Protein AF-A0A357KYK2-F1 (afdb_monomer_lite)

pLDDT: mean 72.65, std 26.74, range [23.81, 98.81]

Sequence (577 aa):
MRIVHEQGPLREFRTGVLVPTMGALHEGHAALIRLAGSIARAEPDRPPVVVTVFVNPTQFNDPRDFTTYPRTLEADCALAERAGADCVFAPSVEEVYPPPHAPGGAPERPIDLPAAATHPGLEDAHRPGHFAGVCRVCSRLFDLTDPRAAVFGEKDWQQLQVVRAMVRAQGRTLRIVPHETVREPDGLAMSSRNVRLSPEARTRALSLWAAIRAAQGETSPGAAEAAGVRSLRGAGIVPEYFVVREAESLDAPRAGRACRTLVAAAVGGVRLIDNAPWPGPPPGTPPGTPPGAPHEGPGGGGGASPAAFGPGSDGALVRSVLAYQGTPTNSSQIEPPIELEDSRPRSPTGPIVTPQMGESNTPQSRWVFLNGEWVQTFPTAPGAQPGPGASGLPDGADPTGGGTDAPPAALVTQRVIEVPVAPLLQGVAQYNIVIRPGDVISVPSPPQGVIYVSGPGIQRPGTYNLPFSGKLTLQRLVASAGGLSAVAIPERVDLVRMIGENRQATIRVDYKAISAGTQPDILLKPDDLLNFGTNFWATPAAVIRNGFRMSYGFGFLLDRNFGNDVFGPPPDDNNFN

Radius of gyration: 36.11 Å; chains: 1; bounding box: 151×86×94 Å

Structure (mmCIF, N/CA/C/O backbone):
data_AF-A0A357KYK2-F1
#
_entry.id   AF-A0A357KYK2-F1
#
loop_
_atom_site.group_PDB
_atom_site.id
_atom_site.type_symbol
_atom_site.label_atom_id
_atom_site.label_alt_id
_atom_site.label_comp_id
_atom_site.label_asym_id
_atom_site.label_entity_id
_atom_site.label_seq_id
_atom_site.pdbx_PDB_ins_code
_atom_site.Cartn_x
_atom_site.Cartn_y
_atom_site.Cartn_z
_atom_site.occupancy
_atom_site.B_iso_or_equiv
_atom_site.auth_seq_id
_atom_site.auth_comp_id
_atom_site.auth_asym_id
_atom_site.auth_atom_id
_atom_site.pdbx_PDB_model_num
ATOM 1 N N . MET A 1 1 ? -6.856 -9.731 24.774 1.00 96.31 1 MET A N 1
ATOM 2 C CA . MET A 1 1 ? -7.355 -8.984 23.596 1.00 96.31 1 MET A CA 1
ATOM 3 C C . MET A 1 1 ? -8.863 -9.216 23.432 1.00 96.31 1 MET A C 1
ATOM 5 O O . MET A 1 1 ? -9.317 -10.302 23.771 1.00 96.31 1 MET A O 1
ATOM 9 N N . ARG A 1 2 ? -9.654 -8.248 22.940 1.00 97.62 2 ARG A N 1
ATOM 10 C CA . ARG A 1 2 ? -11.088 -8.425 22.600 1.00 97.62 2 ARG A CA 1
ATOM 11 C C . ARG A 1 2 ? -11.283 -8.473 21.081 1.00 97.62 2 ARG A C 1
ATOM 13 O O . ARG A 1 2 ? -10.661 -7.704 20.360 1.00 97.62 2 ARG A O 1
ATOM 20 N N . ILE A 1 3 ? -12.159 -9.352 20.596 1.00 98.00 3 ILE A N 1
ATOM 21 C CA . ILE A 1 3 ? -12.566 -9.392 19.183 1.00 98.00 3 ILE A CA 1
ATOM 22 C C . ILE A 1 3 ? -13.920 -8.694 19.066 1.00 98.00 3 ILE A C 1
ATOM 24 O O . ILE A 1 3 ? -14.833 -8.969 19.847 1.00 98.00 3 ILE A O 1
ATOM 28 N N . VAL A 1 4 ? -14.034 -7.761 18.127 1.00 97.50 4 VAL A N 1
ATOM 29 C CA . VAL A 1 4 ? -15.223 -6.934 17.922 1.00 97.50 4 VAL A CA 1
ATOM 30 C C . VAL A 1 4 ? -15.624 -6.966 16.453 1.00 97.50 4 VAL A C 1
ATOM 32 O O . VAL A 1 4 ? -14.778 -6.813 15.576 1.00 97.50 4 VAL A O 1
ATOM 35 N N . HIS A 1 5 ? -16.919 -7.118 16.187 1.00 96.81 5 HIS A N 1
ATOM 36 C CA . HIS A 1 5 ? -17.468 -7.152 14.827 1.00 96.81 5 HIS A CA 1
ATOM 37 C C . HIS A 1 5 ? -18.323 -5.929 14.485 1.00 96.81 5 HIS A C 1
ATOM 39 O O . HIS A 1 5 ? -18.485 -5.618 13.314 1.00 96.81 5 HIS A O 1
ATOM 45 N N . GLU A 1 6 ? -18.825 -5.215 15.493 1.00 95.00 6 GLU A N 1
ATOM 46 C CA . GLU A 1 6 ? -19.790 -4.123 15.340 1.00 95.00 6 GLU A CA 1
ATOM 47 C C . GLU A 1 6 ? -19.236 -2.799 15.884 1.00 95.00 6 GLU A C 1
ATOM 49 O O . GLU A 1 6 ? -18.405 -2.769 16.797 1.00 95.00 6 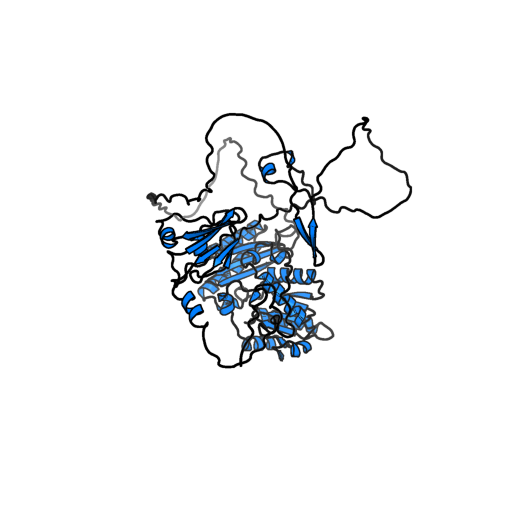GLU A O 1
ATOM 54 N N . GLN A 1 7 ? -19.743 -1.679 15.372 1.00 90.38 7 GLN A N 1
ATOM 55 C CA . GLN A 1 7 ? -19.351 -0.332 15.785 1.00 90.38 7 GLN A CA 1
ATOM 56 C C . GLN A 1 7 ? -19.642 -0.033 17.258 1.00 90.38 7 GLN A C 1
ATOM 58 O O . GLN A 1 7 ? -18.924 0.761 17.862 1.00 90.38 7 GLN A O 1
ATOM 63 N N . GLY A 1 8 ? -20.687 -0.627 17.844 1.00 92.38 8 GLY A N 1
ATOM 64 C CA . GLY A 1 8 ? -21.080 -0.378 19.234 1.00 92.38 8 GLY A CA 1
ATOM 65 C C . GLY A 1 8 ? -19.953 -0.707 20.219 1.00 92.38 8 GLY A C 1
ATOM 66 O O . GLY A 1 8 ? -19.425 0.212 20.849 1.00 92.38 8 GLY A O 1
ATOM 67 N N . PRO A 1 9 ? -19.524 -1.979 20.310 1.00 95.38 9 PRO A N 1
ATOM 68 C CA . PRO A 1 9 ? -18.418 -2.370 21.181 1.00 95.38 9 PRO A CA 1
ATOM 69 C C . PRO A 1 9 ? -17.059 -1.771 20.788 1.00 95.38 9 PRO A C 1
ATOM 71 O O . PRO A 1 9 ? -16.183 -1.638 21.638 1.00 95.38 9 PRO A O 1
ATOM 74 N N . LEU A 1 10 ? -16.869 -1.368 19.523 1.00 96.25 10 LEU A N 1
ATOM 75 C CA . LEU A 1 10 ? -15.631 -0.718 19.072 1.00 96.25 10 LEU A CA 1
ATOM 76 C C . LEU A 1 10 ? -15.397 0.631 19.771 1.00 96.25 10 LEU A C 1
ATOM 78 O O . LEU A 1 10 ? -14.251 1.058 19.912 1.00 96.25 10 LEU A O 1
ATOM 82 N N . ARG A 1 11 ? -16.463 1.296 20.243 1.00 94.12 11 ARG A N 1
ATOM 83 C CA . ARG A 1 11 ? -16.385 2.611 20.903 1.00 94.12 11 ARG A CA 1
ATOM 84 C C . ARG A 1 11 ? -15.476 2.626 22.128 1.00 94.12 11 ARG A C 1
ATOM 86 O O . ARG A 1 11 ? -14.860 3.654 22.385 1.00 94.12 11 ARG A O 1
ATOM 93 N N . GLU A 1 12 ? -15.364 1.502 22.835 1.00 95.31 12 GLU A N 1
ATOM 94 C CA . GLU A 1 12 ? -14.477 1.339 23.996 1.00 95.31 12 GLU A CA 1
ATOM 95 C C . GLU A 1 12 ? -12.988 1.466 23.631 1.00 95.31 12 GLU A C 1
ATOM 97 O O . GLU A 1 12 ? -12.167 1.768 24.491 1.00 95.31 12 GLU A O 1
ATOM 102 N N . PHE A 1 13 ? -12.643 1.267 22.355 1.00 96.50 13 PHE A N 1
ATOM 103 C CA . PHE A 1 13 ? -11.268 1.265 21.857 1.00 96.50 13 PHE A CA 1
ATOM 104 C C . PHE A 1 13 ? -10.938 2.471 20.965 1.00 96.50 13 PHE A C 1
ATOM 106 O O . PHE A 1 13 ? -9.891 2.493 20.311 1.00 96.50 13 PHE A O 1
ATOM 113 N N . ARG A 1 14 ? -11.823 3.476 20.900 1.00 94.06 14 ARG A N 1
ATOM 114 C CA . ARG A 1 14 ? -11.555 4.703 20.133 1.00 94.06 14 ARG A CA 1
ATOM 115 C C . ARG A 1 14 ? -10.389 5.484 20.725 1.00 94.06 14 ARG A C 1
ATOM 117 O O . ARG A 1 14 ? -10.028 5.299 21.885 1.00 94.06 14 ARG A O 1
ATOM 124 N N . THR A 1 15 ? -9.798 6.378 19.934 1.00 93.75 15 THR A N 1
ATOM 125 C CA . THR A 1 15 ? -8.604 7.158 20.325 1.00 93.75 15 THR A CA 1
ATOM 126 C C . THR A 1 15 ? -7.349 6.312 20.568 1.00 93.75 15 THR A C 1
ATOM 128 O O . THR A 1 15 ? -6.371 6.781 21.147 1.00 93.75 15 THR A O 1
ATOM 131 N N . GLY A 1 16 ? -7.362 5.076 20.059 1.00 95.81 16 GLY A N 1
ATOM 132 C CA . GLY A 1 16 ? -6.254 4.129 20.077 1.00 95.81 16 GLY A CA 1
ATOM 133 C C . GLY A 1 16 ? -5.127 4.424 19.080 1.00 95.81 16 GLY A C 1
ATOM 134 O O . GLY A 1 16 ? -5.126 5.430 18.359 1.00 95.81 16 GLY A O 1
ATOM 135 N N . VAL A 1 17 ? -4.184 3.484 19.001 1.00 98.62 17 VAL A N 1
ATOM 136 C CA . VAL A 1 17 ? -3.222 3.367 17.899 1.00 98.62 17 VAL A CA 1
ATOM 137 C C . VAL A 1 17 ? -3.717 2.291 16.935 1.00 98.62 17 VAL A C 1
ATOM 139 O O . VAL A 1 17 ? -3.834 1.122 17.300 1.00 98.62 17 VAL A O 1
ATOM 142 N N . LEU A 1 18 ? -4.026 2.692 15.705 1.00 98.81 18 LEU A N 1
ATOM 143 C CA . LEU A 1 18 ? -4.631 1.833 14.692 1.00 98.81 18 LEU A CA 1
ATOM 144 C C . LEU A 1 18 ? -3.572 1.113 13.848 1.00 98.81 18 LEU A C 1
ATOM 146 O O . LEU A 1 18 ? -2.633 1.732 13.350 1.00 98.81 18 LEU A O 1
ATOM 150 N N . VAL A 1 19 ? -3.780 -0.174 13.591 1.00 98.81 19 VAL A N 1
ATOM 151 C CA . VAL A 1 19 ? -3.061 -0.955 12.577 1.00 98.81 19 VAL A CA 1
ATOM 152 C C . VAL A 1 19 ? -4.088 -1.502 11.582 1.00 98.81 19 VAL A C 1
ATOM 154 O O . VAL A 1 19 ? -4.703 -2.542 11.836 1.00 98.81 19 VAL A O 1
ATOM 157 N N . PRO A 1 20 ? -4.342 -0.799 10.465 1.00 98.25 20 PRO A N 1
ATOM 158 C CA . PRO A 1 20 ? -5.323 -1.248 9.492 1.00 98.25 20 PRO A CA 1
ATOM 159 C C . PRO A 1 20 ? -4.756 -2.382 8.629 1.00 98.25 20 PRO A C 1
ATOM 161 O O . PRO A 1 20 ? -3.710 -2.226 7.997 1.00 98.25 20 PRO A O 1
ATOM 164 N N . THR A 1 21 ? -5.448 -3.522 8.575 1.00 97.69 21 THR A N 1
ATOM 165 C CA . THR A 1 21 ? -5.050 -4.680 7.756 1.00 97.69 21 THR A CA 1
ATOM 166 C C . THR A 1 21 ? -6.240 -5.313 7.028 1.00 97.69 21 THR A C 1
ATOM 168 O O . THR A 1 21 ? -7.404 -5.087 7.374 1.00 97.69 21 THR A O 1
ATOM 171 N N . MET A 1 22 ? -5.935 -6.151 6.033 1.00 95.62 22 MET A N 1
ATOM 172 C CA . MET A 1 22 ? -6.915 -7.009 5.357 1.00 95.62 22 MET A CA 1
ATOM 173 C C . MET A 1 22 ? -6.996 -8.434 5.935 1.00 95.62 22 MET A C 1
ATOM 175 O O . MET A 1 22 ? -7.720 -9.255 5.383 1.00 95.62 22 MET A O 1
ATOM 179 N N . GLY A 1 23 ? -6.272 -8.748 7.013 1.00 94.31 23 GLY A N 1
ATOM 180 C CA . GLY A 1 23 ? -6.115 -10.125 7.501 1.00 94.31 23 GLY A CA 1
ATOM 181 C C . GLY A 1 23 ? -5.008 -10.908 6.796 1.00 94.31 23 GLY A C 1
ATOM 182 O O . GLY A 1 23 ? -4.170 -10.324 6.103 1.00 94.31 23 GLY A O 1
ATOM 183 N N . ALA A 1 24 ? -4.995 -12.226 7.009 1.00 94.12 24 ALA A N 1
ATOM 184 C CA . ALA A 1 24 ? -3.894 -13.118 6.638 1.00 94.12 24 ALA A CA 1
ATOM 185 C C . ALA A 1 24 ? -2.553 -12.594 7.168 1.00 94.12 24 ALA A C 1
ATOM 187 O O . ALA A 1 24 ? -1.604 -12.312 6.422 1.00 94.12 24 ALA A O 1
ATOM 188 N N . LEU A 1 25 ? -2.524 -12.390 8.486 1.00 96.38 25 LEU A N 1
ATOM 189 C CA . LEU A 1 25 ? -1.429 -11.740 9.178 1.00 96.38 25 LEU A CA 1
ATOM 190 C C . LEU A 1 25 ? -0.155 -12.587 9.118 1.00 96.38 25 LEU A C 1
ATOM 192 O O . LEU A 1 25 ? -0.166 -13.813 9.070 1.00 96.38 25 LEU A O 1
ATOM 196 N N . HIS A 1 26 ? 0.974 -11.893 9.142 1.00 95.19 26 HIS A N 1
ATOM 197 C CA . HIS A 1 26 ? 2.314 -12.469 9.093 1.00 95.19 26 HIS A CA 1
ATOM 198 C C . HIS A 1 26 ? 3.248 -11.611 9.949 1.00 95.19 26 HIS A C 1
ATOM 200 O O . HIS A 1 26 ? 2.825 -10.583 10.480 1.00 95.19 26 HIS A O 1
ATOM 206 N N . GLU A 1 27 ? 4.522 -11.981 10.066 1.00 96.44 27 GLU A N 1
ATOM 207 C CA . GLU A 1 27 ? 5.456 -11.289 10.967 1.00 96.44 27 GLU A CA 1
ATOM 208 C C . GLU A 1 27 ? 5.632 -9.798 10.623 1.00 96.44 27 GLU A C 1
ATOM 210 O O . GLU A 1 27 ? 5.754 -8.963 11.514 1.00 96.44 27 GLU A O 1
ATOM 215 N N . GLY A 1 28 ? 5.511 -9.428 9.341 1.00 96.94 28 GLY A N 1
ATOM 216 C CA . GLY A 1 28 ? 5.401 -8.020 8.943 1.00 96.94 28 GLY A CA 1
ATOM 217 C C . GLY A 1 28 ? 4.261 -7.261 9.637 1.00 96.94 28 GLY A C 1
ATOM 218 O O . GLY A 1 28 ? 4.481 -6.158 10.123 1.00 96.94 28 GLY A O 1
ATOM 219 N N . HIS A 1 29 ? 3.074 -7.863 9.760 1.00 98.25 29 HIS A N 1
ATOM 220 C CA . HIS A 1 29 ? 1.954 -7.277 10.500 1.00 98.25 29 HIS A CA 1
ATOM 221 C C . HIS A 1 29 ? 2.200 -7.295 12.014 1.00 98.25 29 HIS A C 1
ATOM 223 O O . HIS A 1 29 ? 1.912 -6.305 12.683 1.00 98.25 29 HIS A O 1
ATOM 229 N N . ALA A 1 30 ? 2.788 -8.371 12.553 1.00 98.44 30 ALA A N 1
ATOM 230 C CA . ALA A 1 30 ? 3.165 -8.440 13.966 1.00 98.44 30 ALA A CA 1
ATOM 231 C C . ALA A 1 30 ? 4.113 -7.292 14.355 1.00 98.44 30 ALA A C 1
ATOM 233 O O . ALA A 1 30 ? 3.963 -6.702 15.422 1.00 98.44 30 ALA A O 1
ATOM 234 N N . ALA A 1 31 ? 5.054 -6.928 13.479 1.00 98.56 31 ALA A N 1
ATOM 235 C CA . ALA A 1 31 ? 5.947 -5.794 13.692 1.00 98.56 31 ALA A CA 1
ATOM 236 C C . ALA A 1 31 ? 5.196 -4.450 13.752 1.00 98.56 31 ALA A C 1
ATOM 238 O O . ALA A 1 31 ? 5.475 -3.643 14.641 1.00 98.56 31 ALA A O 1
ATOM 239 N N . LEU A 1 32 ? 4.184 -4.239 12.895 1.00 98.81 32 LEU A N 1
ATOM 240 C CA . LEU A 1 32 ? 3.324 -3.046 12.965 1.00 98.81 32 LEU A CA 1
ATOM 241 C C . LEU A 1 32 ? 2.590 -2.960 14.310 1.00 98.81 32 LEU A C 1
ATOM 243 O O . LEU A 1 32 ? 2.554 -1.895 14.922 1.00 98.81 32 LEU A O 1
ATOM 247 N N . ILE A 1 33 ? 2.045 -4.083 14.788 1.00 98.81 33 ILE A N 1
ATOM 248 C CA . ILE A 1 33 ? 1.326 -4.171 16.069 1.00 98.81 33 ILE A CA 1
ATOM 249 C C . ILE A 1 33 ? 2.277 -3.907 17.240 1.00 98.81 33 ILE A C 1
ATOM 251 O O . ILE A 1 33 ? 1.957 -3.127 18.135 1.00 98.81 33 ILE A O 1
ATOM 255 N N . ARG A 1 34 ? 3.489 -4.473 17.209 1.00 98.81 34 ARG A N 1
ATOM 256 C CA . ARG A 1 34 ? 4.515 -4.220 18.231 1.00 98.81 34 ARG A CA 1
ATOM 257 C C . ARG A 1 34 ? 4.937 -2.750 18.266 1.00 98.81 34 ARG A C 1
ATOM 259 O O . ARG A 1 34 ? 5.083 -2.196 19.358 1.00 98.81 34 ARG A O 1
ATOM 266 N N . LEU A 1 35 ? 5.091 -2.103 17.106 1.00 98.75 35 LEU A N 1
ATOM 267 C CA . LEU A 1 35 ? 5.356 -0.663 17.029 1.00 98.75 35 LEU A CA 1
ATOM 268 C C . LEU A 1 35 ? 4.177 0.152 17.570 1.00 98.75 35 LEU A C 1
ATOM 270 O O . LEU A 1 35 ? 4.398 1.064 18.364 1.00 98.75 35 LEU A O 1
ATOM 274 N N . ALA A 1 36 ? 2.942 -0.203 17.209 1.00 98.69 36 ALA A N 1
ATOM 275 C CA . ALA A 1 36 ? 1.743 0.429 17.752 1.00 98.69 36 ALA A CA 1
ATOM 276 C C . ALA A 1 36 ? 1.697 0.333 19.285 1.00 98.69 36 ALA A C 1
ATOM 278 O O . ALA A 1 36 ? 1.473 1.339 19.952 1.00 98.69 36 ALA A O 1
ATOM 279 N N . GLY A 1 37 ? 2.023 -0.834 19.848 1.00 98.44 37 GLY A N 1
ATOM 280 C CA . GLY A 1 37 ? 2.139 -1.026 21.293 1.00 98.44 37 GLY A CA 1
ATOM 281 C C . GLY A 1 37 ? 3.244 -0.184 21.933 1.00 98.44 37 GLY A C 1
ATOM 282 O O . GLY A 1 37 ? 3.069 0.321 23.038 1.00 98.44 37 GLY A O 1
ATOM 283 N N . SER A 1 38 ? 4.380 0.009 21.259 1.00 98.44 38 SER A N 1
ATOM 284 C CA . SER A 1 38 ? 5.441 0.901 21.751 1.00 98.44 38 SER A CA 1
ATOM 285 C C . SER A 1 38 ? 5.015 2.368 21.741 1.00 98.44 38 SER A C 1
ATOM 287 O O . SER A 1 38 ? 5.319 3.080 22.694 1.00 98.44 38 SER A O 1
ATOM 289 N N . ILE A 1 39 ? 4.277 2.802 20.715 1.00 98.12 39 ILE A N 1
ATOM 290 C CA . ILE A 1 39 ? 3.683 4.145 20.658 1.00 98.12 39 ILE A CA 1
ATOM 291 C C . ILE A 1 39 ? 2.678 4.310 21.798 1.00 98.12 39 ILE A C 1
ATOM 293 O O . ILE A 1 39 ? 2.800 5.248 22.574 1.00 98.12 39 ILE A O 1
ATOM 297 N N . ALA A 1 40 ? 1.745 3.368 21.950 1.00 97.81 40 ALA A N 1
ATOM 298 C CA . ALA A 1 40 ? 0.742 3.383 23.010 1.00 97.81 40 ALA A CA 1
ATOM 299 C C . ALA A 1 40 ? 1.372 3.460 24.409 1.00 97.81 40 ALA A C 1
ATOM 301 O O . ALA A 1 40 ? 0.971 4.281 25.225 1.00 97.81 40 ALA A O 1
ATOM 302 N N . ARG A 1 41 ? 2.406 2.656 24.688 1.00 97.62 41 ARG A N 1
ATOM 303 C CA . ARG A 1 41 ? 3.107 2.671 25.985 1.00 97.62 41 ARG A CA 1
ATOM 304 C C . ARG A 1 41 ? 3.844 3.978 26.284 1.00 97.62 41 ARG A C 1
ATOM 306 O O . ARG A 1 41 ? 4.102 4.243 27.456 1.00 97.62 41 ARG A O 1
ATOM 313 N N . ALA A 1 42 ? 4.224 4.737 25.258 1.00 97.25 42 ALA A N 1
ATOM 314 C CA . ALA A 1 42 ? 4.891 6.023 25.422 1.00 97.25 42 ALA A CA 1
ATOM 315 C C . ALA A 1 42 ? 3.911 7.160 25.764 1.00 97.25 42 ALA A C 1
ATOM 317 O O . ALA A 1 42 ? 4.341 8.187 26.286 1.00 97.25 42 ALA A O 1
ATOM 318 N N . GLU A 1 43 ? 2.613 6.982 25.500 1.00 95.62 43 GLU A N 1
ATOM 319 C CA . GLU A 1 43 ? 1.581 7.960 25.845 1.00 95.62 43 GLU A CA 1
ATOM 320 C C . GLU A 1 43 ? 1.149 7.810 27.323 1.00 95.62 43 GLU A C 1
ATOM 322 O O . GLU A 1 43 ? 1.024 6.682 27.818 1.00 95.62 43 GLU A O 1
ATOM 327 N N . PRO A 1 44 ? 0.879 8.914 28.052 1.00 93.62 44 PRO A N 1
ATOM 328 C CA . PRO A 1 44 ? 0.570 8.870 29.487 1.00 93.62 44 PRO A CA 1
ATOM 329 C C . PRO A 1 44 ? -0.656 8.029 29.857 1.00 93.62 44 PRO A C 1
ATOM 331 O O . PRO A 1 44 ? -0.671 7.368 30.894 1.00 93.62 44 PRO A O 1
ATOM 334 N N . ASP A 1 45 ? -1.683 8.054 29.012 1.00 94.12 45 ASP A N 1
ATOM 335 C CA . ASP A 1 45 ? -2.960 7.373 29.217 1.00 94.12 45 ASP A CA 1
ATOM 336 C C . ASP A 1 45 ? -3.022 5.981 28.575 1.00 94.12 45 ASP A C 1
ATOM 338 O O . ASP A 1 45 ? -4.041 5.307 28.696 1.00 94.12 45 ASP A O 1
ATOM 342 N N . ARG A 1 46 ? -1.925 5.533 27.945 1.00 94.94 46 ARG A N 1
ATOM 343 C CA . ARG A 1 46 ? -1.761 4.191 27.362 1.00 94.94 46 ARG A CA 1
ATOM 344 C C . ARG A 1 46 ? -2.955 3.773 26.486 1.00 94.94 46 ARG A C 1
ATOM 346 O O . ARG A 1 46 ? -3.642 2.805 26.816 1.00 94.94 46 ARG A O 1
ATOM 353 N N . PRO A 1 47 ? -3.214 4.492 25.379 1.00 97.12 47 PRO A N 1
ATOM 354 C CA . PRO A 1 47 ? -4.361 4.231 24.523 1.00 97.12 47 PRO A CA 1
ATOM 355 C C . PRO A 1 47 ? -4.286 2.817 23.921 1.00 97.12 47 PRO A C 1
ATOM 357 O O . PRO A 1 47 ? -3.187 2.309 23.691 1.00 97.12 47 PRO A O 1
ATOM 360 N N . PRO A 1 48 ? -5.427 2.176 23.628 1.00 98.06 48 PRO A N 1
ATOM 361 C CA . PRO A 1 48 ? -5.444 0.792 23.167 1.00 98.06 48 PRO A CA 1
ATOM 362 C C . PRO A 1 48 ? -4.843 0.636 21.766 1.00 98.06 48 PRO A C 1
ATOM 364 O O . PRO A 1 48 ? -4.955 1.521 20.914 1.00 98.06 48 PRO A O 1
ATOM 367 N N . VAL A 1 49 ? -4.262 -0.528 21.490 1.00 98.75 49 VAL A N 1
ATOM 368 C CA . VAL A 1 49 ? -3.843 -0.949 20.150 1.00 98.75 49 VAL A CA 1
ATOM 369 C C . VAL A 1 49 ? -5.004 -1.655 19.455 1.00 98.75 49 VAL A C 1
ATOM 371 O O . VAL A 1 49 ? -5.454 -2.718 19.890 1.00 98.75 49 VAL A O 1
ATOM 374 N N . VAL A 1 50 ? -5.466 -1.078 18.346 1.00 98.69 50 VAL A N 1
ATOM 375 C CA . VAL A 1 50 ? -6.593 -1.592 17.558 1.00 98.69 50 VAL A CA 1
ATOM 376 C C . VAL A 1 50 ? -6.089 -2.101 16.219 1.00 98.69 50 VAL A C 1
ATOM 378 O O . VAL A 1 50 ? -5.518 -1.346 15.435 1.00 98.69 50 VAL A O 1
ATOM 381 N N . VAL A 1 51 ? -6.330 -3.373 15.924 1.00 98.81 51 VAL A N 1
ATOM 382 C CA . VAL A 1 51 ? -6.003 -3.994 14.636 1.00 98.81 51 VAL A CA 1
ATOM 383 C C . VAL A 1 51 ? -7.290 -4.210 13.861 1.00 98.81 51 VAL A C 1
ATOM 385 O O . VAL A 1 51 ? -8.230 -4.788 14.398 1.00 98.81 51 VAL A O 1
ATOM 388 N N . THR A 1 52 ? -7.357 -3.783 12.601 1.00 98.44 52 THR A N 1
ATOM 389 C CA . THR A 1 52 ? -8.509 -4.131 11.751 1.00 98.44 52 THR A CA 1
ATOM 390 C C . THR A 1 52 ? -8.185 -5.352 10.915 1.00 98.44 52 THR A C 1
ATOM 392 O O . THR A 1 52 ? -7.097 -5.427 10.349 1.00 98.44 52 THR A O 1
ATOM 395 N N . VAL A 1 53 ? -9.133 -6.273 10.785 1.00 97.75 53 VAL A N 1
ATOM 396 C CA . VAL A 1 53 ? -9.079 -7.403 9.851 1.00 97.75 53 VAL A CA 1
ATOM 397 C C . VAL A 1 53 ? -10.277 -7.270 8.919 1.00 97.75 53 VAL A C 1
ATOM 399 O O . VAL A 1 53 ? -11.376 -7.717 9.232 1.00 97.75 53 VAL A O 1
ATOM 402 N N . PHE A 1 54 ? -10.081 -6.575 7.797 1.00 96.81 54 PHE A N 1
ATOM 403 C CA . PHE A 1 54 ? -11.164 -6.264 6.865 1.00 96.81 54 PHE A CA 1
ATOM 404 C C . PHE A 1 54 ? -10.697 -6.325 5.407 1.00 96.81 54 PHE A C 1
ATOM 406 O O . PHE A 1 54 ? -9.960 -5.460 4.930 1.00 96.81 54 PHE A O 1
ATOM 413 N N . VAL A 1 55 ? -11.155 -7.342 4.672 1.00 93.94 55 VAL A N 1
ATOM 414 C CA . VAL A 1 55 ? -10.901 -7.466 3.229 1.00 93.94 55 VAL A CA 1
ATOM 415 C C . VAL A 1 55 ? -11.824 -6.503 2.482 1.00 93.94 55 VAL A C 1
ATOM 417 O O . VAL A 1 55 ? -12.954 -6.844 2.140 1.00 93.94 55 VAL A O 1
ATOM 420 N N . ASN A 1 56 ? -11.340 -5.289 2.231 1.00 93.50 56 ASN A N 1
ATOM 421 C CA . ASN A 1 56 ? -12.111 -4.243 1.566 1.00 93.50 56 ASN A CA 1
ATOM 422 C C . ASN A 1 56 ? -12.384 -4.581 0.085 1.00 93.50 56 ASN A C 1
ATOM 424 O O . ASN A 1 56 ? -11.433 -4.570 -0.691 1.00 93.50 56 ASN A O 1
ATOM 428 N N . PRO A 1 57 ? -13.637 -4.788 -0.364 1.00 88.25 57 PRO A N 1
ATOM 429 C CA . PRO A 1 57 ? -13.933 -5.086 -1.769 1.00 88.25 57 PRO A CA 1
ATOM 430 C C . PRO A 1 57 ? -13.605 -3.925 -2.720 1.00 88.25 57 PRO A C 1
ATOM 432 O O . PRO A 1 57 ? -13.214 -4.158 -3.860 1.00 88.25 57 PRO A O 1
ATOM 435 N N . THR A 1 58 ? -13.705 -2.675 -2.258 1.00 87.06 58 THR A N 1
ATOM 436 C CA . THR A 1 58 ? -13.612 -1.480 -3.122 1.00 87.06 58 THR A CA 1
ATOM 437 C C . THR A 1 58 ? -12.210 -1.211 -3.672 1.00 87.06 58 THR A C 1
ATOM 439 O O . THR A 1 58 ? -12.055 -0.419 -4.595 1.00 87.06 58 THR A O 1
ATOM 442 N N . GLN A 1 59 ? -11.178 -1.866 -3.129 1.00 84.56 59 GLN A N 1
ATOM 443 C CA . GLN A 1 59 ? -9.786 -1.697 -3.561 1.00 84.56 59 GLN A CA 1
ATOM 444 C C . GLN A 1 59 ? -9.265 -2.846 -4.440 1.00 84.56 59 GLN A C 1
ATOM 446 O O . GLN A 1 59 ? -8.072 -2.865 -4.766 1.00 84.56 59 GLN A O 1
ATOM 451 N N . PHE A 1 60 ? -10.120 -3.807 -4.809 1.00 84.06 60 PHE A N 1
ATOM 452 C CA . PHE A 1 60 ? -9.781 -4.890 -5.733 1.00 84.06 60 PHE A CA 1
ATOM 453 C C . PHE A 1 60 ? -10.275 -4.567 -7.143 1.00 84.06 60 PHE A C 1
ATOM 455 O O . PHE A 1 60 ? -11.458 -4.339 -7.366 1.00 84.06 60 PHE A O 1
ATOM 462 N N . ASN A 1 61 ? -9.354 -4.593 -8.101 1.00 77.12 61 ASN A N 1
ATOM 463 C CA . ASN A 1 61 ? -9.636 -4.450 -9.529 1.00 77.12 61 ASN A CA 1
ATOM 464 C C . ASN A 1 61 ? -9.891 -5.803 -10.220 1.00 77.12 61 ASN A C 1
ATOM 466 O O . ASN A 1 61 ? -10.615 -5.851 -11.209 1.00 77.12 61 ASN A O 1
ATOM 470 N N . ASP A 1 62 ? -9.320 -6.900 -9.705 1.00 77.44 62 ASP A N 1
ATOM 471 C CA . ASP A 1 62 ? -9.609 -8.268 -10.157 1.00 77.44 62 ASP A CA 1
ATOM 472 C C . ASP A 1 62 ? -10.552 -8.970 -9.157 1.00 77.44 62 ASP A C 1
ATOM 474 O O . ASP A 1 62 ? -10.139 -9.263 -8.027 1.00 77.44 62 ASP A O 1
ATOM 478 N N . PRO A 1 63 ? -11.797 -9.306 -9.551 1.00 77.62 63 PRO A N 1
ATOM 479 C CA . PRO A 1 63 ? -12.721 -10.079 -8.718 1.00 77.62 63 PRO A CA 1
ATOM 480 C C . PRO A 1 63 ? -12.153 -11.430 -8.255 1.00 77.62 63 PRO A C 1
ATOM 482 O O . PRO A 1 63 ? -12.513 -11.929 -7.185 1.00 77.62 63 PRO A O 1
ATOM 485 N N . ARG A 1 64 ? -11.235 -12.031 -9.026 1.00 78.44 64 ARG A N 1
ATOM 486 C CA . ARG A 1 64 ? -10.546 -13.268 -8.634 1.00 78.44 64 ARG A CA 1
ATOM 487 C C . ARG A 1 64 ? -9.575 -13.027 -7.485 1.00 78.44 64 ARG A C 1
ATOM 489 O O . ARG A 1 64 ? -9.483 -13.875 -6.604 1.00 78.44 64 ARG A O 1
ATOM 496 N N . ASP A 1 65 ? -8.887 -11.883 -7.440 1.00 78.75 65 ASP A N 1
ATOM 497 C CA . ASP A 1 65 ? -7.991 -11.556 -6.319 1.00 78.75 65 ASP A CA 1
ATOM 498 C C . ASP A 1 65 ? -8.789 -11.357 -5.020 1.00 78.75 65 ASP A C 1
ATOM 500 O O . ASP A 1 65 ? -8.375 -11.848 -3.972 1.00 78.75 65 ASP A O 1
ATOM 504 N N . PHE A 1 66 ? -9.973 -10.734 -5.098 1.00 84.31 66 PHE A N 1
ATOM 505 C CA . PHE A 1 66 ? -10.877 -10.568 -3.950 1.00 84.31 66 PHE A CA 1
ATOM 506 C C . PHE A 1 66 ? -11.442 -11.901 -3.432 1.00 84.31 66 PHE A C 1
ATOM 508 O O . PHE A 1 66 ? -11.464 -12.164 -2.224 1.00 84.31 66 PHE A O 1
ATOM 515 N N . THR A 1 67 ? -11.914 -12.757 -4.343 1.00 81.19 67 THR A N 1
ATOM 516 C CA . THR A 1 67 ? -12.501 -14.059 -3.984 1.00 81.19 67 THR A CA 1
ATOM 517 C C . THR A 1 67 ? -11.452 -15.012 -3.421 1.00 81.19 67 THR A C 1
ATOM 519 O O . THR A 1 67 ? -11.700 -15.648 -2.400 1.00 81.19 67 THR A O 1
ATOM 522 N N . THR A 1 68 ? -10.253 -15.042 -4.007 1.00 81.50 68 THR A N 1
ATOM 523 C CA . THR A 1 68 ? -9.137 -15.895 -3.560 1.00 81.50 68 THR A CA 1
ATOM 524 C C . THR A 1 68 ? -8.282 -15.273 -2.451 1.00 81.50 68 THR A C 1
ATOM 526 O O . THR A 1 68 ? -7.230 -15.821 -2.101 1.00 81.50 68 THR A O 1
ATOM 529 N N . TYR A 1 69 ? -8.661 -14.113 -1.899 1.00 85.44 69 TYR A N 1
ATOM 530 C CA . TYR A 1 69 ? -7.925 -13.505 -0.789 1.00 85.44 69 TYR A CA 1
ATOM 531 C C . TYR A 1 69 ? -8.012 -14.397 0.461 1.00 85.44 69 TYR A C 1
ATOM 533 O O . TYR A 1 69 ? -9.124 -14.781 0.842 1.00 85.44 69 TYR A O 1
ATOM 541 N N . PRO A 1 70 ? -6.876 -14.753 1.093 1.00 85.50 70 PRO A N 1
ATOM 542 C CA . PRO A 1 70 ? -6.877 -15.607 2.276 1.00 85.50 70 PRO A CA 1
ATOM 543 C C . PRO A 1 70 ? -7.647 -14.943 3.424 1.00 85.50 70 PRO A C 1
ATOM 545 O O . PRO A 1 70 ? -7.443 -13.768 3.722 1.00 85.50 70 PRO A O 1
ATOM 548 N N . ARG A 1 71 ? -8.539 -15.702 4.065 1.00 90.38 71 ARG A N 1
ATOM 549 C CA . ARG A 1 71 ? -9.310 -15.277 5.240 1.00 90.38 71 ARG A CA 1
ATOM 550 C C . ARG A 1 71 ? -9.045 -16.277 6.358 1.00 90.38 71 ARG A C 1
ATOM 552 O O . ARG A 1 71 ? -9.469 -17.424 6.259 1.00 90.38 71 ARG A O 1
ATOM 559 N N . THR A 1 72 ? -8.298 -15.852 7.371 1.00 93.56 72 THR A N 1
ATOM 560 C CA . THR A 1 72 ? -7.771 -16.717 8.439 1.00 93.56 72 THR A CA 1
ATOM 561 C C . THR A 1 72 ? -7.955 -16.057 9.801 1.00 93.56 72 THR A C 1
ATOM 563 O O . THR A 1 72 ? -6.997 -15.918 10.558 1.00 93.56 72 THR A O 1
ATOM 566 N N . LEU A 1 73 ? -9.180 -15.611 10.099 1.00 95.81 73 LEU A N 1
ATOM 567 C CA . LEU A 1 73 ? -9.467 -14.735 11.238 1.00 95.81 73 L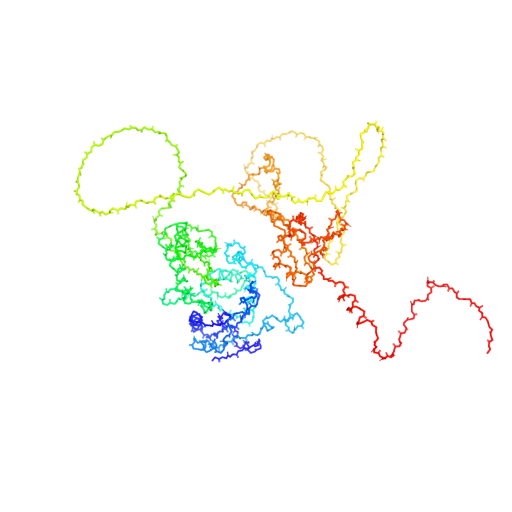EU A CA 1
ATOM 568 C C . LEU A 1 73 ? -8.966 -15.306 12.573 1.00 95.81 73 LEU A C 1
ATOM 570 O O . LEU A 1 73 ? -8.406 -14.569 13.376 1.00 95.81 73 LEU A O 1
ATOM 574 N N . GLU A 1 74 ? -9.102 -16.610 12.807 1.00 97.00 74 GLU A N 1
ATOM 575 C CA . GLU A 1 74 ? -8.633 -17.256 14.035 1.00 97.00 74 GLU A CA 1
ATOM 576 C C . GLU A 1 74 ? -7.106 -17.154 14.182 1.00 97.00 74 GLU A C 1
ATOM 578 O O . GLU A 1 74 ? -6.597 -16.793 15.246 1.00 97.00 74 GLU A O 1
ATOM 583 N N . ALA A 1 75 ? -6.366 -17.427 13.102 1.00 97.19 75 ALA A N 1
ATOM 584 C CA . ALA A 1 75 ? -4.908 -17.314 13.083 1.00 97.19 75 ALA A CA 1
ATOM 585 C C . ALA A 1 75 ? -4.450 -15.851 13.189 1.00 97.19 75 ALA A C 1
ATOM 587 O O . ALA A 1 75 ? -3.471 -15.559 13.884 1.00 97.19 75 ALA A O 1
ATOM 588 N N . ASP A 1 76 ? -5.185 -14.941 12.548 1.00 97.94 76 ASP A N 1
ATOM 589 C CA . ASP A 1 76 ? -4.954 -13.499 12.586 1.00 97.94 76 ASP A CA 1
ATOM 590 C C . ASP A 1 76 ? -5.106 -12.972 14.018 1.00 97.94 76 ASP A C 1
ATOM 592 O O . ASP A 1 76 ? -4.193 -12.334 14.541 1.00 97.94 76 ASP A O 1
ATOM 596 N N . CYS A 1 77 ? -6.206 -13.311 14.696 1.00 98.25 77 CYS A N 1
ATOM 597 C CA . CYS A 1 77 ? -6.449 -12.963 16.095 1.00 98.25 77 CYS A CA 1
ATOM 598 C C . CYS A 1 77 ? -5.355 -13.513 17.017 1.00 98.25 77 CYS A C 1
ATOM 600 O O . CYS A 1 77 ? -4.822 -12.776 17.844 1.00 98.25 77 CYS A O 1
ATOM 602 N N . ALA A 1 78 ? -4.961 -14.778 16.848 1.00 98.31 78 ALA A N 1
ATOM 603 C CA . ALA A 1 78 ? -3.908 -15.373 17.666 1.00 98.31 78 ALA A CA 1
ATOM 604 C C . ALA A 1 78 ? -2.556 -14.657 17.486 1.00 98.31 78 ALA A C 1
ATOM 606 O O . ALA A 1 78 ? -1.811 -14.475 18.451 1.00 98.31 78 ALA A O 1
ATOM 607 N N . LEU A 1 79 ? -2.211 -14.254 16.258 1.00 98.50 79 LEU A N 1
ATOM 608 C CA . LEU A 1 79 ? -0.999 -13.478 15.988 1.00 98.50 79 LEU A CA 1
ATOM 609 C C . LEU A 1 79 ? -1.101 -12.062 16.564 1.00 98.50 79 LEU A C 1
ATOM 611 O O . LEU A 1 79 ? -0.150 -11.610 17.202 1.00 98.50 79 LEU A O 1
ATOM 615 N N . ALA A 1 80 ? -2.237 -11.388 16.379 1.00 98.62 80 ALA A N 1
ATOM 616 C CA . ALA A 1 80 ? -2.464 -10.043 16.892 1.00 98.62 80 ALA A CA 1
ATOM 617 C C . ALA A 1 80 ? -2.370 -9.992 18.424 1.00 98.62 80 ALA A C 1
ATOM 619 O O . ALA A 1 80 ? -1.698 -9.113 18.964 1.00 98.62 80 ALA A O 1
ATOM 620 N N . GLU A 1 81 ? -2.948 -10.975 19.118 1.00 98.44 81 GLU A N 1
ATOM 621 C CA . GLU A 1 81 ? -2.864 -11.083 20.575 1.00 98.44 81 GLU A CA 1
ATOM 622 C C . GLU A 1 81 ? -1.418 -11.257 21.044 1.00 98.44 81 GLU A C 1
ATOM 624 O O . GLU A 1 81 ? -0.952 -10.502 21.897 1.00 98.44 81 GLU A O 1
ATOM 629 N N . ARG A 1 82 ? -0.665 -12.186 20.437 1.00 98.44 82 ARG A N 1
ATOM 630 C CA . ARG A 1 82 ? 0.760 -12.387 20.764 1.00 98.44 82 ARG A CA 1
ATOM 631 C C . ARG A 1 82 ? 1.613 -11.150 20.487 1.00 98.44 82 ARG A C 1
ATOM 633 O O . ARG A 1 82 ? 2.592 -10.918 21.189 1.00 98.44 82 ARG A O 1
ATOM 640 N N . ALA A 1 83 ? 1.263 -10.373 19.464 1.00 98.56 83 ALA A N 1
ATOM 641 C CA . ALA A 1 83 ? 1.957 -9.137 19.121 1.00 98.56 83 ALA A CA 1
ATOM 642 C C . ALA A 1 83 ? 1.579 -7.952 20.034 1.00 98.56 83 ALA A C 1
ATOM 644 O O . ALA A 1 83 ? 2.249 -6.918 19.982 1.00 98.56 83 ALA A O 1
ATOM 645 N N . GLY A 1 84 ? 0.563 -8.112 20.892 1.00 98.12 84 GLY A N 1
ATOM 646 C CA . GLY A 1 84 ? 0.156 -7.131 21.897 1.00 98.12 84 GLY A CA 1
ATOM 647 C C . GLY A 1 84 ? -1.012 -6.233 21.486 1.00 98.12 84 GLY A C 1
ATOM 648 O O . GLY A 1 84 ? -1.067 -5.095 21.941 1.00 98.12 84 GLY A O 1
ATOM 649 N N . ALA A 1 85 ? -1.913 -6.699 20.616 1.00 98.69 85 ALA A N 1
ATOM 650 C CA . ALA A 1 85 ? -3.152 -5.984 20.316 1.00 98.69 85 ALA A CA 1
ATOM 651 C C . ALA A 1 85 ? -4.140 -6.043 21.494 1.00 98.69 85 ALA A C 1
ATOM 653 O O . ALA A 1 85 ? -4.343 -7.098 22.101 1.00 98.69 85 ALA A O 1
ATOM 654 N N . ASP A 1 86 ? -4.821 -4.931 21.769 1.00 98.50 86 ASP A N 1
ATOM 655 C CA . ASP A 1 86 ? -5.897 -4.874 22.762 1.00 98.50 86 ASP A CA 1
ATOM 656 C C . ASP A 1 86 ? -7.240 -5.257 22.138 1.00 98.50 86 ASP A C 1
ATOM 658 O O . ASP A 1 86 ? -8.049 -5.943 22.769 1.00 98.50 86 ASP A O 1
ATOM 662 N N . CYS A 1 87 ? -7.449 -4.872 20.875 1.00 98.44 87 CYS A N 1
ATOM 663 C CA . CYS A 1 87 ? -8.665 -5.137 20.119 1.00 98.44 87 CYS A CA 1
ATOM 664 C C . CYS A 1 87 ? -8.369 -5.565 18.677 1.00 98.44 87 CYS A C 1
ATOM 666 O O . CYS A 1 87 ? -7.554 -4.945 17.991 1.00 98.44 87 CYS A O 1
ATOM 668 N N . VAL A 1 88 ? -9.087 -6.586 18.203 1.00 98.69 88 VAL A N 1
ATOM 669 C CA . VAL A 1 88 ? -9.224 -6.894 16.776 1.00 98.69 88 VAL A CA 1
ATOM 670 C C . VAL A 1 88 ? -10.632 -6.518 16.336 1.00 98.69 88 VAL A C 1
ATOM 672 O O . VAL A 1 88 ? -11.609 -7.126 16.769 1.00 98.69 88 VAL A O 1
ATOM 675 N N . PHE A 1 89 ? -10.728 -5.531 15.450 1.00 98.50 89 PHE A N 1
ATOM 676 C CA . PHE A 1 89 ? -11.967 -5.162 14.782 1.00 98.50 89 PHE A CA 1
ATOM 677 C C . PHE A 1 89 ? -12.082 -5.916 13.452 1.00 98.50 89 PHE A C 1
ATOM 679 O O . PHE A 1 89 ? -11.354 -5.624 12.501 1.00 98.50 89 PHE A O 1
ATOM 686 N N . ALA A 1 90 ? -12.992 -6.887 13.386 1.00 98.00 90 ALA A N 1
ATOM 687 C CA . ALA A 1 90 ? -13.221 -7.757 12.233 1.00 98.00 90 ALA A CA 1
ATOM 688 C C . ALA A 1 90 ? -14.662 -7.606 11.696 1.00 98.00 90 ALA A C 1
ATOM 690 O O . ALA A 1 90 ? -15.479 -8.518 11.860 1.00 98.00 90 ALA A O 1
ATOM 691 N N . PRO A 1 91 ? -15.009 -6.444 11.114 1.00 96.50 91 PRO A N 1
ATOM 692 C CA . PRO A 1 91 ? -16.370 -6.144 10.676 1.00 96.50 91 PRO A CA 1
ATOM 693 C C . PRO A 1 91 ? -16.774 -6.870 9.389 1.00 96.50 91 PRO A C 1
ATOM 695 O O . PRO A 1 91 ? -15.927 -7.269 8.584 1.00 96.50 91 PRO A O 1
ATOM 698 N N . SER A 1 92 ? -18.087 -6.960 9.153 1.00 94.06 92 SER A N 1
ATOM 699 C CA . SER A 1 92 ? -18.627 -7.281 7.828 1.00 94.06 92 SER A CA 1
ATOM 700 C C . SER A 1 92 ? -18.508 -6.088 6.867 1.00 94.06 92 SER A C 1
ATOM 702 O O . SER A 1 92 ? -18.188 -4.964 7.262 1.00 94.06 92 SER A O 1
ATOM 704 N N . VAL A 1 93 ? -18.778 -6.322 5.580 1.00 91.88 93 VAL A N 1
ATOM 705 C CA . VAL A 1 93 ? -18.805 -5.251 4.570 1.00 91.88 93 VAL A CA 1
ATOM 706 C C . VAL A 1 93 ? -19.920 -4.257 4.875 1.00 91.88 93 VAL A C 1
ATOM 708 O O . VAL A 1 93 ? -19.690 -3.058 4.780 1.00 91.88 93 VAL A O 1
ATOM 711 N N . GLU A 1 94 ? -21.085 -4.741 5.293 1.00 90.75 94 GLU A N 1
ATOM 712 C CA . GLU A 1 94 ? -22.259 -3.938 5.642 1.00 90.75 94 GLU A CA 1
ATOM 713 C C . GLU A 1 94 ? -22.010 -3.074 6.880 1.00 90.75 94 GLU A C 1
ATOM 715 O O . GLU A 1 94 ? -22.520 -1.962 6.967 1.00 90.75 94 GLU A O 1
ATOM 720 N N . GLU A 1 95 ? -21.188 -3.544 7.819 1.00 90.62 95 GLU A N 1
ATOM 721 C CA . GLU A 1 95 ? -20.835 -2.765 9.004 1.00 90.62 95 GLU A CA 1
ATOM 722 C C . GLU A 1 95 ? -19.906 -1.589 8.657 1.00 90.62 95 GLU A C 1
ATOM 724 O O . GLU A 1 95 ? -20.039 -0.485 9.194 1.00 90.62 95 GLU A O 1
ATOM 729 N N . VAL A 1 96 ? -18.967 -1.795 7.726 1.00 91.56 96 VAL A N 1
ATOM 730 C CA . VAL A 1 96 ? -18.078 -0.725 7.242 1.00 91.56 96 VAL A CA 1
ATOM 731 C C . VAL A 1 96 ? -18.818 0.207 6.279 1.00 91.56 96 VAL A C 1
ATOM 733 O O . VAL A 1 96 ? -18.674 1.430 6.379 1.00 91.56 96 VAL A O 1
ATOM 736 N N . TYR A 1 97 ? -19.628 -0.359 5.384 1.00 89.88 97 TYR A N 1
ATOM 737 C CA . TYR A 1 97 ? -20.378 0.309 4.322 1.00 89.88 97 TYR A CA 1
ATOM 738 C C . TYR A 1 97 ? -21.880 0.010 4.452 1.00 89.88 97 TYR A C 1
ATOM 740 O O . TYR A 1 97 ? -22.424 -0.783 3.676 1.00 89.88 97 TYR A O 1
ATOM 748 N N . PRO A 1 98 ? -22.573 0.637 5.419 1.00 86.12 98 PRO A N 1
ATOM 749 C CA . PRO A 1 98 ? -24.004 0.433 5.581 1.00 86.12 98 PRO A CA 1
ATOM 750 C C . PRO A 1 98 ? -24.743 0.901 4.320 1.00 86.12 98 PRO A C 1
ATOM 752 O O . PRO A 1 98 ? -24.465 2.000 3.825 1.00 86.12 98 PRO A O 1
ATOM 755 N N . PRO A 1 99 ? -25.682 0.099 3.782 1.00 82.12 99 PRO A N 1
ATOM 756 C CA . PRO A 1 99 ? -26.444 0.500 2.609 1.00 82.12 99 PRO A CA 1
ATOM 757 C C . PRO A 1 99 ? -27.247 1.773 2.919 1.00 82.12 99 PRO A C 1
ATOM 759 O O . PRO A 1 99 ? -27.634 1.969 4.071 1.00 82.12 99 PRO A O 1
ATOM 762 N N . PRO A 1 100 ? -27.565 2.625 1.925 1.00 78.88 100 PRO A N 1
ATOM 763 C CA . PRO A 1 100 ? -28.180 3.939 2.159 1.00 78.88 100 PRO A CA 1
ATOM 764 C C . PRO A 1 100 ? -29.477 3.922 2.980 1.00 78.88 100 PRO A C 1
ATOM 766 O O . PRO A 1 100 ? -29.830 4.921 3.595 1.00 78.88 100 PRO A O 1
ATOM 769 N N . HIS A 1 101 ? -30.194 2.797 2.980 1.00 78.31 101 HIS A N 1
ATOM 770 C CA . HIS A 1 101 ? -31.448 2.615 3.713 1.00 78.31 101 HIS A CA 1
ATOM 771 C C . HIS A 1 101 ? -31.268 2.033 5.125 1.00 78.31 101 HIS A C 1
ATOM 773 O O . HIS A 1 101 ? -32.233 1.979 5.884 1.00 78.31 101 HIS A O 1
ATOM 779 N N . ALA A 1 102 ? -30.067 1.572 5.486 1.00 76.56 102 ALA A N 1
ATOM 780 C CA . ALA A 1 102 ? -29.776 1.075 6.826 1.00 76.56 102 ALA A CA 1
ATOM 781 C C . ALA A 1 102 ? -29.512 2.232 7.809 1.00 76.56 102 ALA A C 1
ATOM 783 O O . ALA A 1 102 ? -29.097 3.317 7.394 1.00 76.56 102 ALA A O 1
ATOM 784 N N . PRO A 1 103 ? -29.699 2.020 9.125 1.00 66.31 103 PRO A N 1
ATOM 785 C CA . PRO A 1 103 ? -29.294 2.985 10.143 1.00 66.31 103 PRO A CA 1
ATOM 786 C C . PRO A 1 103 ? -27.809 3.356 10.004 1.00 66.31 103 PRO A C 1
ATOM 788 O O . PRO A 1 103 ? -26.939 2.492 10.044 1.00 66.31 103 PRO A O 1
ATOM 791 N N . GLY A 1 104 ? -27.514 4.646 9.819 1.00 65.69 104 GLY A N 1
ATOM 792 C CA . GLY A 1 104 ? -26.149 5.130 9.562 1.00 65.69 104 GLY A CA 1
ATOM 793 C C . GLY A 1 104 ? -25.678 5.003 8.106 1.00 65.69 104 GLY A C 1
ATOM 794 O O . GLY A 1 104 ? -24.557 5.409 7.800 1.00 65.69 104 GLY A O 1
ATOM 795 N N . GLY A 1 105 ? -26.526 4.488 7.211 1.00 67.31 105 GLY A N 1
ATOM 796 C CA . GLY A 1 105 ? -26.344 4.526 5.767 1.00 67.31 105 GLY A CA 1
ATOM 797 C C . GLY A 1 105 ? -26.380 5.959 5.250 1.00 67.31 105 GLY A C 1
ATOM 798 O O . GLY A 1 105 ? -27.308 6.716 5.531 1.00 67.31 105 GLY A O 1
ATOM 799 N N . ALA A 1 106 ? -25.359 6.344 4.495 1.00 60.47 106 ALA A N 1
ATOM 800 C CA . ALA A 1 106 ? -25.297 7.626 3.810 1.00 60.47 106 ALA A CA 1
ATOM 801 C C . ALA A 1 106 ? -25.004 7.381 2.326 1.00 60.47 106 ALA A C 1
ATOM 803 O O . ALA A 1 106 ? -24.324 6.402 2.002 1.00 60.47 106 ALA A O 1
ATOM 804 N N . PRO A 1 107 ? -25.491 8.247 1.417 1.00 63.34 107 PRO A N 1
ATOM 805 C CA . PRO A 1 107 ? -25.091 8.181 0.021 1.00 63.34 107 PRO A CA 1
ATOM 806 C C . PRO A 1 107 ? -23.570 8.260 -0.083 1.00 63.34 107 PRO A C 1
ATOM 808 O O . PRO A 1 107 ? -22.907 8.987 0.667 1.00 63.34 107 PRO A O 1
ATOM 811 N N . GLU A 1 108 ? -23.028 7.472 -1.005 1.00 67.25 108 GLU A N 1
ATOM 812 C CA . GLU A 1 108 ? -21.593 7.367 -1.197 1.00 67.25 108 GLU A CA 1
ATOM 813 C C . GLU A 1 108 ? -21.017 8.743 -1.548 1.00 67.25 108 GLU A C 1
ATOM 815 O O . GLU A 1 108 ? -21.407 9.366 -2.536 1.00 67.25 108 GLU A O 1
ATOM 820 N N . ARG A 1 109 ? -20.115 9.248 -0.700 1.00 69.81 109 ARG A N 1
ATOM 821 C CA . ARG A 1 109 ? -19.478 10.542 -0.940 1.00 69.81 109 ARG A CA 1
ATOM 822 C C . ARG A 1 109 ? -18.341 10.373 -1.947 1.00 69.81 109 ARG A C 1
ATOM 824 O O . ARG A 1 109 ? -17.541 9.442 -1.791 1.00 69.81 109 ARG A O 1
ATOM 831 N N . PRO A 1 110 ? -18.227 11.276 -2.935 1.00 73.88 110 PRO A N 1
ATOM 832 C CA . PRO A 1 110 ? -17.018 11.390 -3.733 1.00 73.88 110 PRO A CA 1
ATOM 833 C C . PRO A 1 110 ? -15.807 11.566 -2.816 1.00 73.88 110 PRO A C 1
ATOM 835 O O . PRO A 1 110 ? -15.886 12.250 -1.793 1.00 73.88 110 PRO A O 1
ATOM 838 N N . ILE A 1 111 ? -14.701 10.917 -3.167 1.00 80.75 111 ILE A N 1
ATOM 839 C CA . ILE A 1 111 ? -13.434 11.068 -2.459 1.00 80.75 111 ILE A CA 1
ATOM 840 C C . ILE A 1 111 ? -12.491 11.803 -3.386 1.00 80.75 111 ILE A C 1
ATOM 842 O O . ILE A 1 111 ? -12.131 11.277 -4.440 1.00 80.75 111 ILE A O 1
ATOM 846 N N . ASP A 1 112 ? -12.070 12.986 -2.959 1.00 86.75 112 ASP A N 1
ATOM 847 C CA . ASP A 1 112 ? -11.024 13.728 -3.642 1.00 86.75 112 ASP A CA 1
ATOM 848 C C . ASP A 1 112 ? -9.704 12.978 -3.477 1.00 86.75 112 ASP A C 1
ATOM 850 O O . ASP A 1 112 ? -9.186 12.795 -2.369 1.00 86.75 112 ASP A O 1
ATOM 854 N N . LEU A 1 113 ? -9.184 12.475 -4.594 1.00 93.56 113 LEU A N 1
ATOM 855 C CA . LEU A 1 113 ? -7.950 11.710 -4.596 1.00 93.56 113 LEU A CA 1
ATOM 856 C C . LEU A 1 113 ? -6.752 12.664 -4.601 1.00 93.56 113 LEU A C 1
ATOM 858 O O . LEU A 1 113 ? -6.695 13.571 -5.433 1.00 93.56 113 LEU A O 1
ATOM 862 N N . PRO A 1 114 ? -5.769 12.469 -3.706 1.00 94.19 114 PRO A N 1
ATOM 863 C CA . PRO A 1 114 ? -4.551 13.261 -3.737 1.00 94.19 114 PRO A CA 1
ATOM 864 C C . PRO A 1 114 ? -3.732 12.933 -4.988 1.00 94.19 114 PRO A C 1
ATOM 866 O O . PRO A 1 114 ? -3.805 11.823 -5.509 1.00 94.19 114 PRO A O 1
ATOM 869 N N . ALA A 1 115 ? -2.856 13.851 -5.404 1.00 93.12 115 ALA A N 1
ATOM 870 C CA . ALA A 1 115 ? -2.025 13.670 -6.596 1.00 93.12 115 ALA A CA 1
ATOM 871 C C . ALA A 1 115 ? -1.214 12.358 -6.599 1.00 93.12 115 ALA A C 1
ATOM 873 O O . ALA A 1 115 ? -1.090 11.706 -7.633 1.00 93.12 115 ALA A O 1
ATOM 874 N N . ALA A 1 116 ? -0.737 11.918 -5.428 1.00 94.44 116 ALA A N 1
ATOM 875 C CA . ALA A 1 116 ? -0.026 10.648 -5.249 1.00 94.44 116 ALA A CA 1
ATOM 876 C C . ALA A 1 116 ? -0.855 9.398 -5.630 1.00 94.44 116 ALA A C 1
ATOM 878 O O . ALA A 1 116 ? -0.289 8.318 -5.798 1.00 94.44 116 ALA A O 1
ATOM 879 N N . ALA A 1 117 ? -2.180 9.525 -5.751 1.00 94.06 117 ALA A N 1
ATOM 880 C CA . ALA A 1 117 ? -3.100 8.454 -6.124 1.00 94.06 117 ALA A CA 1
ATOM 881 C C . ALA A 1 117 ? -3.456 8.434 -7.623 1.00 94.06 117 ALA A C 1
ATOM 883 O O . ALA A 1 117 ? -4.111 7.484 -8.048 1.00 94.06 117 ALA A O 1
ATOM 884 N N . THR A 1 118 ? -3.085 9.459 -8.402 1.00 92.12 118 THR A N 1
ATOM 885 C CA . THR A 1 118 ? -3.589 9.654 -9.780 1.00 92.12 118 THR A CA 1
ATOM 886 C C . THR A 1 118 ? -2.529 10.001 -10.825 1.00 92.12 118 THR A C 1
ATOM 888 O O . THR A 1 118 ? -2.799 9.855 -12.014 1.00 92.12 118 THR A O 1
ATOM 891 N N . HIS A 1 119 ? -1.366 10.510 -10.416 1.00 90.06 119 HIS A N 1
ATOM 892 C CA . HIS A 1 119 ? -0.338 11.025 -11.329 1.00 90.06 119 HIS A CA 1
ATOM 893 C C . HIS A 1 119 ? 0.987 10.245 -11.400 1.00 90.06 119 HIS A C 1
ATOM 895 O O . HIS A 1 119 ? 1.635 10.355 -12.443 1.00 90.06 119 HIS A O 1
ATOM 901 N N . PRO A 1 120 ? 1.445 9.489 -10.375 1.00 91.12 120 PRO A N 1
ATOM 902 C CA . PRO A 1 120 ? 2.777 8.879 -10.409 1.00 91.12 120 PRO A CA 1
ATOM 903 C C . PRO A 1 120 ? 3.010 7.873 -11.541 1.00 91.12 120 PRO A C 1
ATOM 905 O O . PRO A 1 120 ? 4.168 7.619 -11.884 1.00 91.12 120 PRO A O 1
ATOM 908 N N . GLY A 1 121 ? 1.951 7.285 -12.108 1.00 92.69 121 GLY A N 1
ATOM 909 C CA . GLY A 1 121 ? 2.078 6.274 -13.155 1.00 92.69 121 GLY A CA 1
ATOM 910 C C . GLY A 1 121 ? 2.635 4.947 -12.631 1.00 92.69 121 GLY A C 1
ATOM 911 O O . GLY A 1 121 ? 3.353 4.254 -13.346 1.00 92.69 121 GLY A O 1
ATOM 912 N N . LEU A 1 122 ? 2.350 4.627 -11.367 1.00 95.38 122 LEU A N 1
ATOM 913 C CA . LEU A 1 122 ? 2.809 3.437 -10.653 1.00 95.38 122 LEU A CA 1
ATOM 914 C C . LEU A 1 122 ? 1.609 2.511 -10.397 1.00 95.38 122 LEU A C 1
ATOM 916 O O . LEU A 1 122 ? 0.938 2.088 -11.338 1.00 95.38 122 LEU A O 1
ATOM 920 N N . GLU A 1 123 ? 1.280 2.202 -9.139 1.00 94.56 123 GLU A N 1
ATOM 921 C CA . GLU A 1 123 ? 0.111 1.377 -8.812 1.00 94.56 123 GLU A CA 1
ATOM 922 C C . GLU A 1 123 ? -1.194 2.001 -9.325 1.00 94.56 123 GLU A C 1
ATOM 924 O O . GLU A 1 123 ? -2.118 1.273 -9.668 1.00 94.56 123 GLU A O 1
ATOM 929 N N . ASP A 1 124 ? -1.268 3.330 -9.420 1.00 93.44 124 ASP A N 1
ATOM 930 C CA . ASP A 1 124 ? -2.414 4.075 -9.947 1.00 93.44 124 ASP A CA 1
ATOM 931 C C . ASP A 1 124 ? -2.706 3.745 -11.418 1.00 93.44 124 ASP A C 1
ATOM 933 O O . ASP A 1 124 ? -3.862 3.510 -11.777 1.00 93.44 124 ASP A O 1
ATOM 937 N N . ALA A 1 125 ? -1.668 3.640 -12.252 1.00 91.50 125 ALA A N 1
ATOM 938 C CA . ALA A 1 125 ? -1.811 3.292 -13.665 1.00 91.50 125 ALA A CA 1
ATOM 939 C C . ALA A 1 125 ? -2.106 1.800 -13.871 1.00 91.50 125 ALA A C 1
ATOM 941 O O . ALA A 1 125 ? -2.895 1.429 -14.740 1.00 91.50 125 ALA A O 1
ATOM 942 N N . HIS A 1 126 ? -1.494 0.934 -13.059 1.00 90.50 126 HIS A N 1
ATOM 943 C CA . HIS A 1 126 ? -1.632 -0.519 -13.195 1.00 90.50 126 HIS A CA 1
ATOM 944 C C . HIS A 1 126 ? -2.863 -1.086 -12.475 1.00 90.50 126 HIS A C 1
ATOM 946 O O . HIS A 1 126 ? -3.291 -2.209 -12.756 1.00 90.50 126 HIS A O 1
ATOM 952 N N . ARG A 1 127 ? -3.459 -0.327 -11.547 1.00 90.12 127 ARG A N 1
ATOM 953 C CA . ARG A 1 127 ? -4.642 -0.731 -10.778 1.00 90.12 127 ARG A CA 1
ATOM 954 C C . ARG A 1 127 ? -5.658 0.419 -10.690 1.00 90.12 127 ARG A C 1
ATOM 956 O O . ARG A 1 127 ? -5.882 0.955 -9.601 1.00 90.12 127 ARG A O 1
ATOM 963 N N . PRO A 1 128 ? -6.320 0.778 -11.809 1.00 87.31 128 PRO A N 1
ATOM 964 C CA . PRO A 1 128 ? -7.312 1.850 -11.827 1.00 87.31 128 PRO A CA 1
ATOM 965 C C . PRO A 1 128 ? -8.391 1.653 -10.756 1.00 87.31 128 PRO A C 1
ATOM 967 O O . PRO A 1 128 ? -8.906 0.550 -10.574 1.00 87.31 128 PRO A O 1
ATOM 970 N N . GLY A 1 129 ? -8.706 2.717 -10.016 1.00 86.44 129 GLY A N 1
ATOM 971 C CA . GLY A 1 129 ? -9.681 2.693 -8.919 1.00 86.44 129 GLY A CA 1
ATOM 972 C C . GLY A 1 129 ? -9.166 2.123 -7.589 1.00 86.44 129 GLY A C 1
ATOM 973 O O . GLY A 1 129 ? -9.803 2.346 -6.561 1.00 86.44 129 GLY A O 1
ATOM 974 N N . HIS A 1 130 ? -7.994 1.474 -7.552 1.00 91.44 130 HIS A N 1
ATOM 975 C CA . HIS A 1 130 ? -7.445 0.885 -6.324 1.00 91.44 130 HIS A CA 1
ATOM 976 C C . HIS A 1 130 ? -7.316 1.907 -5.188 1.00 91.44 130 HIS A C 1
ATOM 978 O O . HIS A 1 130 ? -7.819 1.671 -4.087 1.00 91.44 130 HIS A O 1
ATOM 984 N N . PHE A 1 131 ? -6.692 3.060 -5.452 1.00 95.25 131 PHE A N 1
ATOM 985 C CA . PHE A 1 131 ? -6.492 4.079 -4.422 1.00 95.25 131 PHE A CA 1
ATOM 986 C C . PHE A 1 131 ? -7.771 4.811 -4.020 1.00 95.25 131 PHE A C 1
ATOM 988 O O . PHE A 1 131 ? -7.846 5.287 -2.892 1.00 95.25 131 PHE A O 1
ATOM 995 N N . ALA A 1 132 ? -8.803 4.832 -4.868 1.00 92.38 132 ALA A N 1
ATOM 996 C CA . ALA A 1 132 ? -10.119 5.302 -4.445 1.00 92.38 132 ALA A CA 1
ATOM 997 C C . ALA A 1 132 ? -10.696 4.393 -3.353 1.00 92.38 132 ALA A C 1
ATOM 999 O O . ALA A 1 132 ? -11.145 4.883 -2.317 1.00 92.38 132 ALA A O 1
ATOM 1000 N N . GLY A 1 133 ? -10.586 3.074 -3.537 1.00 93.06 133 GLY A N 1
ATOM 1001 C CA . GLY A 1 133 ? -10.949 2.091 -2.519 1.00 93.06 133 GLY A CA 1
ATOM 1002 C C . GLY A 1 133 ? -10.113 2.204 -1.241 1.00 93.06 133 GLY A C 1
ATOM 1003 O O . GLY A 1 133 ? -10.672 2.158 -0.146 1.00 93.06 133 GLY A O 1
ATOM 1004 N N . VAL A 1 134 ? -8.794 2.412 -1.363 1.00 96.12 134 VAL A N 1
ATOM 1005 C CA . VAL A 1 134 ? -7.895 2.635 -0.211 1.00 96.12 134 VAL A CA 1
ATOM 1006 C C . VAL A 1 134 ? -8.300 3.888 0.567 1.00 96.12 134 VAL A C 1
ATOM 1008 O O . VAL A 1 134 ? -8.509 3.814 1.776 1.00 96.12 134 VAL A O 1
ATOM 1011 N N . CYS A 1 135 ? -8.442 5.037 -0.100 1.00 95.62 135 CYS A N 1
ATOM 1012 C CA . CYS A 1 135 ? -8.844 6.278 0.562 1.00 95.62 135 CYS A CA 1
ATOM 1013 C C . CYS A 1 135 ? -10.211 6.122 1.244 1.00 95.62 135 CYS A C 1
ATOM 1015 O O . CYS A 1 135 ? -10.396 6.573 2.375 1.00 95.62 135 CYS A O 1
ATOM 1017 N N . ARG A 1 136 ? -11.148 5.410 0.600 1.00 93.31 136 ARG A N 1
ATOM 1018 C CA . ARG A 1 136 ? -12.476 5.114 1.151 1.00 93.31 136 ARG A CA 1
ATOM 1019 C C . ARG A 1 136 ? -12.402 4.315 2.437 1.00 93.31 136 ARG A C 1
ATOM 1021 O O . ARG A 1 136 ? -12.963 4.739 3.446 1.00 93.31 136 ARG A O 1
ATOM 1028 N N . VAL A 1 137 ? -11.722 3.170 2.417 1.00 95.31 137 VAL A N 1
ATOM 1029 C CA . VAL A 1 137 ? -11.627 2.324 3.609 1.00 95.31 137 VAL A CA 1
ATOM 1030 C C . VAL A 1 137 ? -10.829 3.003 4.712 1.00 95.31 137 VAL A C 1
ATOM 1032 O O . VAL A 1 137 ? -11.283 3.006 5.849 1.00 95.31 137 VAL A O 1
ATOM 1035 N N . CYS A 1 138 ? -9.698 3.645 4.404 1.00 96.81 138 CYS A N 1
ATOM 1036 C CA . CYS A 1 138 ? -8.901 4.328 5.418 1.00 96.81 138 CYS A CA 1
ATOM 1037 C C . CYS A 1 138 ? -9.684 5.473 6.066 1.00 96.81 138 CYS A C 1
ATOM 1039 O O . CYS A 1 138 ? -9.758 5.514 7.290 1.00 96.81 138 CYS A O 1
ATOM 1041 N N . SER A 1 139 ? -10.334 6.346 5.284 1.00 94.56 139 SER A N 1
ATOM 1042 C CA . SER A 1 139 ? -11.163 7.422 5.847 1.00 94.56 139 SER A CA 1
ATOM 1043 C C . SER A 1 139 ? -12.274 6.857 6.727 1.00 94.56 139 SER A C 1
ATOM 1045 O O . SER A 1 139 ? -12.480 7.341 7.837 1.00 94.56 139 SER A O 1
ATOM 1047 N N . ARG A 1 140 ? -12.944 5.787 6.279 1.00 93.69 140 ARG A N 1
ATOM 1048 C CA . ARG A 1 140 ? -14.012 5.155 7.054 1.00 93.69 140 ARG A CA 1
ATOM 1049 C C . ARG A 1 140 ? -13.491 4.562 8.362 1.00 93.69 140 ARG A C 1
ATOM 1051 O O . ARG A 1 140 ? -14.073 4.816 9.409 1.00 93.69 140 ARG A O 1
ATOM 1058 N N . LEU A 1 141 ? -12.384 3.823 8.332 1.00 96.00 141 LEU A N 1
ATOM 1059 C CA . LEU A 1 141 ? -11.764 3.260 9.533 1.00 96.00 141 LEU A CA 1
ATOM 1060 C C . LEU A 1 141 ? -11.293 4.354 10.498 1.00 96.00 141 LEU A C 1
ATOM 1062 O O . LEU A 1 141 ? -11.431 4.183 11.709 1.00 96.00 141 LEU A O 1
ATOM 1066 N N . PHE A 1 142 ? -10.802 5.488 9.993 1.00 96.69 142 PHE A N 1
ATOM 1067 C CA . PHE A 1 142 ? -10.441 6.633 10.830 1.00 96.69 142 PHE A CA 1
ATOM 1068 C C . PHE A 1 142 ? -11.668 7.261 11.489 1.00 96.69 142 PHE A C 1
ATOM 1070 O O . PHE A 1 142 ? -11.591 7.618 12.655 1.00 96.69 142 PHE A O 1
ATOM 1077 N N . ASP A 1 143 ? -12.812 7.332 10.809 1.00 94.19 143 ASP A N 1
ATOM 1078 C CA . ASP A 1 143 ? -14.053 7.824 11.422 1.00 94.19 143 ASP A CA 1
ATOM 1079 C C . ASP A 1 143 ? -14.572 6.871 12.509 1.00 94.19 143 ASP A C 1
ATOM 1081 O O . ASP A 1 143 ? -14.996 7.309 13.581 1.00 94.19 143 ASP A O 1
ATOM 1085 N N . LEU A 1 144 ? -14.499 5.560 12.254 1.00 94.25 144 LEU A N 1
ATOM 1086 C CA . LEU A 1 144 ? -14.960 4.532 13.189 1.00 94.25 144 LEU A CA 1
ATOM 1087 C C . LEU A 1 144 ? -14.092 4.452 14.450 1.00 94.25 144 LEU A C 1
ATOM 1089 O O . LEU A 1 144 ? -14.613 4.326 15.558 1.00 94.25 144 LEU A O 1
ATOM 1093 N N . THR A 1 145 ? -12.772 4.532 14.289 1.00 95.88 145 THR A N 1
ATOM 1094 C CA . THR A 1 145 ? -11.815 4.316 15.386 1.00 95.88 145 THR A CA 1
ATOM 1095 C C . THR A 1 145 ? -11.298 5.611 16.011 1.00 95.88 145 THR A C 1
ATOM 1097 O O . THR A 1 145 ? -10.837 5.579 17.148 1.00 95.88 145 THR A O 1
ATOM 1100 N N . ASP A 1 146 ? -11.411 6.747 15.317 1.00 96.31 146 ASP A N 1
ATOM 1101 C CA . ASP A 1 146 ? -10.866 8.053 15.720 1.00 96.31 146 ASP A CA 1
ATOM 1102 C C . ASP A 1 146 ? -9.451 7.959 16.316 1.00 96.31 146 ASP A C 1
ATOM 1104 O O . ASP A 1 146 ? -9.241 8.297 17.480 1.00 96.31 146 ASP A O 1
ATOM 1108 N N . PRO A 1 147 ? -8.484 7.378 15.584 1.00 97.62 147 PRO A N 1
ATOM 1109 C CA . PRO A 1 147 ? -7.209 7.003 16.169 1.00 97.62 147 PRO A CA 1
ATOM 1110 C C . PRO A 1 147 ? -6.300 8.220 16.363 1.00 97.62 147 PRO A C 1
ATOM 1112 O O . PRO A 1 147 ? -6.346 9.183 15.600 1.00 97.62 147 PRO A O 1
ATOM 1115 N N . ARG A 1 148 ? -5.393 8.149 17.341 1.00 95.88 148 ARG A N 1
ATOM 1116 C CA . ARG A 1 148 ? -4.339 9.167 17.535 1.00 95.88 148 ARG A CA 1
ATOM 1117 C C . ARG A 1 148 ? -3.184 8.988 16.561 1.00 95.88 148 ARG A C 1
ATOM 1119 O O . ARG A 1 148 ? -2.591 9.949 16.070 1.00 95.88 148 ARG A O 1
ATOM 1126 N N . ALA A 1 149 ? -2.855 7.732 16.293 1.00 98.31 149 ALA A N 1
ATOM 1127 C CA . ALA A 1 149 ? -1.839 7.340 15.338 1.00 98.31 149 ALA A CA 1
ATOM 1128 C C . ALA A 1 149 ? -2.315 6.118 14.553 1.00 98.31 149 ALA A C 1
ATOM 1130 O O . ALA A 1 149 ? -3.042 5.283 15.088 1.00 98.31 149 ALA A O 1
ATOM 1131 N N . ALA A 1 150 ? -1.884 5.999 13.302 1.00 98.75 150 ALA A N 1
ATOM 1132 C CA . ALA A 1 150 ? -2.103 4.810 12.492 1.00 98.75 150 ALA A CA 1
ATOM 1133 C C . ALA A 1 150 ? -0.778 4.340 11.887 1.00 98.75 150 ALA A C 1
ATOM 1135 O O . ALA A 1 150 ? -0.037 5.139 11.307 1.00 98.75 150 ALA A O 1
ATOM 1136 N N . VAL A 1 151 ? -0.475 3.052 12.048 1.00 98.81 151 VAL A N 1
ATOM 1137 C CA . VAL A 1 151 ? 0.793 2.443 11.634 1.00 98.81 151 VAL A CA 1
ATOM 1138 C C . VAL A 1 151 ? 0.616 1.728 10.299 1.00 98.81 151 VAL A C 1
ATOM 1140 O O . VAL A 1 151 ? -0.252 0.869 10.159 1.00 98.81 151 VAL A O 1
ATOM 1143 N N . PHE A 1 152 ? 1.463 2.056 9.327 1.00 98.75 152 PHE A N 1
ATOM 1144 C CA . PHE A 1 152 ? 1.444 1.478 7.984 1.00 98.75 152 PHE A CA 1
ATOM 1145 C C . PHE A 1 152 ? 2.832 0.961 7.598 1.00 98.75 152 PHE A C 1
ATOM 1147 O O . PHE A 1 152 ? 3.848 1.575 7.923 1.00 98.75 152 PHE A O 1
ATOM 1154 N N . GLY A 1 153 ? 2.884 -0.158 6.876 1.00 98.19 153 GLY A N 1
ATOM 1155 C CA . GLY A 1 153 ? 4.138 -0.702 6.358 1.00 98.19 153 GLY A CA 1
ATOM 1156 C C . GLY A 1 153 ? 4.658 0.077 5.147 1.00 98.19 153 GLY A C 1
ATOM 1157 O O . GLY A 1 153 ? 3.893 0.432 4.253 1.00 98.19 153 GLY A O 1
ATOM 1158 N N . GLU A 1 154 ? 5.971 0.287 5.075 1.00 98.38 154 GLU A N 1
ATOM 1159 C CA . GLU A 1 154 ? 6.627 0.961 3.948 1.00 98.38 154 GLU A CA 1
ATOM 1160 C C . GLU A 1 154 ? 6.616 0.143 2.652 1.00 98.38 154 GLU A C 1
ATOM 1162 O O . GLU A 1 154 ? 6.838 0.702 1.579 1.00 98.38 154 GLU A O 1
ATOM 1167 N N . LYS A 1 155 ? 6.340 -1.165 2.720 1.00 97.94 155 LYS A N 1
ATOM 1168 C CA . LYS A 1 155 ? 6.261 -2.053 1.550 1.00 97.94 155 LYS A CA 1
ATOM 1169 C C . LYS A 1 155 ? 5.284 -1.531 0.491 1.00 97.94 155 LYS A C 1
ATOM 1171 O O . LYS A 1 155 ? 5.562 -1.606 -0.704 1.00 97.94 155 LYS A O 1
ATOM 1176 N N . ASP A 1 156 ? 4.167 -0.966 0.924 1.00 97.75 156 ASP A N 1
ATOM 1177 C CA . ASP A 1 156 ? 3.161 -0.354 0.063 1.00 97.75 156 ASP A CA 1
ATOM 1178 C C . ASP A 1 156 ? 3.401 1.171 0.034 1.00 97.75 156 ASP A C 1
ATOM 1180 O O . ASP A 1 156 ? 2.575 1.969 0.471 1.00 97.75 156 ASP A O 1
ATOM 1184 N N . TRP A 1 157 ? 4.583 1.588 -0.443 1.00 98.44 157 TRP A N 1
ATOM 1185 C CA . TRP A 1 157 ? 5.080 2.967 -0.303 1.00 98.44 157 TRP A CA 1
ATOM 1186 C C . TRP A 1 157 ? 4.147 4.020 -0.911 1.00 98.44 157 TRP A C 1
ATOM 1188 O O . TRP A 1 157 ? 3.849 5.025 -0.269 1.00 98.44 157 TRP A O 1
ATOM 1198 N N . GLN A 1 158 ? 3.620 3.784 -2.117 1.00 98.44 158 GLN A N 1
ATOM 1199 C CA . GLN A 1 158 ? 2.656 4.709 -2.718 1.00 98.44 158 GLN A CA 1
ATOM 1200 C C . GLN A 1 158 ? 1.376 4.810 -1.879 1.00 98.44 158 GLN A C 1
ATOM 1202 O O . GLN A 1 158 ? 0.879 5.912 -1.676 1.00 98.44 158 GLN A O 1
ATOM 1207 N N . GLN A 1 159 ? 0.891 3.700 -1.310 1.00 98.25 159 GLN A N 1
ATOM 1208 C CA . GLN A 1 159 ? -0.258 3.710 -0.399 1.00 98.25 159 GLN A CA 1
ATOM 1209 C C . GLN A 1 159 ? 0.012 4.590 0.825 1.00 98.25 159 GLN A C 1
ATOM 1211 O O . GLN A 1 159 ? -0.831 5.404 1.196 1.00 98.25 159 GLN A O 1
ATOM 1216 N N . LEU A 1 160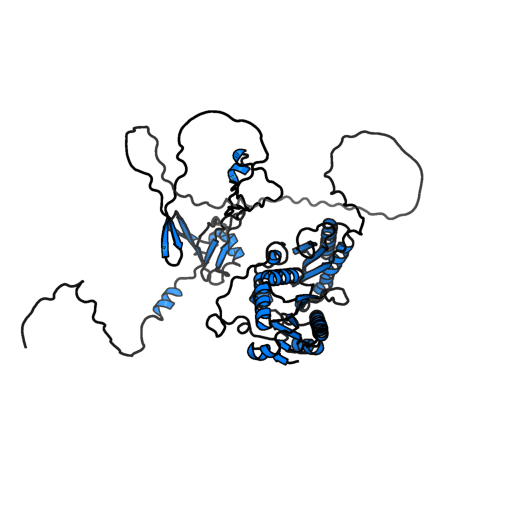 ? 1.196 4.470 1.430 1.00 98.50 160 LEU A N 1
ATOM 1217 C CA . LEU A 1 160 ? 1.605 5.312 2.555 1.00 98.50 160 LEU A CA 1
ATOM 1218 C C . LEU A 1 160 ? 1.588 6.804 2.180 1.00 98.50 160 LEU A C 1
ATOM 1220 O O . LEU A 1 160 ? 1.064 7.621 2.941 1.00 98.50 160 LEU A O 1
ATOM 1224 N N . GLN A 1 161 ? 2.112 7.164 1.005 1.00 98.44 161 GLN A N 1
ATOM 1225 C CA . GLN A 1 161 ? 2.111 8.549 0.525 1.00 98.44 161 GLN A CA 1
ATOM 1226 C C . GLN A 1 161 ? 0.695 9.062 0.220 1.00 98.44 161 GLN A C 1
ATOM 1228 O O . GLN A 1 161 ? 0.357 10.184 0.601 1.00 98.44 161 GLN A O 1
ATOM 1233 N N . VAL A 1 162 ? -0.160 8.224 -0.371 1.00 98.31 162 VAL A N 1
ATOM 1234 C CA . VAL A 1 162 ? -1.583 8.515 -0.599 1.00 98.31 162 VAL A CA 1
ATOM 1235 C C . VAL A 1 162 ? -2.310 8.772 0.720 1.00 98.31 162 VAL A C 1
ATOM 1237 O O . VAL A 1 162 ? -2.971 9.800 0.859 1.00 98.31 162 VAL A O 1
ATOM 1240 N N . VAL A 1 163 ? -2.146 7.902 1.721 1.00 98.06 163 VAL A N 1
ATOM 1241 C CA . VAL A 1 163 ? -2.795 8.055 3.033 1.00 98.06 163 VAL A CA 1
ATOM 1242 C C . VAL A 1 163 ? -2.303 9.314 3.750 1.00 98.06 163 VAL A C 1
ATOM 1244 O O . VAL A 1 163 ? -3.117 10.059 4.290 1.00 98.06 163 VAL A O 1
ATOM 1247 N N . ARG A 1 164 ? -0.997 9.610 3.717 1.00 97.94 164 ARG A N 1
ATOM 1248 C CA . ARG A 1 164 ? -0.442 10.856 4.277 1.00 97.94 164 ARG A CA 1
ATOM 1249 C C . ARG A 1 164 ? -1.043 12.097 3.621 1.00 97.94 164 ARG A C 1
ATOM 1251 O O . ARG A 1 164 ? -1.441 13.027 4.321 1.00 97.94 164 ARG A O 1
ATOM 1258 N N . ALA A 1 165 ? -1.118 12.111 2.291 1.00 96.94 165 ALA A N 1
ATOM 1259 C CA . ALA A 1 165 ? -1.693 13.224 1.547 1.00 96.94 165 ALA A CA 1
ATOM 1260 C C . ALA A 1 165 ? -3.195 13.385 1.830 1.00 96.94 165 ALA A C 1
ATOM 1262 O O . ALA A 1 165 ? -3.645 14.504 2.058 1.00 96.94 165 ALA A O 1
ATOM 1263 N N . MET A 1 166 ? -3.943 12.279 1.903 1.00 96.44 166 MET A N 1
ATOM 1264 C CA . MET A 1 166 ? -5.364 12.271 2.261 1.00 96.44 166 MET A CA 1
ATOM 1265 C C . MET A 1 166 ? -5.597 12.831 3.671 1.00 96.44 166 MET A C 1
ATOM 1267 O O . MET A 1 166 ? -6.428 13.715 3.848 1.00 96.44 166 MET A O 1
ATOM 1271 N N . VAL A 1 167 ? -4.847 12.362 4.672 1.00 96.31 167 VAL A N 1
ATOM 1272 C CA . VAL A 1 167 ? -4.960 12.837 6.064 1.00 96.31 167 VAL A CA 1
ATOM 1273 C C . VAL A 1 167 ? -4.671 14.334 6.168 1.00 96.31 167 VAL A C 1
ATOM 1275 O O . VAL A 1 167 ? -5.410 15.050 6.845 1.00 96.31 167 VAL A O 1
ATOM 1278 N N . ARG A 1 168 ? -3.649 14.818 5.448 1.00 94.94 168 ARG A N 1
ATOM 1279 C CA . ARG A 1 168 ? -3.320 16.246 5.364 1.00 94.94 168 ARG A CA 1
ATOM 1280 C C . ARG A 1 168 ? -4.445 17.052 4.710 1.00 94.94 168 ARG A C 1
ATOM 1282 O O . ARG A 1 168 ? -4.831 18.080 5.252 1.00 94.94 168 ARG A O 1
ATOM 1289 N N . ALA A 1 169 ? -4.979 16.585 3.580 1.00 94.00 169 ALA A N 1
ATOM 1290 C CA . ALA A 1 169 ? -6.067 17.255 2.862 1.00 94.00 169 ALA A CA 1
ATOM 1291 C C . ALA A 1 169 ? -7.362 17.322 3.688 1.00 94.00 169 ALA A C 1
ATOM 1293 O O . ALA A 1 169 ? -8.087 18.308 3.627 1.00 94.00 169 ALA A O 1
ATOM 1294 N N . GLN A 1 170 ? -7.623 16.302 4.508 1.00 92.56 170 GLN A N 1
ATOM 1295 C CA . GLN A 1 170 ? -8.767 16.258 5.420 1.00 92.56 170 GLN A CA 1
ATOM 1296 C C . GLN A 1 170 ? -8.556 17.066 6.714 1.00 92.56 170 GLN A C 1
ATOM 1298 O O . GLN A 1 170 ? -9.460 17.112 7.545 1.00 92.56 170 GLN A O 1
ATOM 1303 N N . GLY A 1 171 ? -7.377 17.667 6.927 1.00 92.62 171 GLY A N 1
ATOM 1304 C CA . GLY A 1 171 ? -7.075 18.450 8.129 1.00 92.62 171 GLY A CA 1
ATOM 1305 C C . GLY A 1 171 ? -7.096 17.642 9.433 1.00 92.62 171 GLY A C 1
ATOM 1306 O O . GLY A 1 171 ? -7.302 18.213 10.502 1.00 92.62 171 GLY A O 1
ATOM 1307 N N . ARG A 1 172 ? -6.917 16.315 9.369 1.00 93.62 172 ARG A N 1
ATOM 1308 C CA . ARG A 1 172 ? -6.948 15.451 10.560 1.00 93.62 172 ARG A CA 1
ATOM 1309 C C . ARG A 1 172 ? -5.662 15.598 11.373 1.00 93.62 172 ARG A C 1
ATOM 1311 O O . ARG A 1 172 ? -4.568 15.655 10.820 1.00 93.62 172 ARG A O 1
ATOM 1318 N N . THR A 1 173 ? -5.787 15.535 12.695 1.00 92.31 173 THR A N 1
ATOM 1319 C CA . THR A 1 173 ? -4.655 15.487 13.642 1.00 92.31 173 THR A CA 1
ATOM 1320 C C . THR A 1 173 ? -4.017 14.095 13.763 1.00 92.31 173 THR A C 1
ATOM 1322 O O . THR A 1 173 ? -3.054 13.913 14.505 1.00 92.31 173 THR A O 1
ATOM 1325 N N . LEU A 1 174 ? -4.532 13.111 13.018 1.00 97.25 174 LEU A N 1
ATOM 1326 C CA . LEU A 1 174 ? -4.048 11.733 12.975 1.00 97.25 174 LEU A CA 1
ATOM 1327 C C . LEU A 1 174 ? -2.582 11.652 12.514 1.00 97.25 174 LEU A C 1
ATOM 1329 O O . LEU A 1 174 ? -2.243 12.022 11.388 1.00 97.25 174 LEU A O 1
ATOM 1333 N N . ARG A 1 175 ? -1.716 11.064 13.346 1.00 97.81 175 ARG A N 1
ATOM 1334 C CA . ARG A 1 175 ? -0.317 10.789 12.990 1.00 97.81 175 ARG A CA 1
ATOM 1335 C C . ARG A 1 175 ? -0.182 9.497 12.175 1.00 97.81 175 ARG A C 1
ATOM 1337 O O . ARG A 1 175 ? -0.452 8.411 12.678 1.00 97.81 175 ARG A O 1
ATOM 1344 N N . ILE A 1 176 ? 0.324 9.593 10.946 1.00 98.50 176 ILE A N 1
ATOM 1345 C CA . ILE A 1 176 ? 0.645 8.422 10.111 1.00 98.50 176 ILE A CA 1
ATOM 1346 C C . ILE A 1 176 ? 2.091 7.983 10.344 1.00 98.50 176 ILE A C 1
ATOM 1348 O O . ILE A 1 176 ? 3.032 8.685 9.960 1.00 98.50 176 ILE A O 1
ATOM 1352 N N . VAL A 1 177 ? 2.266 6.813 10.959 1.00 98.62 177 VAL A N 1
ATOM 1353 C CA . VAL A 1 177 ? 3.573 6.279 11.354 1.00 98.62 177 VAL A CA 1
ATOM 1354 C C . VAL A 1 177 ? 4.000 5.163 10.395 1.00 98.62 177 VAL A C 1
ATOM 1356 O O . VAL A 1 177 ? 3.301 4.155 10.288 1.00 98.62 177 VAL A O 1
ATOM 1359 N N . PRO A 1 178 ? 5.130 5.314 9.685 1.00 98.31 178 PRO A N 1
ATOM 1360 C CA . PRO A 1 178 ? 5.659 4.258 8.837 1.00 98.31 178 PRO A CA 1
ATOM 1361 C C . PRO A 1 178 ? 6.395 3.199 9.667 1.00 98.31 178 PRO A C 1
ATOM 1363 O O . PRO A 1 178 ? 6.990 3.508 10.699 1.00 98.31 178 PRO A O 1
ATOM 1366 N N . HIS A 1 179 ? 6.416 1.967 9.173 1.00 98.38 179 HIS A N 1
ATOM 1367 C CA . HIS A 1 179 ? 7.306 0.913 9.648 1.00 98.38 179 HIS A CA 1
ATOM 1368 C C . HIS A 1 179 ? 8.043 0.296 8.462 1.00 98.38 179 HIS A C 1
ATOM 1370 O O . HIS A 1 179 ? 7.416 -0.054 7.460 1.00 98.38 179 HIS A O 1
ATOM 1376 N N . GLU A 1 180 ? 9.357 0.121 8.588 1.00 97.38 180 GLU A N 1
ATOM 1377 C CA . GLU A 1 180 ? 10.199 -0.486 7.555 1.00 97.38 180 GLU A CA 1
ATOM 1378 C C . GLU A 1 180 ? 9.656 -1.853 7.099 1.00 97.38 180 GLU A C 1
ATOM 1380 O O . GLU A 1 180 ? 9.084 -2.617 7.884 1.00 97.38 180 GLU A O 1
ATOM 1385 N N . THR A 1 181 ? 9.825 -2.163 5.813 1.00 97.50 181 THR A N 1
ATOM 1386 C CA . THR A 1 181 ? 9.433 -3.451 5.235 1.00 97.50 181 THR A CA 1
ATOM 1387 C C . THR A 1 181 ? 10.127 -4.604 5.955 1.00 97.50 181 THR A C 1
ATOM 1389 O O . THR A 1 181 ? 11.342 -4.762 5.866 1.00 97.50 181 THR A O 1
ATOM 1392 N N . VAL A 1 182 ? 9.344 -5.467 6.601 1.00 97.50 182 VAL A N 1
ATOM 1393 C CA . VAL A 1 182 ? 9.858 -6.727 7.147 1.00 97.50 182 VAL A CA 1
ATOM 1394 C C . VAL A 1 182 ? 10.081 -7.716 6.008 1.00 97.50 182 VAL A C 1
ATOM 1396 O O . VAL A 1 182 ? 9.212 -7.925 5.153 1.00 97.50 182 VAL A O 1
ATOM 1399 N N . ARG A 1 183 ? 11.262 -8.328 6.009 1.00 96.31 183 ARG A N 1
ATOM 1400 C CA . ARG A 1 183 ? 11.705 -9.286 5.000 1.00 96.31 183 ARG A CA 1
ATOM 1401 C C . ARG A 1 183 ? 11.899 -10.659 5.626 1.00 96.31 183 ARG A C 1
ATOM 1403 O O . ARG A 1 183 ? 12.216 -10.780 6.808 1.00 96.31 183 ARG A O 1
ATOM 1410 N N . GLU A 1 184 ? 11.700 -11.686 4.820 1.00 94.50 184 GLU A N 1
ATOM 1411 C CA . GLU A 1 184 ? 12.128 -13.045 5.128 1.00 94.50 184 GLU A CA 1
ATOM 1412 C C . GLU A 1 184 ? 13.674 -13.114 5.172 1.00 94.50 184 GLU A C 1
ATOM 1414 O O . GLU A 1 184 ? 14.334 -12.205 4.656 1.00 94.50 184 GLU A O 1
ATOM 1419 N N . PRO A 1 185 ? 14.291 -14.152 5.774 1.00 93.62 185 PRO A N 1
ATOM 1420 C CA . PRO A 1 185 ? 15.754 -14.235 5.897 1.00 93.62 185 PRO A CA 1
ATOM 1421 C C . PRO A 1 185 ? 16.513 -14.189 4.561 1.00 93.62 185 PRO A C 1
ATOM 1423 O O . PRO A 1 185 ? 17.668 -13.775 4.517 1.00 93.62 185 PRO A O 1
ATOM 1426 N N . ASP A 1 186 ? 15.860 -14.594 3.470 1.00 93.62 186 ASP A N 1
ATOM 1427 C CA . ASP A 1 186 ? 16.378 -14.550 2.098 1.00 93.62 186 ASP A CA 1
ATOM 1428 C C . ASP A 1 186 ? 16.182 -13.181 1.406 1.00 93.62 186 ASP A C 1
ATOM 1430 O O . ASP A 1 186 ? 16.633 -12.974 0.278 1.00 93.62 186 ASP A O 1
ATOM 1434 N N . GLY A 1 187 ? 15.555 -12.219 2.091 1.00 93.12 187 GLY A N 1
ATOM 1435 C CA . GLY A 1 187 ? 15.338 -10.849 1.631 1.00 93.12 187 GLY A CA 1
ATOM 1436 C C . GLY A 1 187 ? 13.991 -10.600 0.952 1.00 93.12 187 GLY A C 1
ATOM 1437 O O . GLY A 1 187 ? 13.685 -9.439 0.656 1.00 93.12 187 GLY A O 1
ATOM 1438 N N . LEU A 1 188 ? 13.163 -11.631 0.733 1.00 95.75 188 LEU A N 1
ATOM 1439 C CA . LEU A 1 188 ? 11.830 -11.451 0.157 1.00 95.75 188 LEU A CA 1
ATOM 1440 C C . LEU A 1 188 ? 10.965 -10.582 1.077 1.00 95.75 188 LEU A C 1
ATOM 1442 O O . LEU A 1 188 ? 10.824 -10.872 2.263 1.00 95.75 188 LEU A O 1
ATOM 1446 N N . ALA A 1 189 ? 10.360 -9.521 0.543 1.00 96.88 189 ALA A N 1
ATOM 1447 C CA . ALA A 1 189 ? 9.406 -8.725 1.307 1.00 96.88 189 ALA A CA 1
ATOM 1448 C C . ALA A 1 189 ? 8.207 -9.596 1.723 1.00 96.88 189 ALA A C 1
ATOM 1450 O O . ALA A 1 189 ? 7.584 -10.258 0.887 1.00 96.88 189 ALA A O 1
ATOM 1451 N N . MET A 1 190 ? 7.867 -9.594 3.014 1.00 95.00 190 MET A N 1
ATOM 1452 C CA . MET A 1 190 ? 6.745 -10.390 3.504 1.00 95.00 190 MET A CA 1
ATOM 1453 C C . MET A 1 190 ? 5.420 -9.862 2.948 1.00 95.00 190 MET A C 1
ATOM 1455 O O . MET A 1 190 ? 5.141 -8.661 2.975 1.00 95.00 190 MET A O 1
ATOM 1459 N N . SER A 1 191 ? 4.581 -10.771 2.455 1.00 93.19 191 SER A N 1
ATOM 1460 C CA . SER A 1 191 ? 3.238 -10.456 1.974 1.00 93.19 191 SER A CA 1
ATOM 1461 C C . SER A 1 191 ? 2.304 -11.642 2.150 1.00 93.19 191 SER A C 1
ATOM 1463 O O . SER A 1 191 ? 2.694 -12.777 1.879 1.00 93.19 191 SER A O 1
ATOM 1465 N N . SER A 1 192 ? 1.034 -11.380 2.469 1.00 88.19 192 SER A N 1
ATOM 1466 C CA . SER A 1 192 ? -0.023 -12.399 2.438 1.00 88.19 192 SER A CA 1
ATOM 1467 C C . SER A 1 192 ? -0.163 -13.066 1.065 1.00 88.19 192 SER A C 1
ATOM 1469 O O . SER A 1 192 ? -0.577 -14.218 0.979 1.00 88.19 192 SER A O 1
ATOM 1471 N N . ARG A 1 193 ? 0.249 -12.393 -0.021 1.00 88.12 193 ARG A N 1
ATOM 1472 C CA . ARG A 1 193 ? 0.257 -12.963 -1.379 1.00 88.12 193 ARG A CA 1
ATOM 1473 C C . ARG A 1 193 ? 1.362 -14.002 -1.609 1.00 88.12 193 ARG A C 1
ATOM 1475 O O . ARG A 1 193 ? 1.217 -14.802 -2.530 1.00 88.12 193 ARG A O 1
ATOM 1482 N N . ASN A 1 194 ? 2.412 -14.051 -0.780 1.00 91.50 194 ASN A N 1
ATOM 1483 C CA . ASN A 1 194 ? 3.529 -14.991 -0.961 1.00 91.50 194 ASN A CA 1
ATOM 1484 C C . ASN A 1 194 ? 3.081 -16.457 -0.840 1.00 91.50 194 ASN A C 1
ATOM 1486 O O . ASN A 1 194 ? 3.679 -17.321 -1.472 1.00 91.50 194 ASN A O 1
ATOM 1490 N N . VAL A 1 195 ? 1.993 -16.735 -0.108 1.00 89.00 195 VAL A N 1
ATOM 1491 C CA . VAL A 1 195 ? 1.411 -18.085 0.029 1.00 89.00 195 VAL A CA 1
ATOM 1492 C C . VAL A 1 195 ? 0.956 -18.689 -1.307 1.00 89.00 195 VAL A C 1
ATOM 1494 O O . VAL A 1 195 ? 0.808 -19.899 -1.423 1.00 89.00 195 VAL A O 1
ATOM 1497 N N . ARG A 1 196 ? 0.730 -17.852 -2.328 1.00 88.12 196 ARG A N 1
ATOM 1498 C CA . ARG A 1 196 ? 0.288 -18.279 -3.664 1.00 88.12 196 ARG A CA 1
ATOM 1499 C C . ARG A 1 196 ? 1.447 -18.623 -4.602 1.00 88.12 196 ARG A C 1
ATOM 1501 O O . ARG A 1 196 ? 1.202 -19.091 -5.710 1.00 88.12 196 ARG A O 1
ATOM 1508 N N . LEU A 1 197 ? 2.689 -18.350 -4.206 1.00 92.81 197 LEU A N 1
ATOM 1509 C CA . LEU A 1 197 ? 3.861 -18.654 -5.021 1.00 92.81 197 LEU A CA 1
ATOM 1510 C C . LEU A 1 197 ? 4.161 -20.156 -4.951 1.00 92.81 197 LEU A C 1
ATOM 1512 O O . LEU A 1 197 ? 4.249 -20.722 -3.863 1.00 92.81 197 LEU A O 1
ATOM 1516 N N . SER A 1 198 ? 4.386 -20.790 -6.106 1.00 95.56 198 SER A N 1
ATOM 1517 C CA . SER A 1 198 ? 5.024 -22.113 -6.135 1.00 95.56 198 SER A CA 1
ATOM 1518 C C . SER A 1 198 ? 6.457 -22.021 -5.585 1.00 95.56 198 SER A C 1
ATOM 1520 O O . SER A 1 198 ? 7.029 -20.924 -5.574 1.00 95.56 198 SER A O 1
ATOM 1522 N N . PRO A 1 199 ? 7.084 -23.136 -5.173 1.00 95.69 199 PRO A N 1
ATOM 1523 C CA . PRO A 1 199 ? 8.481 -23.132 -4.737 1.00 95.69 199 PRO A CA 1
ATOM 1524 C C . PRO A 1 199 ? 9.433 -22.479 -5.754 1.00 95.69 199 PRO A C 1
ATOM 1526 O O . PRO A 1 199 ? 10.250 -21.637 -5.387 1.00 95.69 199 PRO A O 1
ATOM 1529 N N . GLU A 1 200 ? 9.273 -22.775 -7.045 1.00 94.88 200 GLU A N 1
ATOM 1530 C CA . GLU A 1 200 ? 10.095 -22.207 -8.121 1.00 94.88 200 GLU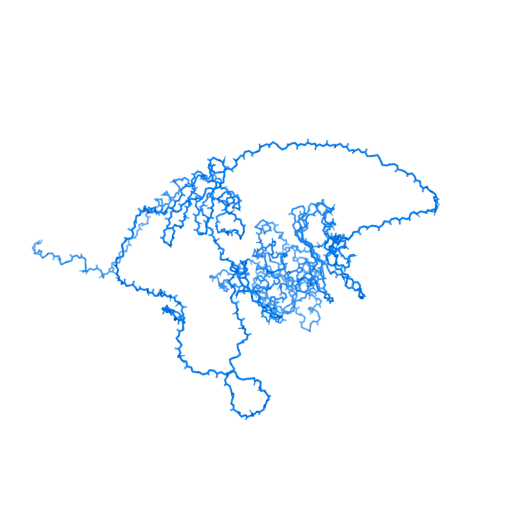 A CA 1
ATOM 1531 C C . GLU A 1 200 ? 9.817 -20.711 -8.315 1.00 94.88 200 GLU A C 1
ATOM 1533 O O . GLU A 1 200 ? 10.739 -19.907 -8.483 1.00 94.88 200 GLU A O 1
ATOM 1538 N N . ALA A 1 201 ? 8.540 -20.315 -8.276 1.00 95.81 201 ALA A N 1
ATOM 1539 C CA . ALA A 1 201 ? 8.146 -18.914 -8.370 1.00 95.81 201 ALA A CA 1
ATOM 1540 C C . ALA A 1 201 ? 8.666 -18.105 -7.174 1.00 95.81 201 ALA A C 1
ATOM 1542 O O . ALA A 1 201 ? 9.114 -16.974 -7.350 1.00 95.81 201 ALA A O 1
ATOM 1543 N N . ARG A 1 202 ? 8.671 -18.693 -5.975 1.00 96.06 202 ARG A N 1
ATOM 1544 C CA . ARG A 1 202 ? 9.222 -18.088 -4.763 1.00 96.06 202 ARG A CA 1
ATOM 1545 C C . ARG A 1 202 ? 10.723 -17.845 -4.897 1.00 96.06 202 ARG A C 1
ATOM 1547 O O . ARG A 1 202 ? 11.172 -16.738 -4.618 1.00 96.06 202 ARG A O 1
ATOM 1554 N N . THR A 1 203 ? 11.494 -18.826 -5.367 1.00 95.75 203 THR A N 1
ATOM 1555 C CA . THR A 1 203 ? 12.933 -18.632 -5.606 1.00 95.75 203 THR A CA 1
ATOM 1556 C C . THR A 1 203 ? 13.181 -17.498 -6.600 1.00 95.75 203 THR A C 1
ATOM 1558 O O . THR A 1 203 ? 14.048 -16.657 -6.375 1.00 95.75 203 THR A O 1
ATOM 1561 N N . ARG A 1 204 ? 12.378 -17.409 -7.668 1.00 96.06 204 ARG A N 1
ATOM 1562 C CA . ARG A 1 204 ? 12.453 -16.294 -8.625 1.00 96.06 204 ARG A CA 1
ATOM 1563 C C . ARG A 1 204 ? 12.032 -14.950 -8.028 1.00 96.06 204 ARG A C 1
ATOM 1565 O O . ARG A 1 204 ? 12.567 -13.922 -8.429 1.00 96.06 204 ARG A O 1
ATOM 1572 N N . ALA A 1 205 ? 11.111 -14.925 -7.067 1.00 97.06 205 ALA A N 1
ATOM 1573 C CA . ALA A 1 205 ? 10.665 -13.692 -6.418 1.00 97.06 205 ALA A CA 1
ATOM 1574 C C . ALA A 1 205 ? 11.803 -12.964 -5.675 1.00 97.06 205 ALA A C 1
ATOM 1576 O O . ALA A 1 205 ? 11.769 -11.738 -5.563 1.00 97.06 205 ALA A O 1
ATOM 1577 N N . LEU A 1 206 ? 12.854 -13.682 -5.256 1.00 97.12 206 LEU A N 1
ATOM 1578 C CA . LEU A 1 206 ? 14.066 -13.094 -4.665 1.00 97.12 206 LEU A CA 1
ATOM 1579 C C . LEU A 1 206 ? 14.769 -12.103 -5.604 1.00 97.12 206 LEU A C 1
ATOM 1581 O O . LEU A 1 206 ? 15.464 -11.191 -5.148 1.00 97.12 206 LEU A O 1
ATOM 1585 N N . SER A 1 207 ? 14.557 -12.227 -6.917 1.00 97.25 207 SER A N 1
ATOM 1586 C CA . SER A 1 207 ? 15.122 -11.310 -7.904 1.00 97.25 207 SER A CA 1
ATOM 1587 C C . SER A 1 207 ? 14.601 -9.875 -7.771 1.00 97.25 207 SER A C 1
ATOM 1589 O O . SER A 1 207 ? 15.301 -8.965 -8.203 1.00 97.25 207 SER A O 1
ATOM 1591 N N . LEU A 1 208 ? 13.442 -9.634 -7.139 1.00 98.00 208 LEU A N 1
ATOM 1592 C CA . LEU A 1 208 ? 12.982 -8.267 -6.840 1.00 98.00 208 LEU A CA 1
ATOM 1593 C C . LEU A 1 208 ? 13.949 -7.560 -5.886 1.00 98.00 208 LEU A C 1
ATOM 1595 O O . LEU A 1 208 ? 14.380 -6.438 -6.153 1.00 98.00 208 LEU A O 1
ATOM 1599 N N . TRP A 1 209 ? 14.346 -8.242 -4.810 1.00 97.44 209 TRP A N 1
ATOM 1600 C CA . TRP A 1 209 ? 15.305 -7.695 -3.856 1.00 97.44 209 TRP A CA 1
ATOM 1601 C C . TRP A 1 209 ? 16.708 -7.583 -4.462 1.00 97.44 209 TRP A C 1
ATOM 1603 O O . TRP A 1 209 ? 17.387 -6.574 -4.273 1.00 97.44 209 TRP A O 1
ATOM 1613 N N . ALA A 1 210 ? 17.131 -8.572 -5.256 1.00 97.38 210 ALA A N 1
ATOM 1614 C CA . ALA A 1 210 ? 18.401 -8.502 -5.979 1.00 97.38 210 ALA A CA 1
ATOM 1615 C C . ALA A 1 210 ? 18.459 -7.296 -6.936 1.00 97.38 210 ALA A C 1
ATOM 1617 O O . ALA A 1 210 ? 19.479 -6.611 -6.997 1.00 97.38 210 ALA A O 1
ATOM 1618 N N . ALA A 1 211 ? 17.357 -6.993 -7.626 1.00 98.19 211 ALA A N 1
ATOM 1619 C CA . ALA A 1 211 ? 17.252 -5.845 -8.519 1.00 98.19 211 ALA A CA 1
ATOM 1620 C C . ALA A 1 211 ? 17.316 -4.507 -7.770 1.00 98.19 211 ALA A C 1
ATOM 1622 O O . ALA A 1 211 ? 18.016 -3.596 -8.209 1.00 98.19 211 ALA A O 1
ATOM 1623 N N . ILE A 1 212 ? 16.652 -4.401 -6.613 1.00 98.06 212 ILE A N 1
ATOM 1624 C CA . ILE A 1 212 ? 16.767 -3.233 -5.726 1.00 98.06 212 ILE A CA 1
ATOM 1625 C C . ILE A 1 212 ? 18.219 -3.037 -5.278 1.00 98.06 212 ILE A C 1
ATOM 1627 O O . ILE A 1 212 ? 18.750 -1.932 -5.372 1.00 98.06 212 ILE A O 1
ATOM 1631 N N . ARG A 1 213 ? 18.898 -4.106 -4.850 1.00 96.94 213 ARG A N 1
ATOM 1632 C CA . ARG A 1 213 ? 20.308 -4.034 -4.437 1.00 96.94 213 ARG A CA 1
ATOM 1633 C C . ARG A 1 213 ? 21.241 -3.653 -5.584 1.00 96.94 213 ARG A C 1
ATOM 1635 O O . ARG A 1 213 ? 22.174 -2.888 -5.365 1.00 96.94 213 ARG A O 1
ATOM 1642 N N . ALA A 1 214 ? 20.984 -4.147 -6.795 1.00 96.94 214 ALA A N 1
ATOM 1643 C CA . ALA A 1 214 ? 21.727 -3.736 -7.983 1.00 96.94 214 ALA A CA 1
ATOM 1644 C C . ALA A 1 214 ? 21.564 -2.230 -8.238 1.00 96.94 214 ALA A C 1
ATOM 1646 O O . ALA A 1 214 ? 22.550 -1.534 -8.451 1.00 96.94 214 ALA A O 1
ATOM 1647 N N . ALA A 1 215 ? 20.339 -1.711 -8.127 1.00 97.19 215 ALA A N 1
ATOM 1648 C CA . ALA A 1 215 ? 20.052 -0.287 -8.277 1.00 97.19 215 ALA A CA 1
ATOM 1649 C C . ALA A 1 215 ? 20.712 0.586 -7.191 1.00 97.19 215 ALA A C 1
ATOM 1651 O O . ALA A 1 215 ? 21.138 1.704 -7.470 1.00 97.19 215 ALA A O 1
ATOM 1652 N N . GLN A 1 216 ? 20.840 0.083 -5.959 1.00 94.88 216 GLN A N 1
ATOM 1653 C CA . GLN A 1 216 ? 21.543 0.777 -4.870 1.00 94.88 216 GLN A CA 1
ATOM 1654 C C . GLN A 1 216 ? 23.056 0.910 -5.097 1.00 94.88 216 GLN A C 1
ATOM 1656 O O . GLN A 1 216 ? 23.673 1.774 -4.481 1.00 94.88 216 GLN A O 1
ATOM 1661 N N . GLY A 1 217 ? 23.650 0.085 -5.967 1.00 93.31 217 GLY A N 1
ATOM 1662 C CA . GLY A 1 217 ? 25.061 0.192 -6.353 1.00 93.31 217 GLY A CA 1
ATOM 1663 C C . GLY A 1 217 ? 25.349 1.282 -7.390 1.00 93.31 217 GLY A C 1
ATOM 1664 O O . GLY A 1 217 ? 26.512 1.551 -7.679 1.00 93.31 217 GLY A O 1
ATOM 1665 N N . GLU A 1 218 ? 24.313 1.902 -7.953 1.00 94.81 218 GLU A N 1
ATOM 1666 C CA . GLU A 1 218 ? 24.427 2.885 -9.028 1.00 94.81 218 GLU A CA 1
ATOM 1667 C C . GLU A 1 218 ? 24.298 4.319 -8.499 1.00 94.81 218 GLU A C 1
ATOM 1669 O O . GLU A 1 218 ? 23.557 4.595 -7.555 1.00 94.81 218 GLU A O 1
ATOM 1674 N N . THR A 1 219 ? 24.993 5.257 -9.143 1.00 89.88 219 THR A N 1
ATOM 1675 C CA . THR A 1 219 ? 25.121 6.653 -8.678 1.00 89.88 219 THR A CA 1
ATOM 1676 C C . THR A 1 219 ? 24.144 7.626 -9.332 1.00 89.88 219 THR A C 1
ATOM 1678 O O . THR A 1 219 ? 23.969 8.739 -8.842 1.00 89.88 219 THR A O 1
ATOM 1681 N N . SER A 1 220 ? 23.485 7.229 -10.424 1.00 93.50 220 SER A N 1
ATOM 1682 C CA . SER A 1 220 ? 22.447 8.033 -11.079 1.00 93.50 220 SER A CA 1
ATOM 1683 C C . SER A 1 220 ? 21.114 7.283 -11.125 1.00 93.50 220 SER A C 1
ATOM 1685 O O . SER A 1 220 ? 21.124 6.054 -11.250 1.00 93.50 220 SER A O 1
ATOM 1687 N N . PRO A 1 221 ? 19.965 7.987 -11.086 1.00 94.81 221 PRO A N 1
ATOM 1688 C CA . PRO A 1 221 ? 18.660 7.335 -11.146 1.00 94.81 221 PRO A CA 1
ATOM 1689 C C . PRO A 1 221 ? 18.479 6.464 -12.392 1.00 94.81 221 PRO A C 1
ATOM 1691 O O . PRO A 1 221 ? 18.070 5.316 -12.278 1.00 94.81 221 PRO A O 1
ATOM 1694 N N . GLY A 1 222 ? 18.854 6.962 -13.575 1.00 95.62 222 GLY A N 1
ATOM 1695 C CA . GLY A 1 222 ? 18.717 6.203 -14.822 1.00 95.62 222 GLY A CA 1
ATOM 1696 C C . GLY A 1 222 ? 19.593 4.945 -14.864 1.00 95.62 222 GLY A C 1
ATOM 1697 O O . GLY A 1 222 ? 19.151 3.901 -15.341 1.00 95.62 222 GLY A O 1
ATOM 1698 N N . ALA A 1 223 ? 20.816 5.006 -14.321 1.00 95.88 223 ALA A N 1
ATOM 1699 C CA . ALA A 1 223 ? 21.672 3.825 -14.203 1.00 95.88 223 ALA A CA 1
ATOM 1700 C C . ALA A 1 223 ? 21.091 2.805 -13.211 1.00 95.88 223 ALA A C 1
ATOM 1702 O O . ALA A 1 223 ? 21.054 1.614 -13.521 1.00 95.88 223 ALA A O 1
ATOM 1703 N N . ALA A 1 224 ? 20.568 3.280 -12.076 1.00 97.50 224 ALA A N 1
ATOM 1704 C CA . ALA A 1 224 ? 19.903 2.463 -11.065 1.00 97.50 224 ALA A CA 1
ATOM 1705 C C . ALA A 1 224 ? 18.674 1.736 -11.634 1.00 97.50 224 ALA A C 1
ATOM 1707 O O . ALA A 1 224 ? 18.535 0.522 -11.468 1.00 97.50 224 ALA A O 1
ATOM 1708 N N . GLU A 1 225 ? 17.822 2.452 -12.372 1.00 98.19 225 GLU A N 1
ATOM 1709 C CA . GLU A 1 225 ? 16.671 1.874 -13.070 1.00 98.19 225 GLU A CA 1
ATOM 1710 C C . GLU A 1 225 ? 17.111 0.806 -14.079 1.00 98.19 225 GLU A C 1
ATOM 1712 O O . GLU A 1 225 ? 16.615 -0.324 -14.062 1.00 98.19 225 GLU A O 1
ATOM 1717 N N . ALA A 1 226 ? 18.107 1.116 -14.913 1.00 97.94 226 ALA A N 1
ATOM 1718 C CA . ALA A 1 226 ? 18.622 0.181 -15.905 1.00 97.94 226 ALA A CA 1
ATOM 1719 C C . ALA A 1 226 ? 19.247 -1.074 -15.265 1.00 97.94 226 ALA A C 1
ATOM 1721 O O . ALA A 1 226 ? 19.058 -2.179 -15.777 1.00 97.94 226 ALA A O 1
ATOM 1722 N N . ALA A 1 227 ? 19.969 -0.933 -14.150 1.00 98.12 227 ALA A N 1
ATOM 1723 C CA . ALA A 1 227 ? 20.557 -2.050 -13.413 1.00 98.12 227 ALA A CA 1
ATOM 1724 C C . ALA A 1 227 ? 19.488 -2.979 -12.825 1.00 98.12 227 ALA A C 1
ATOM 1726 O O . ALA A 1 227 ? 19.568 -4.198 -13.009 1.00 98.12 227 ALA A O 1
ATOM 1727 N N . GLY A 1 228 ? 18.452 -2.415 -12.201 1.00 98.19 228 GLY A N 1
ATOM 1728 C CA . GLY A 1 228 ? 17.323 -3.185 -11.683 1.00 98.19 228 GLY A CA 1
ATOM 1729 C C . GLY A 1 228 ? 16.569 -3.934 -12.783 1.00 98.19 228 GLY A C 1
ATOM 1730 O O . GLY A 1 228 ? 16.344 -5.141 -12.674 1.00 98.19 228 GLY A O 1
ATOM 1731 N N . VAL A 1 229 ? 16.263 -3.263 -13.900 1.00 98.44 229 VAL A N 1
ATOM 1732 C CA . VAL A 1 229 ? 15.602 -3.893 -15.057 1.00 98.44 229 VAL A CA 1
ATOM 1733 C C . VAL A 1 229 ? 16.452 -5.020 -15.649 1.00 98.44 229 VAL A C 1
ATOM 1735 O O . VAL A 1 229 ? 15.915 -6.087 -15.957 1.00 98.44 229 VAL A O 1
ATOM 1738 N N . ARG A 1 230 ? 17.774 -4.832 -15.793 1.00 98.19 230 ARG A N 1
ATOM 1739 C CA . ARG A 1 230 ? 18.683 -5.897 -16.259 1.00 98.19 230 ARG A CA 1
ATOM 1740 C C . ARG A 1 230 ? 18.675 -7.098 -15.314 1.00 98.19 230 ARG A C 1
ATOM 1742 O O . ARG A 1 230 ? 18.594 -8.227 -15.791 1.00 98.19 230 ARG A O 1
ATOM 1749 N N . SER A 1 231 ? 18.718 -6.860 -14.002 1.00 97.69 231 SER A N 1
ATOM 1750 C CA . SER A 1 231 ? 18.680 -7.918 -12.985 1.00 97.69 231 SER A CA 1
ATOM 1751 C C . SER A 1 231 ? 17.394 -8.751 -13.075 1.00 97.69 231 SER A C 1
ATOM 1753 O O . SER A 1 231 ? 17.462 -9.977 -13.161 1.00 97.69 231 SER A O 1
ATOM 1755 N N . LEU A 1 232 ? 16.229 -8.099 -13.171 1.00 97.94 232 LEU A N 1
ATOM 1756 C CA . LEU A 1 232 ? 14.939 -8.786 -13.320 1.00 97.94 232 LEU A CA 1
ATOM 1757 C C . LEU A 1 232 ? 14.842 -9.577 -14.627 1.00 97.94 232 LEU A C 1
ATOM 1759 O O . LEU A 1 232 ? 14.438 -10.742 -14.616 1.00 97.94 232 LEU A O 1
ATOM 1763 N N . ARG A 1 233 ? 15.257 -8.980 -15.751 1.00 97.00 233 ARG A N 1
ATOM 1764 C CA . ARG A 1 233 ? 15.240 -9.654 -17.059 1.00 97.00 233 ARG A CA 1
ATOM 1765 C C . ARG A 1 233 ? 16.155 -10.874 -17.088 1.00 97.00 233 ARG A C 1
ATOM 1767 O O . ARG A 1 233 ? 15.773 -11.886 -17.669 1.00 97.00 233 ARG A O 1
ATOM 1774 N N . GLY A 1 234 ? 17.307 -10.816 -16.415 1.00 95.62 234 GLY A N 1
ATOM 1775 C CA . GLY A 1 234 ? 18.197 -11.967 -16.234 1.00 95.62 234 GLY A CA 1
ATOM 1776 C C . GLY A 1 234 ? 17.536 -13.146 -15.507 1.00 95.62 234 GLY A C 1
ATOM 1777 O O . GLY A 1 234 ? 17.880 -14.293 -15.767 1.00 95.62 234 GLY A O 1
ATOM 1778 N N . ALA A 1 235 ? 16.531 -12.881 -14.666 1.00 94.69 235 ALA A N 1
ATOM 1779 C CA . ALA A 1 235 ? 15.707 -13.889 -13.992 1.00 94.69 235 ALA A CA 1
ATOM 1780 C C . ALA A 1 235 ? 14.407 -14.247 -14.753 1.00 94.69 235 ALA A C 1
ATOM 1782 O O . ALA A 1 235 ? 13.495 -14.885 -14.206 1.00 94.69 235 ALA A O 1
ATOM 1783 N N . GLY A 1 236 ? 14.281 -13.799 -16.007 1.00 95.50 236 GLY A N 1
ATOM 1784 C CA . GLY A 1 236 ? 13.087 -13.990 -16.831 1.00 95.50 236 GLY A CA 1
ATOM 1785 C C . GLY A 1 236 ? 11.854 -13.251 -16.300 1.00 95.50 236 GLY A C 1
ATOM 1786 O O . GLY A 1 236 ? 10.732 -13.717 -16.494 1.00 95.50 236 GLY A O 1
ATOM 1787 N N . ILE A 1 237 ? 12.041 -12.152 -15.563 1.00 97.19 237 ILE A N 1
ATOM 1788 C CA . ILE A 1 237 ? 10.962 -11.318 -15.022 1.00 97.19 237 ILE A CA 1
ATOM 1789 C C . ILE A 1 237 ? 10.921 -10.007 -15.804 1.00 97.19 237 ILE A C 1
ATOM 1791 O O . ILE A 1 237 ? 11.919 -9.293 -15.910 1.00 97.19 237 ILE A O 1
ATOM 1795 N N . VAL A 1 238 ? 9.747 -9.675 -16.335 1.00 96.25 238 VAL A N 1
ATOM 1796 C CA . VAL A 1 238 ? 9.490 -8.374 -16.954 1.00 96.25 238 VAL A CA 1
ATOM 1797 C C . VAL A 1 238 ? 8.749 -7.516 -15.928 1.00 96.25 238 VAL A C 1
ATOM 1799 O O . VAL A 1 238 ? 7.627 -7.876 -15.564 1.00 96.25 238 VAL A O 1
ATOM 1802 N N . PRO A 1 239 ? 9.358 -6.433 -15.412 1.00 97.00 239 PRO A N 1
ATOM 1803 C CA . PRO A 1 239 ? 8.662 -5.539 -14.496 1.00 97.00 239 PRO A CA 1
ATOM 1804 C C . PRO A 1 239 ? 7.558 -4.765 -15.216 1.00 97.00 239 PRO A C 1
ATOM 1806 O O . PRO A 1 239 ? 7.727 -4.374 -16.370 1.00 97.00 239 PRO A O 1
ATOM 1809 N N . GLU A 1 240 ? 6.464 -4.499 -14.503 1.00 96.62 240 GLU A N 1
ATOM 1810 C CA . GLU A 1 240 ? 5.491 -3.470 -14.891 1.00 96.62 240 GLU A CA 1
ATOM 1811 C C . GLU A 1 240 ? 6.148 -2.092 -14.799 1.00 96.62 240 GLU A C 1
ATOM 1813 O O . GLU A 1 240 ? 6.089 -1.298 -15.734 1.00 96.62 240 GLU A O 1
ATOM 1818 N N . TYR A 1 241 ? 6.873 -1.870 -13.702 1.00 97.88 241 TYR A N 1
ATOM 1819 C CA . TYR A 1 241 ? 7.786 -0.752 -13.542 1.00 97.88 241 TYR A CA 1
ATOM 1820 C C . TYR A 1 241 ? 8.953 -1.132 -12.624 1.00 97.88 241 TYR A C 1
ATOM 1822 O O . TYR A 1 241 ? 8.827 -1.960 -11.718 1.00 97.88 241 TYR A O 1
ATOM 1830 N N . PHE A 1 242 ? 10.096 -0.493 -12.856 1.00 98.44 242 PHE A N 1
ATOM 1831 C CA . PHE A 1 242 ? 11.211 -0.411 -11.919 1.00 98.44 242 PHE A CA 1
ATOM 1832 C C . PHE A 1 242 ? 11.763 1.008 -12.033 1.00 98.44 242 PHE A C 1
ATOM 1834 O O . PHE A 1 242 ? 12.361 1.349 -13.052 1.00 98.44 242 PHE A O 1
ATOM 1841 N N . VAL A 1 243 ? 11.502 1.845 -11.032 1.00 98.31 243 VAL A N 1
ATOM 1842 C CA . VAL A 1 243 ? 11.793 3.283 -11.100 1.00 98.31 243 VAL A CA 1
ATOM 1843 C C . VAL A 1 243 ? 12.503 3.782 -9.853 1.00 98.31 243 VAL A C 1
ATOM 1845 O O . VAL A 1 243 ? 12.351 3.217 -8.769 1.00 98.31 243 VAL A O 1
ATOM 1848 N N . VAL A 1 244 ? 13.225 4.888 -9.994 1.00 98.06 244 VAL A N 1
ATOM 1849 C CA . VAL A 1 244 ? 13.681 5.717 -8.881 1.00 98.06 244 VAL A CA 1
ATOM 1850 C C . VAL A 1 244 ? 12.833 6.985 -8.859 1.00 98.06 244 VAL A C 1
ATOM 1852 O O . VAL A 1 244 ? 12.663 7.662 -9.877 1.00 98.06 244 VAL A O 1
ATOM 1855 N N . ARG A 1 245 ? 12.272 7.309 -7.695 1.00 97.19 245 ARG A N 1
ATOM 1856 C CA . ARG A 1 245 ? 11.442 8.505 -7.486 1.00 97.19 245 ARG A CA 1
ATOM 1857 C C . ARG A 1 245 ? 11.858 9.250 -6.236 1.00 97.19 245 ARG A C 1
ATOM 1859 O O . ARG A 1 245 ? 12.459 8.660 -5.336 1.00 97.19 245 ARG A O 1
ATOM 1866 N N . GLU A 1 246 ? 11.520 10.534 -6.170 1.00 96.19 246 GLU A N 1
ATOM 1867 C CA . GLU A 1 246 ? 11.589 11.248 -4.899 1.00 96.19 246 GLU A CA 1
ATOM 1868 C C . GLU A 1 246 ? 10.682 10.547 -3.878 1.00 96.19 246 GLU A C 1
ATOM 1870 O O . GLU A 1 246 ? 9.533 10.220 -4.173 1.00 96.19 246 GLU A O 1
ATOM 1875 N N . ALA A 1 247 ? 11.201 10.297 -2.678 1.00 95.81 247 ALA A N 1
ATOM 1876 C CA . ALA A 1 247 ? 10.538 9.457 -1.694 1.00 95.81 247 ALA A CA 1
ATOM 1877 C C . ALA A 1 247 ? 9.179 10.029 -1.264 1.00 95.81 247 ALA A C 1
ATOM 1879 O O . ALA A 1 247 ? 8.231 9.263 -1.106 1.00 95.81 247 ALA A O 1
ATOM 1880 N N . GLU A 1 248 ? 9.059 11.350 -1.088 1.00 92.88 248 GLU A N 1
ATOM 1881 C CA . GLU A 1 248 ? 7.801 11.938 -0.626 1.00 92.88 248 GLU A CA 1
ATOM 1882 C C . GLU A 1 248 ? 6.800 12.182 -1.763 1.00 92.88 248 GLU A C 1
ATOM 1884 O O . GLU A 1 248 ? 5.658 11.726 -1.674 1.00 92.88 248 GLU A O 1
ATOM 1889 N N . SER A 1 249 ? 7.199 12.896 -2.819 1.00 93.88 249 SER A N 1
ATOM 1890 C CA . SER A 1 249 ? 6.256 13.316 -3.863 1.00 93.88 249 SER A CA 1
ATOM 1891 C C . SER A 1 249 ? 5.961 12.246 -4.912 1.00 93.88 249 SER A C 1
ATOM 1893 O O . SER A 1 249 ? 4.939 12.332 -5.583 1.00 93.88 249 SER A O 1
ATOM 1895 N N . LEU A 1 250 ? 6.822 11.226 -5.028 1.00 96.94 250 LEU A N 1
ATOM 1896 C CA . LEU A 1 250 ? 6.805 10.223 -6.100 1.00 96.94 250 LEU A CA 1
ATOM 1897 C C . LEU A 1 250 ? 7.073 10.794 -7.504 1.00 96.94 250 LEU A C 1
ATOM 1899 O O . LEU A 1 250 ? 6.893 10.081 -8.490 1.00 96.94 250 LEU A O 1
ATOM 1903 N N . ASP A 1 251 ? 7.556 12.035 -7.597 1.00 94.12 251 ASP A N 1
ATOM 1904 C CA . ASP A 1 251 ? 7.976 12.652 -8.855 1.00 94.12 251 ASP A CA 1
ATOM 1905 C C . ASP A 1 251 ? 9.386 12.202 -9.269 1.00 94.12 251 ASP A C 1
ATOM 1907 O O . ASP A 1 251 ? 10.076 11.440 -8.575 1.00 94.12 251 ASP A O 1
ATOM 1911 N N . ALA A 1 252 ? 9.840 12.717 -10.413 1.00 93.19 252 ALA A N 1
ATOM 1912 C CA . ALA A 1 252 ? 11.210 12.556 -10.875 1.00 93.19 252 ALA A CA 1
ATOM 1913 C C . ALA A 1 252 ? 12.235 12.931 -9.774 1.00 93.19 252 ALA A C 1
ATOM 1915 O O . ALA A 1 252 ? 12.060 13.941 -9.082 1.00 93.19 252 ALA A O 1
ATOM 1916 N N . PRO A 1 253 ? 13.319 12.148 -9.610 1.00 93.31 253 PRO A N 1
ATOM 1917 C CA . PRO A 1 253 ? 14.363 12.419 -8.625 1.00 93.31 253 PRO A CA 1
ATOM 1918 C C . PRO A 1 253 ? 14.967 13.816 -8.775 1.00 93.31 253 PRO A C 1
ATOM 1920 O O . PRO A 1 253 ? 15.303 14.252 -9.876 1.00 93.31 253 PRO A O 1
ATOM 1923 N N . ARG A 1 254 ? 15.158 14.499 -7.645 1.00 88.06 254 ARG A N 1
ATOM 1924 C CA . ARG A 1 254 ? 15.798 15.819 -7.568 1.00 88.06 254 ARG A CA 1
ATOM 1925 C C . ARG A 1 254 ? 17.041 15.740 -6.690 1.00 88.06 254 ARG A C 1
ATOM 1927 O O . ARG A 1 254 ? 17.043 15.042 -5.677 1.00 88.06 254 ARG A O 1
ATOM 1934 N N . ALA A 1 255 ? 18.092 16.465 -7.067 1.00 83.81 255 ALA A N 1
ATOM 1935 C CA . ALA A 1 255 ? 19.337 16.495 -6.305 1.00 83.81 255 ALA A CA 1
ATOM 1936 C C . ALA A 1 255 ? 19.089 16.937 -4.850 1.00 83.81 255 ALA A C 1
ATOM 1938 O O . ALA A 1 255 ? 18.310 17.855 -4.594 1.00 83.81 255 ALA A O 1
ATOM 1939 N N . GLY A 1 256 ? 19.737 16.263 -3.897 1.00 84.50 256 GLY A N 1
ATOM 1940 C CA . GLY A 1 256 ? 19.605 16.553 -2.465 1.00 84.50 256 GLY A CA 1
ATOM 1941 C C . GLY A 1 256 ? 18.283 16.115 -1.823 1.00 84.50 256 GLY A C 1
ATOM 1942 O O . GLY A 1 256 ? 18.093 16.339 -0.630 1.00 84.50 256 GLY A O 1
ATOM 1943 N N . ARG A 1 257 ? 17.366 15.484 -2.569 1.00 91.06 257 ARG A N 1
ATOM 1944 C CA . ARG A 1 257 ? 16.119 14.929 -2.027 1.00 91.06 257 ARG A CA 1
ATOM 1945 C C . ARG A 1 257 ? 16.245 13.424 -1.829 1.00 91.06 257 ARG A C 1
ATOM 1947 O O . ARG A 1 257 ? 16.801 12.725 -2.676 1.00 91.06 257 ARG A O 1
ATOM 1954 N N . ALA A 1 258 ? 15.691 12.924 -0.726 1.00 94.31 258 ALA A N 1
ATOM 1955 C CA . ALA A 1 258 ? 15.622 11.490 -0.472 1.00 94.31 258 ALA A CA 1
ATOM 1956 C C . ALA A 1 258 ? 14.850 10.799 -1.601 1.00 94.31 258 ALA A C 1
ATOM 1958 O O . ALA A 1 258 ? 13.777 11.255 -1.998 1.00 94.31 258 ALA A O 1
ATOM 1959 N N . CYS A 1 259 ? 15.394 9.702 -2.111 1.00 96.56 259 CYS A N 1
ATOM 1960 C CA . CYS A 1 259 ? 14.826 8.963 -3.230 1.00 96.56 259 CYS A CA 1
ATOM 1961 C C . CYS A 1 259 ? 14.617 7.496 -2.860 1.00 96.56 259 CYS A C 1
ATOM 1963 O O . CYS A 1 259 ? 15.197 6.978 -1.903 1.00 96.56 259 CYS A O 1
ATOM 1965 N N . ARG A 1 260 ? 13.769 6.817 -3.628 1.00 97.62 260 ARG A N 1
ATOM 1966 C CA . ARG A 1 260 ? 13.392 5.428 -3.388 1.00 97.62 260 ARG A CA 1
ATOM 1967 C C . ARG A 1 260 ? 13.314 4.661 -4.701 1.00 97.62 260 ARG A C 1
ATOM 1969 O O . ARG A 1 260 ? 12.791 5.178 -5.684 1.00 97.62 260 ARG A O 1
ATOM 1976 N N . THR A 1 261 ? 13.835 3.437 -4.698 1.00 98.25 261 THR A N 1
ATOM 1977 C CA . THR A 1 261 ? 13.572 2.451 -5.756 1.00 98.25 261 THR A CA 1
ATOM 1978 C C . THR A 1 261 ? 12.207 1.822 -5.510 1.00 98.25 261 THR A C 1
ATOM 1980 O O . THR A 1 261 ? 11.884 1.488 -4.370 1.00 98.25 261 THR A O 1
ATOM 1983 N N . LEU A 1 262 ? 11.404 1.676 -6.559 1.00 98.56 262 LEU A N 1
ATOM 1984 C CA . LEU A 1 262 ? 10.055 1.115 -6.520 1.00 98.56 262 LEU A CA 1
ATOM 1985 C C . LEU A 1 262 ? 9.932 0.091 -7.648 1.00 98.56 262 LEU A C 1
ATOM 1987 O O . LEU A 1 262 ? 10.273 0.398 -8.791 1.00 98.56 262 LEU A O 1
ATOM 1991 N N . VAL A 1 263 ? 9.425 -1.103 -7.344 1.00 98.62 263 VAL A N 1
ATOM 1992 C CA . VAL A 1 263 ? 9.241 -2.178 -8.327 1.00 98.62 263 VAL A CA 1
ATOM 1993 C C . VAL A 1 263 ? 7.882 -2.850 -8.179 1.00 98.62 263 VAL A C 1
ATOM 1995 O O . VAL A 1 263 ? 7.434 -3.118 -7.064 1.00 98.62 263 VAL A O 1
ATOM 1998 N N . ALA A 1 264 ? 7.267 -3.174 -9.316 1.00 98.19 264 ALA A N 1
ATOM 1999 C CA . ALA A 1 264 ? 6.163 -4.120 -9.412 1.00 98.19 264 ALA A CA 1
ATOM 2000 C C . ALA A 1 264 ? 6.402 -5.100 -10.565 1.00 98.19 264 ALA A C 1
ATOM 2002 O O . ALA A 1 264 ? 6.811 -4.705 -11.660 1.00 98.19 264 ALA A O 1
ATOM 2003 N N . ALA A 1 265 ? 6.152 -6.387 -10.328 1.00 97.06 265 ALA A N 1
ATOM 2004 C CA . ALA A 1 265 ? 6.289 -7.426 -11.344 1.00 97.06 265 ALA A CA 1
ATOM 2005 C C . ALA A 1 265 ? 5.417 -8.649 -11.035 1.00 97.06 265 ALA A C 1
ATOM 2007 O O . ALA A 1 265 ? 5.205 -9.003 -9.874 1.00 97.06 265 ALA A O 1
ATOM 2008 N N . ALA A 1 266 ? 4.959 -9.344 -12.077 1.00 95.38 266 ALA A N 1
ATOM 2009 C CA . ALA A 1 266 ? 4.300 -10.638 -11.936 1.00 95.38 266 ALA A CA 1
ATOM 2010 C C . ALA A 1 266 ? 5.329 -11.783 -11.910 1.00 95.38 266 ALA A C 1
ATOM 2012 O O . ALA A 1 266 ? 6.145 -11.923 -12.823 1.00 95.38 266 ALA A O 1
ATOM 2013 N N . VAL A 1 267 ? 5.263 -12.639 -10.888 1.00 95.62 267 VAL A N 1
ATOM 2014 C CA . VAL A 1 267 ? 6.106 -13.832 -10.734 1.00 95.62 267 VAL A CA 1
ATOM 2015 C C . VAL A 1 267 ? 5.210 -15.032 -10.447 1.00 95.62 267 VAL A C 1
ATOM 2017 O O . VAL A 1 267 ? 4.467 -15.041 -9.472 1.00 95.62 267 VAL A O 1
ATOM 2020 N N . GLY A 1 268 ? 5.230 -16.037 -11.327 1.00 91.06 268 GLY A N 1
ATOM 2021 C CA . GLY A 1 268 ? 4.392 -17.235 -11.171 1.00 91.06 268 GLY A CA 1
ATOM 2022 C C . GLY A 1 268 ? 2.888 -16.941 -11.101 1.00 91.06 268 GLY A C 1
ATOM 2023 O O . GLY A 1 268 ? 2.172 -17.611 -10.370 1.00 91.06 268 GLY A O 1
ATOM 2024 N N . GLY A 1 269 ? 2.413 -15.906 -11.805 1.00 88.81 269 GLY A N 1
ATOM 2025 C CA . GLY A 1 269 ? 1.010 -15.474 -11.767 1.00 88.81 269 GLY A CA 1
ATOM 2026 C C . GLY A 1 269 ? 0.631 -14.612 -10.556 1.00 88.81 269 GLY A C 1
ATOM 2027 O O . GLY A 1 269 ? -0.509 -14.164 -10.469 1.00 88.81 269 GLY A O 1
ATOM 2028 N N . VAL A 1 270 ? 1.569 -14.330 -9.646 1.00 91.06 270 VAL A N 1
ATOM 2029 C CA . VAL A 1 270 ? 1.357 -13.450 -8.490 1.00 91.06 270 VAL A CA 1
ATOM 2030 C C . VAL A 1 270 ? 2.028 -12.105 -8.746 1.00 91.06 270 VAL A C 1
ATOM 2032 O O . VAL A 1 270 ? 3.227 -12.044 -9.011 1.00 91.06 270 VAL A O 1
ATOM 2035 N N . ARG A 1 271 ? 1.269 -11.010 -8.653 1.00 93.69 271 ARG A N 1
ATOM 2036 C CA . ARG A 1 271 ? 1.819 -9.653 -8.735 1.00 93.69 271 ARG A CA 1
ATOM 2037 C C . ARG A 1 271 ? 2.461 -9.270 -7.403 1.00 93.69 271 ARG A C 1
ATOM 2039 O O . ARG A 1 271 ? 1.779 -9.195 -6.380 1.00 93.69 271 ARG A O 1
ATOM 2046 N N . LEU A 1 272 ? 3.766 -9.034 -7.428 1.00 96.44 272 LEU A N 1
ATOM 2047 C CA . LEU A 1 272 ? 4.578 -8.653 -6.280 1.00 96.44 272 LEU A CA 1
ATOM 2048 C C . LEU A 1 272 ? 5.015 -7.197 -6.415 1.00 96.44 272 LEU A C 1
ATOM 2050 O O . LEU A 1 272 ? 5.246 -6.713 -7.522 1.00 96.44 272 LEU A O 1
ATOM 2054 N N . ILE A 1 273 ? 5.151 -6.528 -5.273 1.00 98.00 273 ILE A N 1
ATOM 2055 C CA . ILE A 1 273 ? 5.695 -5.175 -5.179 1.00 98.00 273 ILE A CA 1
ATOM 2056 C C . ILE A 1 273 ? 6.778 -5.146 -4.109 1.00 98.00 273 ILE A C 1
ATOM 2058 O O . ILE A 1 273 ? 6.679 -5.860 -3.104 1.00 98.00 273 ILE A O 1
ATOM 2062 N N . ASP A 1 274 ? 7.775 -4.297 -4.307 1.00 98.38 274 ASP A N 1
ATOM 2063 C CA . ASP A 1 274 ? 8.812 -4.030 -3.319 1.00 98.38 274 ASP A CA 1
ATOM 2064 C C . ASP A 1 274 ? 9.396 -2.627 -3.531 1.00 98.38 274 ASP A C 1
ATOM 2066 O O . ASP A 1 274 ? 9.174 -1.981 -4.559 1.00 98.38 274 ASP A O 1
ATOM 2070 N N . ASN A 1 275 ? 10.114 -2.128 -2.532 1.00 98.44 275 ASN A N 1
ATOM 2071 C CA . ASN A 1 275 ? 10.791 -0.845 -2.583 1.00 98.44 275 ASN A CA 1
ATOM 2072 C C . ASN A 1 275 ? 11.887 -0.746 -1.513 1.00 98.44 275 ASN A C 1
ATOM 2074 O O . ASN A 1 275 ? 11.850 -1.443 -0.496 1.00 98.44 275 ASN A O 1
ATOM 2078 N N . ALA A 1 276 ? 12.834 0.169 -1.715 1.00 97.94 276 ALA A N 1
ATOM 2079 C CA . ALA A 1 276 ? 13.801 0.549 -0.687 1.00 97.94 276 ALA A CA 1
ATOM 2080 C C . ALA A 1 276 ? 14.387 1.941 -0.945 1.00 97.94 276 ALA A C 1
ATOM 2082 O O . ALA A 1 276 ? 14.441 2.370 -2.108 1.00 97.94 276 ALA A O 1
ATOM 2083 N N . PRO A 1 277 ? 14.870 2.640 0.103 1.00 97.06 277 PRO A N 1
ATOM 2084 C CA . PRO A 1 277 ? 15.648 3.861 -0.063 1.00 97.06 277 PRO A CA 1
ATOM 2085 C C . PRO A 1 277 ? 16.768 3.667 -1.087 1.00 97.06 277 PRO A C 1
ATOM 2087 O O . PRO A 1 277 ? 17.492 2.666 -1.061 1.00 97.06 277 PRO A O 1
ATOM 2090 N N . TRP A 1 278 ? 16.885 4.623 -2.004 1.00 96.06 278 TRP A N 1
ATOM 2091 C CA . TRP A 1 278 ? 18.013 4.703 -2.916 1.00 96.06 278 TRP A CA 1
ATOM 2092 C C . TRP A 1 278 ? 19.011 5.706 -2.330 1.00 96.06 278 TRP A C 1
ATOM 2094 O O . TRP A 1 278 ? 18.649 6.875 -2.178 1.00 96.06 278 TRP A O 1
ATOM 2104 N N . PRO A 1 279 ? 20.231 5.275 -1.964 1.00 89.81 279 PRO A N 1
ATOM 2105 C CA . PRO A 1 279 ? 21.187 6.125 -1.253 1.00 89.81 279 PRO A CA 1
ATOM 2106 C C . PRO A 1 279 ? 21.682 7.301 -2.103 1.00 89.81 279 PRO A C 1
ATOM 2108 O O . PRO A 1 279 ? 22.128 8.305 -1.554 1.00 89.81 279 PRO A O 1
ATOM 2111 N N . GLY A 1 280 ? 21.565 7.196 -3.430 1.00 82.06 280 GLY A N 1
ATOM 2112 C CA . GLY A 1 280 ? 22.080 8.191 -4.355 1.00 82.06 280 GLY A CA 1
ATOM 2113 C C . GLY A 1 280 ? 23.608 8.190 -4.441 1.00 82.06 280 GLY A C 1
ATOM 2114 O O . GLY A 1 280 ? 24.275 7.330 -3.857 1.00 82.06 280 GLY A O 1
ATOM 2115 N N . PRO A 1 281 ? 24.185 9.141 -5.191 1.00 69.62 281 PRO A N 1
ATOM 2116 C CA . PRO A 1 281 ? 25.625 9.322 -5.215 1.00 69.62 281 PRO A CA 1
ATOM 2117 C C . PRO A 1 281 ? 26.118 9.807 -3.841 1.00 69.62 281 PRO A C 1
ATOM 2119 O O . PRO A 1 281 ? 25.406 10.557 -3.165 1.00 69.62 281 PRO A O 1
ATOM 2122 N N . PRO A 1 282 ? 27.342 9.435 -3.424 1.00 62.44 282 PRO A N 1
ATOM 2123 C CA . PRO A 1 282 ? 27.906 9.931 -2.179 1.00 62.44 282 PRO A CA 1
ATOM 2124 C C . PRO A 1 282 ? 27.976 11.472 -2.184 1.00 62.44 282 PRO A C 1
ATOM 2126 O O . PRO A 1 282 ? 28.183 12.076 -3.250 1.00 62.44 282 PRO A O 1
ATOM 2129 N N . PRO A 1 283 ? 27.815 12.121 -1.012 1.00 54.91 283 PRO A N 1
ATOM 2130 C CA . PRO A 1 283 ? 27.856 13.575 -0.901 1.00 54.91 283 PRO A CA 1
ATOM 2131 C C . PRO A 1 283 ? 29.148 14.136 -1.509 1.00 54.91 283 PRO A C 1
ATOM 2133 O O . PRO A 1 283 ? 30.236 13.681 -1.168 1.00 54.91 283 PRO A O 1
ATOM 2136 N N . GLY A 1 284 ? 29.030 15.118 -2.409 1.00 55.50 284 GLY A N 1
ATOM 2137 C CA . GLY A 1 284 ? 30.177 15.762 -3.069 1.00 55.50 284 GLY A CA 1
ATOM 2138 C C . GLY A 1 284 ? 30.515 15.245 -4.472 1.00 55.50 284 GLY A C 1
ATOM 2139 O O . GLY A 1 284 ? 31.436 15.766 -5.094 1.00 55.50 284 GLY A O 1
ATOM 2140 N N . THR A 1 285 ? 29.767 14.277 -5.009 1.00 53.12 285 THR A N 1
ATOM 2141 C CA . THR A 1 285 ? 29.902 13.884 -6.422 1.00 53.12 285 THR A CA 1
ATOM 2142 C C . THR A 1 285 ? 29.267 14.965 -7.312 1.00 53.12 285 THR A C 1
ATOM 2144 O O . THR A 1 285 ? 28.065 15.208 -7.173 1.00 53.12 285 THR A O 1
ATOM 2147 N N . PRO A 1 286 ? 30.013 15.645 -8.207 1.00 46.22 286 PRO A N 1
ATOM 2148 C CA . PRO A 1 286 ? 29.421 16.622 -9.117 1.00 46.22 286 PRO A CA 1
ATOM 2149 C C . PRO A 1 286 ? 28.396 15.936 -10.037 1.00 46.22 286 PRO A C 1
ATOM 2151 O O . PRO A 1 286 ? 28.577 14.762 -10.375 1.00 46.22 286 PRO A O 1
ATOM 2154 N N . PRO A 1 287 ? 27.312 16.626 -10.443 1.00 49.25 287 PRO A N 1
ATOM 2155 C CA . PRO A 1 287 ? 26.325 16.050 -11.347 1.00 49.25 287 PRO A CA 1
ATOM 2156 C C . PRO A 1 287 ? 27.019 15.637 -12.647 1.00 49.25 287 PRO A C 1
ATOM 2158 O O . PRO A 1 287 ? 27.574 16.475 -13.357 1.00 49.25 287 PRO A O 1
ATOM 2161 N N . GLY A 1 288 ? 27.025 14.333 -12.929 1.00 47.66 288 GLY A N 1
ATOM 2162 C CA . GLY A 1 288 ? 27.574 13.798 -14.168 1.00 47.66 288 GLY A CA 1
ATOM 2163 C C . GLY A 1 288 ? 26.833 14.397 -15.358 1.00 47.66 288 GLY A C 1
ATOM 2164 O O . GLY A 1 288 ? 25.603 14.363 -15.410 1.00 47.66 288 GLY A O 1
ATOM 2165 N N . THR A 1 289 ? 27.583 14.969 -16.295 1.00 33.31 289 THR A N 1
ATOM 2166 C CA . THR A 1 289 ? 27.059 15.494 -17.555 1.00 33.31 289 THR A CA 1
ATOM 2167 C C . THR A 1 289 ? 26.251 14.397 -18.261 1.00 33.31 289 THR A C 1
ATOM 2169 O O . THR A 1 289 ? 26.741 13.267 -18.354 1.00 33.31 289 THR A O 1
ATOM 2172 N N . PRO A 1 290 ? 25.031 14.672 -18.760 1.00 36.78 290 PRO A N 1
ATOM 2173 C CA . PRO A 1 290 ? 24.306 13.695 -19.565 1.00 36.78 290 PRO A CA 1
ATOM 2174 C C . PRO A 1 290 ? 25.157 13.301 -20.785 1.00 36.78 290 PRO A C 1
ATOM 2176 O O . PRO A 1 290 ? 25.880 14.152 -21.313 1.00 36.78 290 PRO A O 1
ATOM 2179 N N . PRO A 1 291 ? 25.110 12.036 -21.243 1.00 38.19 291 PRO A N 1
ATOM 2180 C CA . PRO A 1 291 ? 25.874 11.613 -22.407 1.00 38.19 291 PRO A CA 1
ATOM 2181 C C . PRO A 1 291 ? 25.388 12.399 -23.629 1.00 38.19 291 PRO A C 1
ATOM 2183 O O . PRO A 1 291 ? 24.255 12.237 -24.081 1.00 38.19 291 PRO A O 1
ATOM 2186 N N . GLY A 1 292 ? 26.243 13.293 -24.126 1.00 32.28 292 GLY A N 1
ATOM 2187 C CA . GLY A 1 292 ? 26.008 14.032 -25.359 1.00 32.28 292 GLY A CA 1
ATOM 2188 C C . GLY A 1 292 ? 25.931 13.076 -26.547 1.00 32.28 292 GLY A C 1
ATOM 2189 O O . GLY A 1 292 ? 26.695 12.113 -26.635 1.00 32.28 292 GLY A O 1
ATOM 2190 N N . ALA A 1 293 ? 24.991 13.347 -27.451 1.00 33.94 293 ALA A N 1
ATOM 2191 C CA . ALA A 1 293 ? 24.898 12.695 -28.750 1.00 33.94 293 ALA A CA 1
ATOM 2192 C C . ALA A 1 293 ? 26.246 12.782 -29.502 1.00 33.94 293 ALA A C 1
ATOM 2194 O O . ALA A 1 293 ? 26.976 13.763 -29.329 1.00 33.94 293 ALA A O 1
ATOM 2195 N N . PRO A 1 294 ? 26.597 11.779 -30.328 1.00 35.94 294 PRO A N 1
ATOM 2196 C CA . PRO A 1 294 ? 27.881 11.756 -31.013 1.00 35.94 294 PRO A CA 1
ATOM 2197 C C . PRO A 1 294 ? 27.958 12.913 -32.014 1.00 35.94 294 PRO A C 1
ATOM 2199 O O . PRO A 1 294 ? 27.221 12.951 -32.997 1.00 35.94 294 PRO A O 1
ATOM 2202 N N . HIS A 1 295 ? 28.859 13.859 -31.755 1.00 34.16 295 HIS A N 1
ATOM 2203 C CA . HIS A 1 295 ? 29.274 14.844 -32.741 1.00 34.16 295 HIS A CA 1
ATOM 2204 C C . HIS A 1 295 ? 30.210 14.164 -33.743 1.00 34.16 295 HIS A C 1
ATOM 2206 O O . HIS A 1 295 ? 31.312 13.740 -33.393 1.00 34.16 295 HIS A O 1
ATOM 2212 N N . GLU A 1 296 ? 29.762 14.073 -34.993 1.00 37.97 296 GLU A N 1
ATOM 2213 C CA . GLU A 1 296 ? 30.632 13.830 -36.138 1.00 37.97 296 GLU A CA 1
ATOM 2214 C C . GLU A 1 296 ? 31.646 14.977 -36.257 1.00 37.97 296 GLU A C 1
ATOM 2216 O O . GLU A 1 296 ? 31.282 16.153 -36.311 1.00 37.97 296 GLU A O 1
ATOM 2221 N N . GLY A 1 297 ? 32.929 14.623 -36.293 1.00 30.84 297 GLY A N 1
ATOM 2222 C CA . GLY A 1 297 ? 34.043 15.516 -36.592 1.00 30.84 297 GLY A CA 1
ATOM 2223 C C . GLY A 1 297 ? 35.068 14.782 -37.468 1.00 30.84 297 GLY A C 1
ATOM 2224 O O . GLY A 1 297 ? 35.271 13.582 -37.267 1.00 30.84 297 GLY A O 1
ATOM 2225 N N . PRO A 1 298 ? 35.668 15.450 -38.470 1.00 38.81 298 PRO A N 1
ATOM 2226 C CA . PRO A 1 298 ? 36.351 14.796 -39.581 1.00 38.81 298 PRO A CA 1
ATOM 2227 C C . PRO A 1 298 ? 37.794 14.393 -39.247 1.00 38.81 298 PRO A C 1
ATOM 2229 O O . PRO A 1 298 ? 38.407 14.885 -38.303 1.00 38.81 298 PRO A O 1
ATOM 2232 N N . GLY A 1 299 ? 38.309 13.457 -40.045 1.00 31.77 299 GLY A N 1
ATOM 2233 C CA . GLY A 1 299 ? 39.536 12.711 -39.790 1.00 31.77 299 GLY A CA 1
ATOM 2234 C C . GLY A 1 299 ? 40.879 13.405 -40.046 1.00 31.77 299 GLY A C 1
ATOM 2235 O O . GLY A 1 299 ? 40.977 14.560 -40.451 1.00 31.77 299 GLY A O 1
ATOM 2236 N N . GLY A 1 300 ? 41.914 12.583 -39.844 1.00 29.64 300 GLY A N 1
ATOM 2237 C CA . GLY A 1 300 ? 43.343 12.839 -40.051 1.00 29.64 300 GLY A CA 1
ATOM 2238 C C . GLY A 1 300 ? 44.109 12.434 -38.785 1.00 29.64 300 GLY A C 1
ATOM 2239 O O . GLY A 1 300 ? 43.809 12.934 -37.715 1.00 29.64 300 GLY A O 1
ATOM 2240 N N . GLY A 1 301 ? 45.063 11.508 -38.746 1.00 30.05 301 GLY A N 1
ATOM 2241 C CA . GLY A 1 301 ? 45.831 10.824 -39.777 1.00 30.05 301 GLY A CA 1
ATOM 2242 C C . GLY A 1 301 ? 47.281 10.699 -39.282 1.00 30.05 301 GLY A C 1
ATOM 2243 O O . GLY A 1 301 ? 47.964 11.709 -39.186 1.00 30.05 301 GLY A O 1
ATOM 2244 N N . GLY A 1 302 ? 47.744 9.469 -39.018 1.00 29.53 302 GLY A N 1
ATOM 2245 C CA . GLY A 1 302 ? 49.165 9.083 -39.079 1.00 29.53 302 GLY A CA 1
ATOM 2246 C C . GLY A 1 302 ? 49.977 9.015 -37.772 1.00 29.53 302 GLY A C 1
ATOM 2247 O O . GLY A 1 302 ? 50.019 9.971 -37.009 1.00 29.53 302 GLY A O 1
ATOM 2248 N N . GLY A 1 303 ? 50.719 7.906 -37.593 1.00 27.98 303 GLY A N 1
ATOM 2249 C CA . GLY A 1 303 ? 52.004 7.920 -36.863 1.00 27.98 303 GLY A CA 1
ATOM 2250 C C . GLY A 1 303 ? 52.343 6.751 -35.919 1.00 27.98 303 GLY A C 1
ATOM 2251 O O . GLY A 1 303 ? 52.328 6.923 -34.712 1.00 27.98 303 GLY A O 1
ATOM 2252 N N . ALA A 1 304 ? 52.678 5.591 -36.494 1.00 29.14 304 ALA A N 1
ATOM 2253 C CA . ALA A 1 304 ? 53.441 4.421 -36.000 1.00 29.14 304 ALA A CA 1
ATOM 2254 C C . ALA A 1 304 ? 54.198 4.420 -34.625 1.00 29.14 304 ALA A C 1
ATOM 2256 O O . ALA A 1 304 ? 55.092 5.229 -34.415 1.00 29.14 304 ALA A O 1
ATOM 2257 N N . SER A 1 305 ? 53.887 3.405 -33.780 1.00 26.33 305 SER A N 1
ATOM 2258 C CA . SER A 1 305 ? 54.690 2.232 -33.283 1.00 26.33 305 SER A CA 1
ATOM 2259 C C . SER A 1 305 ? 56.196 2.315 -32.885 1.00 26.33 305 SER A C 1
ATOM 2261 O O . SER A 1 305 ? 56.897 3.169 -33.413 1.00 26.33 305 SER A O 1
ATOM 2263 N N . PRO A 1 306 ? 56.799 1.282 -32.210 1.00 51.91 306 PRO A N 1
ATOM 2264 C CA . PRO A 1 306 ? 56.301 0.269 -31.233 1.00 51.91 306 PRO A CA 1
ATOM 2265 C C . PRO A 1 306 ? 57.327 -0.157 -30.112 1.00 51.91 306 PRO A C 1
ATOM 2267 O O . PRO A 1 306 ? 58.428 0.379 -30.046 1.00 51.91 306 PRO A O 1
ATOM 2270 N N . ALA A 1 307 ? 56.970 -1.205 -29.327 1.00 29.20 307 ALA A N 1
ATOM 2271 C CA . ALA A 1 307 ? 57.776 -2.202 -28.549 1.00 29.20 307 ALA A CA 1
ATOM 2272 C C . ALA A 1 307 ? 57.439 -2.225 -27.028 1.00 29.20 307 ALA A C 1
ATOM 2274 O O . ALA A 1 307 ? 57.261 -1.165 -26.448 1.00 29.20 307 ALA A O 1
ATOM 2275 N N . ALA A 1 308 ? 57.303 -3.345 -26.291 1.00 29.33 308 ALA A N 1
ATOM 2276 C CA . ALA A 1 308 ? 57.749 -4.737 -26.464 1.00 29.33 308 ALA A CA 1
ATOM 2277 C C . ALA A 1 308 ? 56.914 -5.763 -25.624 1.00 29.33 308 ALA A C 1
ATOM 2279 O O . ALA A 1 308 ? 56.392 -5.402 -24.575 1.00 29.33 308 ALA A O 1
ATOM 2280 N N . PHE A 1 309 ? 56.829 -7.013 -26.132 1.00 27.45 309 PHE A N 1
ATOM 2281 C CA . PHE A 1 309 ? 56.760 -8.373 -25.510 1.00 27.45 309 PHE A CA 1
ATOM 2282 C C . PHE A 1 309 ? 56.421 -8.512 -23.999 1.00 27.45 309 PHE A C 1
ATOM 2284 O O . PHE A 1 309 ? 57.067 -7.857 -23.195 1.00 27.45 309 PHE A O 1
ATOM 2291 N N . GLY A 1 310 ? 55.508 -9.359 -23.474 1.00 27.33 310 GLY A N 1
ATOM 2292 C CA . GLY A 1 310 ? 55.073 -10.763 -23.737 1.00 27.33 310 GLY A CA 1
ATOM 2293 C C . GLY A 1 310 ? 55.407 -11.647 -22.488 1.00 27.33 310 GLY A C 1
ATOM 2294 O O . GLY A 1 310 ? 56.237 -11.185 -21.707 1.00 27.33 310 GLY A O 1
ATOM 2295 N N . PRO A 1 311 ? 54.920 -12.901 -22.257 1.00 43.97 311 PRO A N 1
ATOM 2296 C CA . PRO A 1 311 ? 53.801 -13.676 -22.837 1.00 43.97 311 PRO A CA 1
ATOM 2297 C C . PRO A 1 311 ? 52.977 -14.559 -21.826 1.00 43.97 311 PRO A C 1
ATOM 2299 O O . PRO A 1 311 ? 53.317 -14.674 -20.652 1.00 43.97 311 PRO A O 1
ATOM 2302 N N . GLY A 1 312 ? 51.961 -15.279 -22.346 1.00 27.06 312 GLY A N 1
ATOM 2303 C CA . GLY A 1 312 ? 51.392 -16.543 -21.809 1.00 27.06 312 GLY A CA 1
ATOM 2304 C C . GLY A 1 312 ? 49.977 -16.420 -21.212 1.00 27.06 312 GLY A C 1
ATOM 2305 O O . GLY A 1 312 ? 49.752 -15.545 -20.390 1.00 27.06 312 GLY A O 1
ATOM 2306 N N . SER A 1 313 ? 48.958 -17.224 -21.537 1.00 31.59 313 SER A N 1
ATOM 2307 C CA . SER A 1 313 ? 48.865 -18.494 -22.274 1.00 31.59 313 SER A CA 1
ATOM 2308 C C . SER A 1 313 ? 47.390 -18.818 -22.604 1.00 31.59 313 SER A C 1
ATOM 2310 O O . SER A 1 313 ? 46.525 -18.591 -21.764 1.00 31.59 313 SER A O 1
ATOM 2312 N N . ASP A 1 314 ? 47.176 -19.383 -23.797 1.00 29.02 314 ASP A N 1
ATOM 2313 C CA . ASP A 1 314 ? 46.212 -20.418 -24.229 1.00 29.02 314 ASP A CA 1
ATOM 2314 C C . ASP A 1 314 ? 44.694 -20.350 -23.957 1.00 29.02 314 ASP A C 1
ATOM 2316 O O . ASP A 1 314 ? 44.222 -20.272 -22.828 1.00 29.02 314 ASP A O 1
ATOM 2320 N N . GLY A 1 315 ? 43.927 -20.601 -25.034 1.00 28.06 315 GLY A N 1
ATOM 2321 C CA . GLY A 1 315 ? 42.623 -21.274 -24.946 1.00 28.06 315 GLY A CA 1
ATOM 2322 C C . GLY A 1 315 ? 41.575 -20.865 -25.988 1.00 28.06 315 GLY A C 1
ATOM 2323 O O . GLY A 1 315 ? 40.703 -20.058 -25.705 1.00 28.06 315 GLY A O 1
ATOM 2324 N N . ALA A 1 316 ? 41.653 -21.447 -27.185 1.00 27.56 316 ALA A N 1
ATOM 2325 C CA . ALA A 1 316 ? 40.799 -21.258 -28.364 1.00 27.56 316 ALA A CA 1
ATOM 2326 C C . ALA A 1 316 ? 39.260 -21.220 -28.153 1.00 27.56 316 ALA A C 1
ATOM 2328 O O . ALA A 1 316 ? 38.679 -22.099 -27.520 1.00 27.56 316 ALA A O 1
ATOM 2329 N N . LEU A 1 317 ? 38.592 -20.283 -28.846 1.00 27.78 317 LEU A N 1
ATOM 2330 C CA . LEU A 1 317 ? 37.165 -20.327 -29.200 1.00 27.78 317 LEU A CA 1
ATOM 2331 C C . LEU A 1 317 ? 37.021 -20.532 -30.714 1.00 27.78 317 LEU A C 1
ATOM 2333 O O . LEU A 1 317 ? 37.444 -19.694 -31.513 1.00 27.78 317 LEU A O 1
ATOM 2337 N N . VAL A 1 318 ? 36.395 -21.643 -31.104 1.00 27.38 318 VAL A N 1
ATOM 2338 C CA . VAL A 1 318 ? 36.002 -21.934 -32.487 1.00 27.38 318 VAL A CA 1
ATOM 2339 C C . VAL A 1 318 ? 34.607 -21.362 -32.740 1.00 27.38 318 VAL A C 1
ATOM 2341 O O . VAL A 1 318 ? 33.652 -21.661 -32.028 1.00 27.38 318 VAL A O 1
ATOM 2344 N N . ARG A 1 319 ? 34.513 -20.531 -33.781 1.00 26.06 319 ARG A N 1
ATOM 2345 C CA . ARG A 1 319 ? 33.276 -20.035 -34.394 1.00 26.06 319 ARG A CA 1
ATOM 2346 C C . ARG A 1 319 ? 32.550 -21.165 -35.128 1.00 26.06 319 ARG A C 1
ATOM 2348 O O . ARG A 1 319 ? 33.175 -21.873 -35.913 1.00 26.06 319 ARG A O 1
ATOM 2355 N N . SER A 1 320 ? 31.225 -21.206 -35.031 1.00 25.25 320 SER A N 1
ATOM 2356 C CA . SER A 1 320 ? 30.379 -21.715 -36.112 1.00 25.25 320 SER A CA 1
ATOM 2357 C C . SER A 1 320 ? 29.185 -20.783 -36.328 1.00 25.25 320 SER A C 1
ATOM 2359 O O . SER A 1 320 ? 28.377 -20.514 -35.444 1.00 25.25 320 SER A O 1
ATOM 2361 N N . VAL A 1 321 ? 29.152 -20.231 -37.538 1.00 25.33 321 VAL A N 1
ATOM 2362 C CA . VAL A 1 321 ? 28.065 -19.467 -38.144 1.00 25.33 321 VAL A CA 1
ATOM 2363 C C . VAL A 1 321 ? 27.311 -20.451 -39.027 1.00 25.33 321 VAL A C 1
ATOM 2365 O O . VAL A 1 321 ? 27.939 -21.102 -39.859 1.00 25.33 321 VAL A O 1
ATOM 2368 N N . LEU A 1 322 ? 25.990 -20.537 -38.891 1.00 25.72 322 LEU A N 1
ATOM 2369 C CA . LEU A 1 322 ? 25.128 -21.102 -39.925 1.00 25.72 322 LEU A CA 1
ATOM 2370 C C . LEU A 1 322 ? 23.841 -20.284 -40.001 1.00 25.72 322 LEU A C 1
ATOM 2372 O O . LEU A 1 322 ? 23.118 -20.106 -39.024 1.00 25.72 322 LEU A O 1
ATOM 2376 N N . ALA A 1 323 ? 23.651 -19.725 -41.190 1.00 24.36 323 ALA A N 1
ATOM 2377 C CA . ALA A 1 323 ? 22.559 -18.870 -41.597 1.00 24.36 323 ALA A CA 1
ATOM 2378 C C . ALA A 1 323 ? 21.247 -19.653 -41.723 1.00 24.36 323 ALA A C 1
ATOM 2380 O O . ALA A 1 323 ? 21.243 -20.803 -42.159 1.00 24.36 323 ALA A O 1
ATOM 2381 N N . TYR A 1 324 ? 20.129 -18.983 -41.445 1.00 24.08 324 TYR A N 1
ATOM 2382 C CA . TYR A 1 324 ? 18.825 -19.391 -41.949 1.00 24.08 324 TYR A CA 1
ATOM 2383 C C . TYR A 1 324 ? 18.137 -18.170 -42.561 1.00 24.08 324 TYR A C 1
ATOM 2385 O O . TYR A 1 324 ? 17.720 -17.248 -41.863 1.00 24.08 324 TYR A O 1
ATOM 2393 N N . GLN A 1 325 ? 18.098 -18.149 -43.892 1.00 24.33 325 GLN A N 1
ATOM 2394 C CA . GLN A 1 325 ? 17.263 -17.258 -44.686 1.00 24.33 325 GLN A CA 1
ATOM 2395 C C . GLN A 1 325 ? 15.888 -17.919 -44.825 1.00 24.33 325 GLN A C 1
ATOM 2397 O O . GLN A 1 325 ? 15.788 -19.035 -45.330 1.00 24.33 325 GLN A O 1
ATOM 2402 N N . GLY A 1 326 ? 14.841 -17.235 -44.370 1.00 26.02 326 GLY A N 1
ATOM 2403 C CA . GLY A 1 326 ? 13.449 -17.620 -44.578 1.00 26.02 326 GLY A CA 1
ATOM 2404 C C . GLY A 1 326 ? 12.682 -16.449 -45.180 1.00 26.02 326 GLY A C 1
ATOM 2405 O O . GLY A 1 326 ? 12.537 -15.404 -44.552 1.00 26.02 326 GLY A O 1
ATOM 2406 N N . THR A 1 327 ? 12.245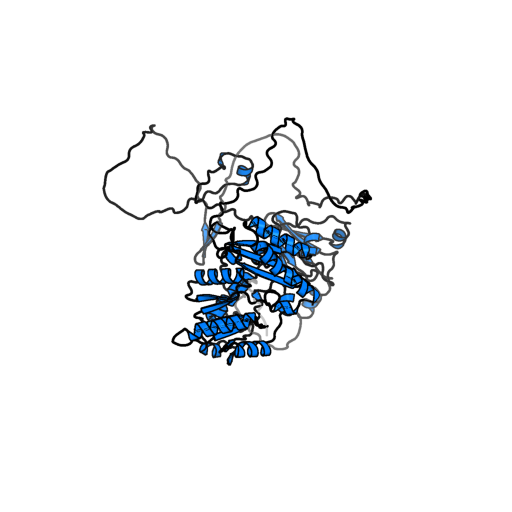 -16.622 -46.419 1.00 23.81 327 THR A N 1
ATOM 2407 C CA . THR A 1 327 ? 11.410 -15.722 -47.221 1.00 23.81 327 THR A CA 1
ATOM 2408 C C . THR A 1 327 ? 10.024 -15.539 -46.582 1.00 23.81 327 THR A C 1
ATOM 2410 O O . THR A 1 327 ? 9.440 -16.539 -46.163 1.00 23.81 327 THR A O 1
ATOM 2413 N N . PRO A 1 328 ? 9.427 -14.332 -46.548 1.00 30.19 328 PRO A N 1
ATOM 2414 C CA . PRO A 1 328 ? 8.030 -14.188 -46.161 1.00 30.19 328 PRO A CA 1
ATOM 2415 C C . PRO A 1 328 ? 7.116 -14.493 -47.355 1.00 30.19 328 PRO A C 1
ATOM 2417 O O . PRO A 1 328 ? 7.152 -13.821 -48.386 1.00 30.19 328 PRO A O 1
ATOM 2420 N N . THR A 1 329 ? 6.284 -15.522 -47.213 1.00 27.86 329 THR A N 1
ATOM 2421 C CA . THR A 1 329 ? 5.153 -15.798 -48.101 1.00 27.86 329 THR A CA 1
ATOM 2422 C C . THR A 1 329 ? 4.003 -14.826 -47.838 1.00 27.86 329 THR A C 1
ATOM 2424 O O . THR A 1 329 ? 3.608 -14.590 -46.700 1.00 27.86 329 THR A O 1
ATOM 2427 N N . ASN A 1 330 ? 3.483 -14.303 -48.943 1.00 28.45 330 ASN A N 1
ATOM 2428 C CA . ASN A 1 330 ? 2.337 -13.419 -49.138 1.00 28.45 330 ASN A CA 1
ATOM 2429 C C . ASN A 1 330 ? 1.102 -13.792 -48.279 1.00 28.45 330 ASN A C 1
ATOM 2431 O O . ASN A 1 330 ? 0.528 -14.864 -48.471 1.00 28.45 330 ASN A O 1
ATOM 2435 N N . SER A 1 331 ? 0.666 -12.907 -47.372 1.00 30.75 331 SER A N 1
ATOM 2436 C CA . SER A 1 331 ? -0.632 -13.005 -46.687 1.00 30.75 331 SER A CA 1
ATOM 2437 C C . SER A 1 331 ? -1.621 -11.996 -47.272 1.00 30.75 331 SER A C 1
ATOM 2439 O O . SER A 1 331 ? -1.411 -10.791 -47.171 1.00 30.75 331 SER A O 1
ATOM 2441 N N . SER A 1 332 ? -2.674 -12.543 -47.887 1.00 30.47 332 SER A N 1
ATOM 2442 C CA . SER A 1 332 ? -4.036 -12.011 -48.057 1.00 30.47 332 SER A CA 1
ATOM 2443 C C . SER A 1 332 ? -4.241 -10.503 -47.847 1.00 30.47 332 SER A C 1
ATOM 2445 O O . SER A 1 332 ? -4.179 -10.003 -46.723 1.00 30.47 332 SER A O 1
ATOM 2447 N N . GLN A 1 333 ? -4.603 -9.818 -48.933 1.00 30.06 333 GLN A N 1
ATOM 2448 C CA . GLN A 1 333 ? -5.226 -8.494 -48.927 1.00 30.06 333 GLN A CA 1
ATOM 2449 C C . GLN A 1 333 ? -6.410 -8.473 -47.944 1.00 30.06 333 GLN A C 1
ATOM 2451 O O . GLN A 1 333 ? -7.403 -9.164 -48.151 1.00 30.06 333 GLN A O 1
ATOM 2456 N N . ILE A 1 334 ? -6.291 -7.695 -46.868 1.00 32.38 334 ILE A N 1
ATOM 2457 C CA . ILE A 1 334 ? -7.412 -7.313 -46.005 1.00 32.38 334 ILE A CA 1
ATOM 2458 C C . ILE A 1 334 ? -7.911 -5.978 -46.556 1.00 32.38 334 ILE A C 1
ATOM 2460 O O . ILE A 1 334 ? -7.169 -4.993 -46.540 1.00 32.38 334 ILE A O 1
ATOM 2464 N N . GLU A 1 335 ? -9.131 -5.951 -47.093 1.00 34.06 335 GLU A N 1
ATOM 2465 C CA . GLU A 1 335 ? -9.767 -4.703 -47.522 1.00 34.06 335 GLU A CA 1
ATOM 2466 C C . GLU A 1 335 ? -9.960 -3.747 -46.326 1.00 34.06 335 GLU A C 1
ATOM 2468 O O . GLU A 1 335 ? -10.194 -4.194 -45.198 1.00 34.06 335 GLU A O 1
ATOM 2473 N N . PRO A 1 336 ? -9.837 -2.423 -46.532 1.00 34.19 336 PRO A N 1
ATOM 2474 C CA . PRO A 1 336 ? -10.012 -1.443 -45.466 1.00 34.19 336 PRO A CA 1
ATOM 2475 C C . PRO A 1 336 ? -11.456 -1.446 -44.920 1.00 34.19 336 PRO A C 1
ATOM 2477 O O . PRO A 1 336 ? -12.398 -1.701 -45.669 1.00 34.19 336 PRO A O 1
ATOM 2480 N N . PRO A 1 337 ? -11.658 -1.137 -43.623 1.00 39.09 337 PRO A N 1
ATOM 2481 C CA . PRO A 1 337 ? -12.986 -1.115 -43.011 1.00 39.09 337 PRO A CA 1
ATOM 2482 C C . PRO A 1 337 ? -13.900 -0.089 -43.693 1.00 39.09 337 PRO A C 1
ATOM 2484 O O . PRO A 1 337 ? -13.469 1.028 -43.991 1.00 39.09 337 PRO A O 1
ATOM 2487 N N . ILE A 1 338 ? -15.166 -0.465 -43.903 1.00 40.56 338 ILE A N 1
ATOM 2488 C CA . ILE A 1 338 ? -16.164 0.377 -44.571 1.00 40.56 338 ILE A CA 1
ATOM 2489 C C . ILE A 1 338 ? -16.575 1.534 -43.657 1.00 40.56 338 ILE A C 1
ATOM 2491 O O . ILE A 1 338 ? -17.071 1.341 -42.544 1.00 40.56 338 ILE A O 1
ATOM 2495 N N . GLU A 1 339 ? -16.422 2.751 -44.167 1.00 41.84 339 GLU A N 1
ATOM 2496 C CA . GLU A 1 339 ? -17.088 3.941 -43.656 1.00 41.84 339 GLU A CA 1
ATOM 2497 C C . GLU A 1 339 ? -18.417 4.095 -44.406 1.00 41.84 339 GLU A C 1
ATOM 2499 O O . GLU A 1 339 ? -18.436 4.246 -45.625 1.00 41.84 339 GLU A O 1
ATOM 2504 N N . LEU A 1 340 ? -19.545 3.985 -43.700 1.00 39.44 340 LEU A N 1
ATOM 2505 C CA . LEU A 1 340 ? -20.862 4.216 -44.300 1.00 39.44 340 LEU A CA 1
ATOM 2506 C C . LEU A 1 340 ? -21.026 5.726 -44.544 1.00 39.44 340 LEU A C 1
ATOM 2508 O O . LEU A 1 340 ? -21.026 6.499 -43.585 1.00 39.44 340 LEU A O 1
ATOM 2512 N N . GLU A 1 341 ? -21.121 6.128 -45.816 1.00 34.00 341 GLU A N 1
ATOM 2513 C CA . GLU A 1 341 ? -21.288 7.522 -46.249 1.00 34.00 341 GLU A CA 1
ATOM 2514 C C . GLU A 1 341 ? -22.620 8.127 -45.773 1.00 34.00 341 GLU A C 1
ATOM 2516 O O . GLU A 1 341 ? -23.691 7.546 -45.959 1.00 34.00 341 GLU A O 1
ATOM 2521 N N . ASP A 1 342 ? -22.561 9.353 -45.242 1.00 34.84 342 ASP A N 1
ATOM 2522 C CA . ASP A 1 342 ? -23.730 10.215 -45.061 1.00 34.84 342 ASP A CA 1
ATOM 2523 C C . ASP A 1 342 ? -24.148 10.763 -46.434 1.00 34.84 342 ASP A C 1
ATOM 2525 O O . ASP A 1 342 ? -23.540 11.692 -46.973 1.00 34.84 342 ASP A O 1
ATOM 2529 N N . SER A 1 343 ? -25.191 10.189 -47.030 1.00 30.39 343 SER A N 1
ATOM 2530 C CA . SER A 1 343 ? -25.720 10.641 -48.318 1.00 30.39 343 SER A CA 1
ATOM 2531 C C . SER A 1 343 ? -26.175 12.109 -48.255 1.00 30.39 343 SER A C 1
ATOM 2533 O O . SER A 1 343 ? -27.240 12.421 -47.722 1.00 30.39 343 SER A O 1
ATOM 2535 N N . ARG A 1 344 ? -25.381 13.015 -48.843 1.00 28.27 344 ARG A N 1
ATOM 2536 C CA . ARG A 1 344 ? -25.809 14.363 -49.257 1.00 28.27 344 ARG A CA 1
ATOM 2537 C C . ARG A 1 344 ? -26.396 14.291 -50.674 1.00 28.27 344 ARG A C 1
ATOM 2539 O O . ARG A 1 344 ? -25.821 13.602 -51.518 1.00 28.27 344 ARG A O 1
ATOM 2546 N N . PRO A 1 345 ? -27.482 15.011 -50.997 1.00 30.95 345 PRO A N 1
ATOM 2547 C CA . PRO A 1 345 ? -27.960 15.078 -52.373 1.00 30.95 345 PRO A CA 1
ATOM 2548 C C . PRO A 1 345 ? -26.986 15.885 -53.251 1.00 30.95 345 PRO A C 1
ATOM 2550 O O . PRO A 1 345 ? -26.502 16.945 -52.855 1.00 30.95 345 PRO A O 1
ATOM 2553 N N . ARG A 1 346 ? -26.698 15.373 -54.457 1.00 25.47 346 ARG A N 1
ATOM 2554 C CA . ARG A 1 346 ? -25.964 16.080 -55.520 1.00 25.47 346 ARG A CA 1
ATOM 2555 C C . ARG A 1 346 ? -26.864 17.155 -56.143 1.00 25.47 346 ARG A C 1
ATOM 2557 O O . ARG A 1 346 ? -27.970 16.832 -56.566 1.00 25.47 346 ARG A O 1
ATOM 2564 N N . SER A 1 347 ? -26.366 18.382 -56.286 1.00 26.61 347 SER A N 1
ATOM 2565 C CA . SER A 1 347 ? -26.992 19.413 -57.132 1.00 26.61 347 SER A CA 1
ATOM 2566 C C . SER A 1 347 ? -26.380 19.403 -58.540 1.00 26.61 347 SER A C 1
ATOM 2568 O O . SER A 1 347 ? -25.158 19.271 -58.651 1.00 26.61 347 SER A O 1
ATOM 2570 N N . PRO A 1 348 ? -27.172 19.562 -59.618 1.00 33.81 348 PRO A N 1
ATOM 2571 C CA . PRO A 1 348 ? -26.652 19.776 -60.962 1.00 33.81 348 PRO A CA 1
ATOM 2572 C C . PRO A 1 348 ? -26.327 21.259 -61.222 1.00 33.81 348 PRO A C 1
ATOM 2574 O O . PRO A 1 348 ? -26.836 22.168 -60.572 1.00 33.81 348 PRO A O 1
ATOM 2577 N N . THR A 1 349 ? -25.443 21.468 -62.191 1.00 31.38 349 THR A N 1
ATOM 2578 C CA . THR A 1 349 ? -24.883 22.725 -62.703 1.00 31.38 349 THR A CA 1
ATOM 2579 C C . THR A 1 349 ? -25.885 23.591 -63.488 1.00 31.38 349 THR A C 1
ATOM 2581 O O . THR A 1 349 ? -26.618 23.076 -64.327 1.00 31.38 349 THR A O 1
ATOM 2584 N N . GLY A 1 350 ? -25.840 24.921 -63.305 1.00 25.27 350 GLY A N 1
ATOM 2585 C CA . GLY A 1 350 ? -26.471 25.928 -64.186 1.00 25.27 350 GLY A CA 1
ATOM 2586 C C . GLY A 1 350 ? -26.622 27.322 -63.531 1.00 25.27 350 GLY A C 1
ATOM 2587 O O . GLY A 1 350 ? -26.811 27.364 -62.320 1.00 25.27 350 GLY A O 1
ATOM 2588 N N . PRO A 1 351 ? -26.483 28.456 -64.261 1.00 30.94 351 PRO A N 1
ATOM 2589 C CA . PRO A 1 351 ? -26.022 29.729 -63.688 1.00 30.94 351 PRO A CA 1
ATOM 2590 C C . PRO A 1 351 ? -27.116 30.726 -63.247 1.00 30.94 351 PRO A C 1
ATOM 2592 O O . PRO A 1 351 ? -28.196 30.786 -63.820 1.00 30.94 351 PRO A O 1
ATOM 2595 N N . ILE A 1 352 ? -26.731 31.534 -62.247 1.00 31.22 352 ILE A N 1
ATOM 2596 C CA . ILE A 1 352 ? -27.096 32.926 -61.895 1.00 31.22 352 ILE A CA 1
ATOM 2597 C C . ILE A 1 352 ? -28.475 33.446 -62.339 1.00 31.22 352 ILE A C 1
ATOM 2599 O O . ILE A 1 352 ? -28.641 33.782 -63.506 1.00 31.22 352 ILE A O 1
ATOM 2603 N N . VAL A 1 353 ? -29.338 33.749 -61.352 1.00 24.22 353 VAL A N 1
ATOM 2604 C CA . VAL A 1 353 ? -30.144 34.991 -61.273 1.00 24.22 353 VAL A CA 1
ATOM 2605 C C . VAL A 1 353 ? -30.381 35.345 -59.791 1.00 24.22 353 VAL A C 1
ATOM 2607 O O . VAL A 1 353 ? -30.974 34.565 -59.053 1.00 24.22 353 VAL A O 1
ATOM 2610 N N . THR A 1 354 ? -29.937 36.526 -59.352 1.00 27.72 354 THR A N 1
ATOM 2611 C CA . THR A 1 354 ? -30.422 37.222 -58.136 1.00 27.72 354 THR A CA 1
ATOM 2612 C C . THR A 1 354 ? -31.663 38.045 -58.528 1.00 27.72 354 THR A C 1
ATOM 2614 O O . THR A 1 354 ? -31.647 38.586 -59.638 1.00 27.72 354 THR A O 1
ATOM 2617 N N . PRO A 1 355 ? -32.707 38.214 -57.679 1.00 34.94 355 PRO A N 1
ATOM 2618 C CA . PRO A 1 355 ? -32.656 39.259 -56.639 1.00 34.94 355 PRO A CA 1
ATOM 2619 C C . PRO A 1 355 ? -33.475 39.028 -55.332 1.00 34.94 355 PRO A C 1
ATOM 2621 O O . PRO A 1 355 ? -34.535 38.420 -55.329 1.00 34.94 355 PRO A O 1
ATOM 2624 N N . GLN A 1 356 ? -32.972 39.669 -54.264 1.00 25.17 356 GLN A N 1
ATOM 2625 C CA . GLN A 1 356 ? -33.649 40.401 -53.165 1.00 25.17 356 GLN A CA 1
ATOM 2626 C C . GLN A 1 356 ? -34.463 39.743 -52.010 1.00 25.17 356 GLN A C 1
ATOM 2628 O O . GLN A 1 356 ? -35.537 39.193 -52.198 1.00 25.17 356 GLN A O 1
ATOM 2633 N N . MET A 1 357 ? -33.973 40.100 -50.801 1.00 24.98 357 MET A N 1
ATOM 2634 C CA . MET A 1 357 ? -34.623 40.495 -49.524 1.00 24.98 357 MET A CA 1
ATOM 2635 C C . MET A 1 357 ? -35.162 39.455 -48.512 1.00 24.98 357 MET A C 1
ATOM 2637 O O . MET A 1 357 ? -36.186 38.829 -48.740 1.00 24.98 357 MET A O 1
ATOM 2641 N N . GLY A 1 358 ? -34.567 39.489 -47.301 1.00 26.59 358 GLY A N 1
ATOM 2642 C CA . GLY A 1 358 ? -35.289 39.466 -46.012 1.00 26.59 358 GLY A CA 1
ATOM 2643 C C . GLY A 1 358 ? -34.980 38.319 -45.032 1.00 26.59 358 GLY A C 1
ATOM 2644 O O . GLY A 1 358 ? -35.049 37.166 -45.419 1.00 26.59 358 GLY A O 1
ATOM 2645 N N . GLU A 1 359 ? -34.749 38.680 -43.756 1.00 28.03 359 GLU A N 1
ATOM 2646 C CA . GLU A 1 359 ? -34.845 37.863 -42.512 1.00 28.03 359 GLU A CA 1
ATOM 2647 C C . GLU A 1 359 ? -33.583 37.079 -42.073 1.00 28.03 359 GLU A C 1
ATOM 2649 O O . GLU A 1 359 ? -33.176 36.088 -42.664 1.00 28.03 359 GLU A O 1
ATOM 2654 N N . SER A 1 360 ? -32.750 37.629 -41.175 1.00 30.11 360 SER A N 1
ATOM 2655 C CA . SER A 1 360 ? -32.851 37.752 -39.697 1.00 30.11 360 SER A CA 1
ATOM 2656 C C . SER A 1 360 ? -32.292 36.533 -38.946 1.00 30.11 360 SER A C 1
ATOM 2658 O O . SER A 1 360 ? -32.935 35.497 -38.826 1.00 30.11 360 SER A O 1
ATOM 2660 N N . ASN A 1 361 ? -31.079 36.692 -38.409 1.00 32.72 361 ASN A N 1
ATOM 2661 C CA . ASN A 1 361 ? -30.362 35.718 -37.588 1.00 32.72 361 ASN A CA 1
ATOM 2662 C C . ASN A 1 361 ? -30.784 35.891 -36.113 1.00 32.72 361 ASN A C 1
ATOM 2664 O O . ASN A 1 361 ? -30.481 36.925 -35.514 1.00 32.72 361 ASN A O 1
ATOM 2668 N N . THR A 1 362 ? -31.505 34.931 -35.527 1.00 34.72 362 THR A N 1
ATOM 2669 C CA . THR A 1 362 ? -31.896 34.965 -34.103 1.00 34.72 362 THR A CA 1
ATOM 2670 C C . THR A 1 362 ? -30.864 34.214 -33.247 1.00 34.72 362 THR A C 1
ATOM 2672 O O . THR A 1 362 ? -30.560 33.061 -33.555 1.00 34.72 362 THR A O 1
ATOM 2675 N N . PRO A 1 363 ? -30.325 34.802 -32.160 1.00 38.53 363 PRO A N 1
ATOM 2676 C CA . PRO A 1 363 ? -29.420 34.098 -31.253 1.00 38.53 363 PRO A CA 1
ATOM 2677 C C . PRO A 1 363 ? -30.179 33.048 -30.424 1.00 38.53 363 PRO A C 1
ATOM 2679 O O . PRO A 1 363 ? -31.168 33.362 -29.760 1.00 38.53 363 PRO A O 1
ATOM 2682 N N . GLN A 1 364 ? -29.715 31.794 -30.458 1.00 36.91 364 GLN A N 1
ATOM 2683 C CA . GLN A 1 364 ? -30.278 30.703 -29.658 1.00 36.91 364 GLN A CA 1
ATOM 2684 C C . GLN A 1 364 ? -30.085 30.974 -28.157 1.00 36.91 364 GLN A C 1
ATOM 2686 O O . GLN A 1 364 ? -28.992 31.309 -27.699 1.00 36.91 364 GLN A O 1
ATOM 2691 N N . SER A 1 365 ? -31.167 30.826 -27.394 1.00 38.97 365 SER A N 1
ATOM 2692 C CA . SER A 1 365 ? -31.188 30.965 -25.937 1.00 38.97 365 SER A CA 1
ATOM 2693 C C . SER A 1 365 ? -30.721 29.677 -25.253 1.00 38.97 365 SER A C 1
ATOM 2695 O O . SER A 1 365 ? -30.982 28.575 -25.740 1.00 38.97 365 SER A O 1
ATOM 2697 N N . ARG A 1 366 ? -30.034 29.805 -24.111 1.00 40.06 366 ARG A N 1
ATOM 2698 C CA . ARG A 1 366 ? -29.535 28.670 -23.320 1.00 40.06 366 ARG A CA 1
ATOM 2699 C C . ARG A 1 366 ? -30.173 28.682 -21.934 1.00 40.06 366 ARG A C 1
ATOM 2701 O O . ARG A 1 366 ? -30.212 29.714 -21.270 1.00 40.06 366 ARG A O 1
ATOM 2708 N N . TRP A 1 367 ? -30.669 27.529 -21.499 1.00 39.47 367 TRP A N 1
ATOM 2709 C CA . TRP A 1 367 ? -31.256 27.345 -20.171 1.00 39.47 367 TRP A CA 1
ATOM 2710 C C . TRP A 1 367 ? -30.188 26.915 -19.166 1.00 39.47 367 TRP A C 1
ATOM 2712 O O . TRP A 1 367 ? -29.368 26.043 -19.464 1.00 39.47 367 TRP A O 1
ATOM 2722 N N . VAL A 1 368 ? -30.192 27.524 -17.981 1.00 40.62 368 VAL A N 1
ATOM 2723 C CA . VAL A 1 368 ? -29.280 27.194 -16.879 1.00 40.62 368 VAL A CA 1
ATOM 2724 C C . VAL A 1 368 ? -30.089 27.068 -15.587 1.00 40.62 368 VAL A C 1
ATOM 2726 O O . VAL A 1 368 ? -30.954 27.896 -15.306 1.00 40.62 368 VAL A O 1
ATOM 2729 N N . PHE A 1 369 ? -29.830 26.009 -14.817 1.00 39.66 369 PHE A N 1
ATOM 2730 C CA . PHE A 1 369 ? -30.516 25.725 -13.556 1.00 39.66 369 PHE A CA 1
ATOM 2731 C C . PHE A 1 369 ? -29.746 26.341 -12.385 1.00 39.66 369 PHE A C 1
ATOM 2733 O O . PHE A 1 369 ? -28.588 25.988 -12.157 1.00 39.66 369 PHE A O 1
ATOM 2740 N N . LEU A 1 370 ? -30.372 27.268 -11.658 1.00 42.47 370 LEU A N 1
ATOM 2741 C CA . LEU A 1 370 ? -29.766 27.991 -10.538 1.00 42.47 370 LEU A CA 1
ATOM 2742 C C . LEU A 1 370 ? -30.774 28.104 -9.391 1.00 42.47 370 LEU A C 1
ATOM 2744 O O . LEU A 1 370 ? -31.931 28.443 -9.603 1.00 42.47 370 LEU A O 1
ATOM 2748 N N . ASN A 1 371 ? -30.324 27.827 -8.164 1.00 32.03 371 ASN A N 1
ATOM 2749 C CA . ASN A 1 371 ? -31.108 27.975 -6.928 1.00 32.03 371 ASN A CA 1
ATOM 2750 C C . ASN A 1 371 ? -32.494 27.298 -6.940 1.00 32.03 371 ASN A C 1
ATOM 2752 O O . ASN A 1 371 ? -33.424 27.778 -6.301 1.00 32.03 371 ASN A O 1
ATOM 2756 N N . GLY A 1 372 ? -32.620 26.165 -7.636 1.00 34.66 372 GLY A N 1
ATOM 2757 C CA . GLY A 1 372 ? -33.853 25.377 -7.679 1.00 34.66 372 GLY A CA 1
ATOM 2758 C C . GLY A 1 372 ? -34.827 25.742 -8.802 1.00 34.66 372 GLY A C 1
ATOM 2759 O O . GLY A 1 372 ? -35.854 25.080 -8.912 1.00 34.66 372 GLY A O 1
ATOM 2760 N N . GLU A 1 373 ? -34.503 26.710 -9.667 1.00 29.89 373 GLU A N 1
ATOM 2761 C CA . GLU A 1 373 ? -35.336 27.081 -10.818 1.00 29.89 373 GLU A CA 1
ATOM 2762 C C . GLU A 1 373 ? -34.534 27.194 -12.127 1.00 29.89 373 GLU A C 1
ATOM 2764 O O . GLU A 1 373 ? -33.319 27.418 -12.146 1.00 29.89 373 GLU A O 1
ATOM 2769 N N . TRP A 1 374 ? -35.227 27.001 -13.254 1.00 41.19 374 TRP A N 1
ATOM 2770 C CA . TRP A 1 374 ? -34.659 27.117 -14.598 1.00 41.19 374 TRP A CA 1
ATOM 2771 C C . TRP A 1 374 ? -34.771 28.553 -15.102 1.00 41.19 374 TRP A C 1
ATOM 2773 O O . TRP A 1 374 ? -35.873 29.079 -15.237 1.00 41.19 374 TRP A O 1
ATOM 2783 N N . VAL A 1 375 ? -33.633 29.164 -15.435 1.00 49.28 375 VAL A N 1
ATOM 2784 C CA . VAL A 1 375 ? -33.569 30.537 -15.951 1.00 49.28 375 VAL A CA 1
ATOM 2785 C C . VAL A 1 375 ? -32.947 30.538 -17.348 1.00 49.28 375 VAL A C 1
ATOM 2787 O O . VAL A 1 375 ? -31.946 29.864 -17.609 1.00 49.28 375 VAL A O 1
ATOM 2790 N N . GLN A 1 376 ? -33.556 31.289 -18.265 1.00 43.38 376 GLN A N 1
ATOM 2791 C CA . GLN A 1 376 ? -33.135 31.400 -19.661 1.00 43.38 376 GLN A CA 1
ATOM 2792 C C . GLN A 1 376 ? -32.177 32.585 -19.833 1.00 43.38 376 GLN A C 1
ATOM 2794 O O . GLN A 1 376 ? -32.500 33.702 -19.429 1.00 43.38 376 GLN A O 1
ATOM 2799 N N . THR A 1 377 ? -31.002 32.364 -20.428 1.00 47.47 377 THR A N 1
ATOM 2800 C CA . THR A 1 377 ? -30.002 33.419 -20.663 1.00 47.47 377 THR A CA 1
ATOM 2801 C C . THR A 1 377 ? -29.749 33.642 -22.157 1.00 47.47 377 THR A C 1
ATOM 2803 O O . THR A 1 377 ? -29.836 32.717 -22.974 1.00 47.47 377 THR A O 1
ATOM 2806 N N . PHE A 1 378 ? -29.450 34.896 -22.515 1.00 44.09 378 PHE A N 1
ATOM 2807 C CA . PHE A 1 378 ? -29.152 35.344 -23.880 1.00 44.09 378 PHE A CA 1
ATOM 2808 C C . PHE A 1 378 ? -27.695 35.837 -23.963 1.00 44.09 378 PHE A C 1
ATOM 2810 O O . PHE A 1 378 ? -27.246 36.519 -23.039 1.00 44.09 378 PHE A O 1
ATOM 2817 N N . PRO A 1 379 ? -26.938 35.526 -25.031 1.00 44.44 379 PRO A N 1
ATOM 2818 C CA . PRO A 1 379 ? -25.555 35.982 -25.170 1.00 44.44 379 PRO A CA 1
ATOM 2819 C C . PRO A 1 379 ? -25.474 37.464 -25.582 1.00 44.44 379 PRO A C 1
ATOM 2821 O O . PRO A 1 379 ? -26.090 37.880 -26.562 1.00 44.44 379 PRO A O 1
ATOM 2824 N N . THR A 1 380 ? -24.676 38.261 -24.865 1.00 36.50 380 THR A N 1
ATOM 2825 C CA . THR A 1 380 ? -24.373 39.666 -25.198 1.00 36.50 380 THR A CA 1
ATOM 2826 C C . THR A 1 380 ? -23.224 39.740 -26.217 1.00 36.50 380 THR A C 1
ATOM 2828 O O . THR A 1 380 ? -22.180 39.124 -26.012 1.00 36.50 380 THR A O 1
ATOM 2831 N N . ALA A 1 381 ? -23.394 40.482 -27.318 1.00 34.16 381 ALA A N 1
ATOM 2832 C CA . ALA A 1 381 ? -22.388 40.627 -28.383 1.00 34.16 381 ALA A CA 1
ATOM 2833 C C . ALA A 1 381 ? -21.277 41.658 -28.043 1.00 34.16 381 ALA A C 1
ATOM 2835 O O . ALA A 1 381 ? -21.553 42.619 -27.322 1.00 34.16 381 ALA A O 1
ATOM 2836 N N . PRO A 1 382 ? -20.039 41.517 -28.571 1.00 35.94 382 PRO A N 1
ATOM 2837 C CA . PRO A 1 382 ? -18.933 42.434 -28.286 1.00 35.94 382 PRO A CA 1
ATOM 2838 C C . PRO A 1 382 ? -18.830 43.606 -29.288 1.00 35.94 382 PRO A C 1
ATOM 2840 O O . PRO A 1 382 ? -18.801 43.390 -30.496 1.00 35.94 382 PRO A O 1
ATOM 2843 N N . GLY A 1 383 ? -18.653 44.831 -28.770 1.00 31.91 383 GLY A N 1
ATOM 2844 C CA . GLY A 1 383 ? -17.995 45.954 -29.462 1.00 31.91 383 GLY A CA 1
ATOM 2845 C C . GLY A 1 383 ? -18.889 47.048 -30.070 1.00 31.91 383 GLY A C 1
ATOM 2846 O O . GLY A 1 383 ? -19.357 46.920 -31.195 1.00 31.91 383 GLY A O 1
ATOM 2847 N N . ALA A 1 384 ? -18.998 48.193 -29.386 1.00 30.55 384 ALA A N 1
ATOM 2848 C CA . ALA A 1 384 ? -19.350 49.484 -29.987 1.00 30.55 384 ALA A CA 1
ATOM 2849 C C . ALA A 1 384 ? -18.340 50.548 -29.514 1.00 30.55 384 ALA A C 1
ATOM 2851 O O . ALA A 1 384 ? -18.179 50.772 -28.316 1.00 30.55 384 ALA A O 1
ATOM 2852 N N . GLN A 1 385 ? -17.618 51.152 -30.461 1.00 32.22 385 GLN A N 1
ATOM 2853 C CA . GLN A 1 385 ? -16.667 52.249 -30.242 1.00 32.22 385 GLN A CA 1
ATOM 2854 C C . GLN A 1 385 ? -17.375 53.607 -30.097 1.00 32.22 385 GLN A C 1
ATOM 2856 O O . GLN A 1 385 ? -18.411 53.805 -30.733 1.00 32.22 385 GLN A O 1
ATOM 2861 N N . PRO A 1 386 ? -16.758 54.601 -29.435 1.00 33.03 386 PRO A N 1
ATOM 2862 C CA . PRO A 1 386 ? -16.914 56.004 -29.793 1.00 33.03 386 PRO A CA 1
ATOM 2863 C C . PRO A 1 386 ? -15.704 56.519 -30.602 1.00 33.03 386 PRO A C 1
ATOM 2865 O O . PRO A 1 386 ? -14.567 56.113 -30.379 1.00 33.03 386 PRO A O 1
ATOM 2868 N N . GLY A 1 387 ? -15.991 57.394 -31.571 1.00 29.27 387 GLY A N 1
ATOM 2869 C CA . GLY A 1 387 ? -15.078 57.924 -32.592 1.00 29.27 387 GLY A CA 1
ATOM 2870 C C . GLY A 1 387 ? -14.028 58.963 -32.134 1.00 29.27 387 GLY A C 1
ATOM 2871 O O . GLY A 1 387 ? -13.759 59.099 -30.945 1.00 29.27 387 GLY A O 1
ATOM 2872 N N . PRO A 1 388 ? -13.392 59.675 -33.091 1.00 38.31 388 PRO A N 1
ATOM 2873 C CA . PRO A 1 388 ? -11.949 59.923 -33.103 1.00 38.31 388 PRO A CA 1
ATOM 2874 C C . PRO A 1 388 ? -11.525 61.285 -32.533 1.00 38.31 388 PRO A C 1
ATOM 2876 O O . PRO A 1 388 ? -12.211 62.288 -32.713 1.00 38.31 388 PRO A O 1
ATOM 2879 N N . GLY A 1 389 ? -10.323 61.347 -31.952 1.00 27.31 389 GLY A N 1
ATOM 2880 C CA . GLY A 1 389 ? -9.676 62.612 -31.608 1.00 27.31 389 GLY A CA 1
ATOM 2881 C C . GLY A 1 389 ? -8.286 62.452 -30.989 1.00 27.31 389 GLY A C 1
ATOM 2882 O O . GLY A 1 389 ? -8.167 62.023 -29.853 1.00 27.31 389 GLY A O 1
ATOM 2883 N N . ALA A 1 390 ? -7.271 62.871 -31.749 1.00 29.97 390 ALA A N 1
ATOM 2884 C CA . ALA A 1 390 ? -5.961 63.360 -31.303 1.00 29.97 390 ALA A CA 1
ATOM 2885 C C . ALA A 1 390 ? -4.977 62.387 -30.606 1.00 29.97 390 ALA A C 1
ATOM 2887 O O . ALA A 1 390 ? -4.931 62.238 -29.393 1.00 29.97 390 ALA A O 1
ATOM 2888 N N . SER A 1 391 ? -4.109 61.806 -31.442 1.00 32.31 391 SER A N 1
ATOM 2889 C CA . SER A 1 391 ? -2.637 61.903 -31.375 1.00 32.31 391 SER A CA 1
ATOM 2890 C C . SER A 1 391 ? -1.950 62.202 -30.030 1.00 32.31 391 SER A C 1
ATOM 2892 O O . SER A 1 391 ? -2.082 63.302 -29.498 1.00 32.31 391 SER A O 1
ATOM 2894 N N . GLY A 1 392 ? -1.017 61.322 -29.653 1.00 27.42 392 GLY A N 1
ATOM 2895 C CA . GLY A 1 392 ? 0.184 61.701 -28.902 1.00 27.42 392 GLY A CA 1
ATOM 2896 C C . GLY A 1 392 ? 0.533 60.749 -27.764 1.00 27.42 392 GLY A C 1
ATOM 2897 O O . GLY A 1 392 ? -0.065 60.813 -26.698 1.00 27.42 392 GLY A O 1
ATOM 2898 N N . LEU A 1 393 ? 1.548 59.907 -27.972 1.00 32.62 393 LEU A N 1
ATOM 2899 C CA . LEU A 1 393 ? 2.376 59.423 -26.863 1.00 32.62 393 LEU A CA 1
ATOM 2900 C C . LEU A 1 393 ? 3.059 60.637 -26.207 1.00 32.62 393 LEU A C 1
ATOM 2902 O O . LEU A 1 393 ? 3.461 61.559 -26.924 1.00 32.62 393 LEU A O 1
ATOM 2906 N N . PRO A 1 394 ? 3.259 60.614 -24.883 1.00 37.22 394 PRO A N 1
ATOM 2907 C CA . PRO A 1 394 ? 4.629 60.805 -24.432 1.00 37.22 394 PRO A CA 1
ATOM 2908 C C . PRO A 1 394 ? 5.065 59.849 -23.320 1.00 37.22 394 PRO A C 1
ATOM 2910 O O . PRO A 1 394 ? 4.276 59.296 -22.555 1.00 37.22 394 PRO A O 1
ATOM 2913 N N . ASP A 1 395 ? 6.382 59.692 -23.307 1.00 32.19 395 ASP A N 1
ATOM 2914 C CA . ASP A 1 395 ? 7.217 58.895 -22.427 1.00 32.19 395 ASP A CA 1
ATOM 2915 C C . ASP A 1 395 ? 7.120 59.251 -20.934 1.00 32.19 395 ASP A C 1
ATOM 2917 O O . ASP A 1 395 ? 6.919 60.400 -20.551 1.00 32.19 395 ASP A O 1
ATOM 2921 N N . GLY A 1 396 ? 7.376 58.223 -20.118 1.00 37.38 396 GLY A N 1
ATOM 2922 C CA . GLY A 1 396 ? 8.160 58.253 -18.879 1.00 37.38 396 GLY A CA 1
ATOM 2923 C C . GLY A 1 396 ? 7.936 59.375 -17.860 1.00 37.38 396 GLY A C 1
ATOM 2924 O O . GLY A 1 396 ? 8.557 60.428 -17.959 1.00 37.38 396 GLY A O 1
ATOM 2925 N N . ALA A 1 397 ? 7.232 59.055 -16.769 1.00 27.80 397 ALA A N 1
ATOM 2926 C CA . ALA A 1 397 ? 7.528 59.595 -15.439 1.00 27.80 397 ALA A CA 1
ATOM 2927 C C . ALA A 1 397 ? 6.914 58.727 -14.320 1.00 27.80 397 ALA A C 1
ATOM 2929 O O . ALA A 1 397 ? 5.704 58.539 -14.251 1.00 27.80 397 ALA A O 1
ATOM 2930 N N . ASP A 1 398 ? 7.778 58.255 -13.429 1.00 30.23 398 ASP A N 1
ATOM 2931 C CA . ASP A 1 398 ? 7.551 58.044 -11.989 1.00 30.23 398 ASP A CA 1
ATOM 2932 C C . ASP A 1 398 ? 8.543 59.034 -11.308 1.00 30.23 398 ASP A C 1
ATOM 2934 O O . ASP A 1 398 ? 9.574 59.286 -11.949 1.00 30.23 398 ASP A O 1
ATOM 2938 N N . PRO A 1 399 ? 8.368 59.621 -10.094 1.00 49.12 399 PRO A N 1
ATOM 2939 C CA . PRO A 1 399 ? 7.424 59.308 -9.013 1.00 49.12 399 PRO A CA 1
ATOM 2940 C C . PRO A 1 399 ? 6.856 60.520 -8.212 1.00 49.12 399 PRO A C 1
ATOM 2942 O O . PRO A 1 399 ? 7.172 61.685 -8.439 1.00 49.12 399 PRO A O 1
ATOM 2945 N N . THR A 1 400 ? 6.086 60.201 -7.165 1.00 33.88 400 THR A N 1
ATOM 2946 C CA . THR A 1 400 ? 5.699 61.018 -5.985 1.00 33.88 400 THR A CA 1
ATOM 2947 C C . THR A 1 400 ? 4.559 62.046 -6.113 1.00 33.88 400 THR A C 1
ATOM 2949 O O . THR A 1 400 ? 4.731 63.179 -6.546 1.00 33.88 400 THR A O 1
ATOM 2952 N N . GLY A 1 401 ? 3.399 61.670 -5.565 1.00 28.42 401 GLY A N 1
ATOM 2953 C CA . GLY A 1 401 ? 2.292 62.558 -5.198 1.00 28.42 401 GLY A CA 1
ATOM 2954 C C . GLY A 1 401 ? 1.249 61.779 -4.394 1.00 28.42 401 GLY A C 1
ATOM 2955 O O . GLY A 1 401 ? 0.525 60.964 -4.953 1.00 28.42 401 GLY A O 1
ATOM 2956 N N . GLY A 1 402 ? 1.235 61.956 -3.071 1.00 28.73 402 GLY A N 1
ATOM 2957 C CA . GLY A 1 402 ? 0.295 61.290 -2.167 1.00 28.73 402 GLY A CA 1
ATOM 2958 C C . GLY A 1 402 ? -1.106 61.909 -2.190 1.00 28.73 402 GLY A C 1
ATOM 2959 O O . GLY A 1 402 ? -1.259 63.090 -2.487 1.00 28.73 402 GLY A O 1
ATOM 2960 N N . GLY A 1 403 ? -2.110 61.113 -1.812 1.00 27.67 403 GLY A N 1
ATOM 2961 C CA . GLY A 1 403 ? -3.466 61.600 -1.543 1.00 27.67 403 GLY A CA 1
ATOM 2962 C C . GLY A 1 403 ? -4.558 60.550 -1.734 1.00 27.67 403 GLY A C 1
ATOM 2963 O O . GLY A 1 403 ? -5.183 60.514 -2.781 1.00 27.67 403 GLY A O 1
ATOM 2964 N N . THR A 1 404 ? -4.739 59.712 -0.708 1.00 32.34 404 THR A N 1
ATOM 2965 C CA . THR A 1 404 ? -6.022 59.176 -0.195 1.00 32.34 404 THR A CA 1
ATOM 2966 C C . THR A 1 404 ? -7.113 58.747 -1.191 1.00 32.34 404 THR A C 1
ATOM 2968 O O . THR A 1 404 ? -7.858 59.583 -1.686 1.00 32.34 404 THR A O 1
ATOM 2971 N N . ASP A 1 405 ? -7.263 57.430 -1.391 1.00 31.25 405 ASP A N 1
ATOM 2972 C CA . ASP A 1 405 ? -8.459 56.654 -0.995 1.00 31.25 405 ASP A CA 1
ATOM 2973 C C . ASP A 1 405 ? -8.309 55.174 -1.407 1.00 31.25 405 ASP A C 1
ATOM 2975 O O . ASP A 1 405 ? -7.883 54.850 -2.514 1.00 31.25 405 ASP A O 1
ATOM 2979 N N . ALA A 1 406 ? -8.636 54.246 -0.505 1.00 29.98 406 ALA A N 1
ATOM 2980 C CA . ALA A 1 406 ? -8.607 52.795 -0.733 1.00 29.98 406 ALA A CA 1
ATOM 2981 C C . ALA A 1 406 ? -9.720 52.110 0.091 1.00 29.98 406 ALA A C 1
ATOM 2983 O O . ALA A 1 406 ? -10.006 52.603 1.184 1.00 29.98 406 ALA A O 1
ATOM 2984 N N . PRO A 1 407 ? -10.223 50.902 -0.263 1.00 51.47 407 PRO A N 1
ATOM 2985 C CA . PRO A 1 407 ? -10.389 50.268 -1.585 1.00 51.47 407 PRO A CA 1
ATOM 2986 C C . PRO A 1 407 ? -11.790 49.562 -1.716 1.00 51.47 407 PRO A C 1
ATOM 2988 O O . PRO A 1 407 ? -12.661 49.771 -0.873 1.00 51.47 407 PRO A O 1
ATOM 2991 N N . PRO A 1 408 ? -12.046 48.711 -2.738 1.00 39.28 408 PRO A N 1
ATOM 2992 C CA . PRO A 1 408 ? -11.601 47.326 -2.596 1.00 39.28 408 PRO A CA 1
ATOM 2993 C C . PRO A 1 408 ? -10.810 46.821 -3.805 1.00 39.28 408 PRO A C 1
ATOM 2995 O O . PRO A 1 408 ? -11.053 47.158 -4.961 1.00 39.28 408 PRO A O 1
ATOM 2998 N N . ALA A 1 409 ? -9.831 45.983 -3.484 1.00 44.53 409 ALA A N 1
ATOM 2999 C CA . ALA A 1 409 ? -8.960 45.297 -4.409 1.00 44.53 409 ALA A CA 1
ATOM 3000 C C . ALA A 1 409 ? -9.749 44.399 -5.376 1.00 44.53 409 ALA A C 1
ATOM 3002 O O . ALA A 1 409 ? -10.329 43.397 -4.966 1.00 44.53 409 ALA A O 1
ATOM 3003 N N . ALA A 1 410 ? -9.664 44.689 -6.672 1.00 40.34 410 ALA A N 1
ATOM 3004 C CA . ALA A 1 410 ? -9.787 43.664 -7.700 1.00 40.34 410 ALA A CA 1
ATOM 3005 C C . ALA A 1 410 ? -8.381 43.113 -7.987 1.00 40.34 410 ALA A C 1
ATOM 3007 O O . ALA A 1 410 ? -7.748 43.440 -8.988 1.00 40.34 410 ALA A O 1
ATOM 3008 N N . LEU A 1 411 ? -7.861 42.305 -7.061 1.00 39.56 411 LEU A N 1
ATOM 3009 C CA . LEU A 1 411 ? -6.709 41.451 -7.335 1.00 39.56 411 LEU A CA 1
ATOM 3010 C C . LEU A 1 411 ? -7.177 40.345 -8.285 1.00 39.56 411 LEU A C 1
ATOM 3012 O O . LEU A 1 411 ? -7.707 39.325 -7.854 1.00 39.56 411 LEU A O 1
ATOM 3016 N N . VAL A 1 412 ? -7.005 40.554 -9.588 1.00 42.97 412 VAL A N 1
ATOM 3017 C CA . VAL A 1 412 ? -7.099 39.469 -10.569 1.00 42.97 412 VAL A CA 1
ATOM 3018 C C . VAL A 1 412 ? -5.843 38.617 -10.396 1.00 42.97 412 VAL A C 1
ATOM 3020 O O . VAL A 1 412 ? -4.768 38.971 -10.869 1.00 42.97 412 VAL A O 1
ATOM 3023 N N . THR A 1 413 ? -5.958 37.519 -9.656 1.00 55.53 413 THR A N 1
ATOM 3024 C CA . THR A 1 413 ? -4.829 36.651 -9.283 1.00 55.53 413 THR A CA 1
ATOM 3025 C C . THR A 1 413 ? -4.381 35.695 -10.389 1.00 55.53 413 THR A C 1
ATOM 3027 O O . THR A 1 413 ? -3.369 35.021 -10.218 1.00 55.53 413 THR A O 1
ATOM 3030 N N . GLN A 1 414 ? -5.069 35.637 -11.538 1.00 55.22 414 GLN A N 1
ATOM 3031 C CA . GLN A 1 414 ? -4.669 34.756 -12.638 1.00 55.22 414 GLN A CA 1
ATOM 3032 C C . GLN A 1 414 ? -5.191 35.239 -13.999 1.00 55.22 414 GLN A C 1
ATOM 3034 O O . GLN A 1 414 ? -6.376 35.526 -14.158 1.00 55.22 414 GLN A O 1
ATOM 3039 N N . ARG A 1 415 ? -4.307 35.294 -15.004 1.00 62.62 415 ARG A N 1
ATOM 3040 C CA . ARG A 1 415 ? -4.670 35.515 -16.411 1.00 62.62 415 ARG A CA 1
ATOM 3041 C C . ARG A 1 415 ? -4.742 34.159 -17.108 1.00 62.62 415 ARG A C 1
ATOM 3043 O O . ARG A 1 415 ? -3.718 33.506 -17.268 1.00 62.62 415 ARG A O 1
ATOM 3050 N N . VAL A 1 416 ? -5.934 33.750 -17.531 1.00 70.88 416 VAL A N 1
ATOM 3051 C CA . VAL A 1 416 ? -6.121 32.538 -18.342 1.00 70.88 416 VAL A CA 1
ATOM 3052 C C . VAL A 1 416 ? -6.079 32.935 -19.815 1.00 70.88 416 VAL A C 1
ATOM 3054 O O . VAL A 1 416 ? -6.810 33.829 -20.238 1.00 70.88 416 VAL A O 1
ATOM 3057 N N . ILE A 1 417 ? -5.185 32.312 -20.583 1.00 77.62 417 ILE A N 1
ATOM 3058 C CA . ILE A 1 417 ? -5.057 32.520 -22.027 1.00 77.62 417 ILE A CA 1
ATOM 3059 C C . ILE A 1 417 ? -5.454 31.214 -22.707 1.00 77.62 417 ILE A C 1
ATOM 3061 O O . ILE A 1 417 ? -4.756 30.210 -22.579 1.00 77.62 417 ILE A O 1
ATOM 3065 N N . GLU A 1 418 ? -6.573 31.225 -23.424 1.00 75.62 418 GLU A N 1
ATOM 3066 C CA . GLU A 1 418 ? -6.986 30.089 -24.242 1.00 75.62 418 GLU A CA 1
ATOM 3067 C C . GLU A 1 418 ? -6.248 30.127 -25.580 1.00 75.62 418 GLU A C 1
ATOM 3069 O O . GLU A 1 418 ? -6.320 31.110 -26.320 1.00 75.62 418 GLU A O 1
ATOM 3074 N N . VAL A 1 419 ? -5.517 29.054 -25.885 1.00 79.50 419 VAL A N 1
ATOM 3075 C CA . VAL A 1 419 ? -4.727 28.944 -27.113 1.00 79.50 419 VAL A CA 1
ATOM 3076 C C . VAL A 1 419 ? -5.315 27.849 -28.004 1.00 79.50 419 VAL A C 1
ATOM 3078 O O . VAL A 1 419 ? -5.260 26.671 -27.644 1.00 79.50 419 VAL A O 1
ATOM 3081 N N . PRO A 1 420 ? -5.855 28.197 -29.185 1.00 78.06 420 PRO A N 1
ATOM 3082 C CA . PRO A 1 420 ? -6.295 27.220 -30.172 1.00 78.06 420 PRO A CA 1
ATOM 3083 C C . PRO A 1 420 ? -5.118 26.368 -30.674 1.00 78.06 420 PRO A C 1
ATOM 3085 O O . PRO A 1 420 ? -4.232 26.853 -31.378 1.00 78.06 420 PRO A O 1
ATOM 3088 N N . VAL A 1 421 ? -5.123 25.075 -30.340 1.00 75.50 421 VAL A N 1
ATOM 3089 C CA . VAL A 1 421 ? -4.007 24.157 -30.634 1.00 75.50 421 VAL A CA 1
ATOM 3090 C C . VAL A 1 421 ? -3.852 23.885 -32.133 1.00 75.50 421 VAL A C 1
ATOM 3092 O O . VAL A 1 421 ? -2.732 23.833 -32.630 1.00 75.50 421 VAL A O 1
ATOM 3095 N N . ALA A 1 422 ? -4.949 23.747 -32.886 1.00 71.81 422 ALA A N 1
ATOM 3096 C CA . ALA A 1 422 ? -4.869 23.429 -34.315 1.00 71.81 422 ALA A CA 1
ATOM 3097 C C . ALA A 1 422 ? -4.183 24.540 -35.149 1.00 71.81 422 ALA A C 1
ATOM 3099 O O . ALA A 1 422 ? -3.243 24.223 -35.877 1.00 71.81 422 ALA A O 1
ATOM 3100 N N . PRO A 1 423 ? -4.543 25.832 -35.006 1.00 75.94 423 PRO A N 1
ATOM 3101 C CA . PRO A 1 423 ? -3.806 26.929 -35.640 1.00 75.94 423 PRO A CA 1
ATOM 3102 C C . PRO A 1 423 ? -2.367 27.103 -35.128 1.00 75.94 423 PRO A C 1
ATOM 3104 O O . PRO A 1 423 ? -1.485 27.474 -35.901 1.00 75.94 423 PRO A O 1
ATOM 3107 N N . LEU A 1 424 ? -2.109 26.821 -33.844 1.00 80.31 424 LEU A N 1
ATOM 3108 C CA . LEU A 1 424 ? -0.755 26.855 -33.278 1.00 80.31 424 LEU A CA 1
ATOM 3109 C C . LEU A 1 424 ? 0.151 25.800 -33.933 1.00 80.31 424 LEU A C 1
ATOM 3111 O O . LEU A 1 424 ? 1.266 26.116 -34.341 1.00 80.31 424 LEU A O 1
ATOM 3115 N N . LEU A 1 425 ? -0.343 24.568 -34.096 1.00 72.62 425 LEU A N 1
ATOM 3116 C CA . LEU A 1 425 ? 0.377 23.480 -34.769 1.00 72.62 425 LEU A CA 1
ATOM 3117 C C . LEU A 1 425 ? 0.606 23.749 -36.262 1.00 72.62 425 LEU A C 1
ATOM 3119 O O . LEU A 1 425 ? 1.568 23.249 -36.837 1.00 72.62 425 LEU A O 1
ATOM 3123 N N . GLN A 1 426 ? -0.249 24.561 -36.884 1.00 80.25 426 GLN A N 1
ATOM 3124 C CA . GLN A 1 426 ? -0.080 25.035 -38.260 1.00 80.25 426 GLN A CA 1
ATOM 3125 C C . GLN A 1 426 ? 0.917 26.203 -38.378 1.00 80.25 426 GLN A C 1
ATOM 3127 O O . GLN A 1 426 ? 1.156 26.692 -39.480 1.00 80.25 426 GLN A O 1
ATOM 3132 N N . GLY A 1 427 ? 1.511 26.653 -37.266 1.00 72.88 427 GLY A N 1
ATOM 3133 C CA . GLY A 1 427 ? 2.542 27.692 -37.252 1.00 72.88 427 GLY A CA 1
ATOM 3134 C C . GLY A 1 427 ? 2.004 29.120 -37.336 1.00 72.88 427 GLY A C 1
ATOM 3135 O O . GLY A 1 427 ? 2.752 30.040 -37.667 1.00 72.88 427 GLY A O 1
ATOM 3136 N N . VAL A 1 428 ? 0.719 29.345 -37.045 1.00 83.75 428 VAL A N 1
ATOM 3137 C CA . VAL A 1 428 ? 0.138 30.691 -37.088 1.00 83.75 428 VAL A CA 1
ATOM 3138 C C . VAL A 1 428 ? 0.643 31.511 -35.895 1.00 83.75 428 VAL A C 1
ATOM 3140 O O . VAL A 1 428 ? 0.252 31.287 -34.748 1.00 83.75 428 VAL A O 1
ATOM 3143 N N . ALA A 1 429 ? 1.494 32.501 -36.176 1.00 76.81 429 ALA A N 1
ATOM 3144 C CA . ALA A 1 429 ? 2.238 33.265 -35.170 1.00 76.81 429 ALA A CA 1
ATOM 3145 C C . ALA A 1 429 ? 1.363 33.971 -34.116 1.00 76.81 429 ALA A C 1
ATOM 3147 O O . ALA A 1 429 ? 1.805 34.157 -32.988 1.00 76.81 429 ALA A O 1
ATOM 3148 N N . GLN A 1 430 ? 0.114 34.319 -34.443 1.00 75.50 430 GLN A N 1
ATOM 3149 C CA . GLN A 1 430 ? -0.796 35.013 -33.519 1.00 75.50 430 GLN A CA 1
ATOM 3150 C C . GLN A 1 430 ? -1.209 34.175 -32.296 1.00 75.50 430 GLN A C 1
ATOM 3152 O O . GLN A 1 430 ? -1.631 34.735 -31.289 1.00 75.50 430 GLN A O 1
ATOM 3157 N N . TYR A 1 431 ? -1.089 32.846 -32.377 1.00 77.88 431 TYR A N 1
ATOM 3158 C CA . TYR A 1 431 ? -1.388 31.929 -31.272 1.00 77.88 431 TYR A CA 1
ATOM 3159 C C . TYR A 1 431 ? -0.123 31.435 -30.561 1.00 77.88 431 TYR A C 1
ATOM 3161 O O . TYR A 1 431 ? -0.216 30.721 -29.564 1.00 77.88 431 TYR A O 1
ATOM 3169 N N . ASN A 1 432 ? 1.058 31.826 -31.051 1.00 81.00 432 ASN A N 1
ATOM 3170 C CA . ASN A 1 432 ? 2.344 31.484 -30.460 1.00 81.00 432 ASN A CA 1
ATOM 3171 C C . ASN A 1 432 ? 2.646 32.424 -29.286 1.00 81.00 432 ASN A C 1
ATOM 3173 O O . ASN A 1 432 ? 3.291 33.463 -29.439 1.00 81.00 432 ASN A O 1
ATOM 3177 N N . ILE A 1 433 ? 2.108 32.085 -28.116 1.00 82.50 433 ILE A N 1
ATOM 3178 C CA . ILE A 1 433 ? 2.265 32.889 -26.904 1.00 82.50 433 ILE A CA 1
ATOM 3179 C C . ILE A 1 433 ? 3.610 32.625 -26.218 1.00 82.50 433 ILE A C 1
ATOM 3181 O O . ILE A 1 433 ? 4.128 31.510 -26.212 1.00 82.50 433 ILE A O 1
ATOM 3185 N N . VAL A 1 434 ? 4.170 33.662 -25.594 1.00 79.81 434 VAL A N 1
ATOM 3186 C CA . VAL A 1 434 ? 5.397 33.550 -24.796 1.00 79.81 434 VAL A CA 1
ATOM 3187 C C . VAL A 1 434 ? 5.043 33.037 -23.401 1.00 79.81 434 VAL A C 1
ATOM 3189 O O . VAL A 1 434 ? 4.353 33.729 -22.656 1.00 79.81 434 VAL A O 1
ATOM 3192 N N . ILE A 1 435 ? 5.542 31.852 -23.049 1.00 84.00 435 ILE A N 1
ATOM 3193 C CA . ILE A 1 435 ? 5.373 31.235 -21.724 1.00 84.00 435 ILE A CA 1
ATOM 3194 C C . ILE A 1 435 ? 6.452 31.773 -20.776 1.00 84.00 435 ILE A C 1
ATOM 3196 O O . ILE A 1 435 ? 7.629 31.840 -21.140 1.00 84.00 435 ILE A O 1
ATOM 3200 N N . ARG A 1 436 ? 6.066 32.158 -19.558 1.00 80.62 436 ARG A N 1
ATOM 3201 C CA . ARG A 1 436 ? 6.953 32.708 -18.525 1.00 80.62 436 ARG A CA 1
ATOM 3202 C C . ARG A 1 436 ? 7.104 31.752 -17.334 1.00 80.62 436 ARG A C 1
ATOM 3204 O O . ARG A 1 436 ? 6.247 30.899 -17.102 1.00 80.62 436 ARG A O 1
ATOM 3211 N N . PRO A 1 437 ? 8.187 31.882 -16.545 1.00 67.94 437 PRO A N 1
ATOM 3212 C CA . PRO A 1 437 ? 8.340 31.120 -15.310 1.00 67.94 437 PRO A CA 1
ATOM 3213 C C . PRO A 1 437 ? 7.163 31.369 -14.355 1.00 67.94 437 PRO A C 1
ATOM 3215 O O . PRO A 1 437 ? 6.901 32.512 -13.989 1.00 67.94 437 PRO A O 1
ATOM 3218 N N . GLY A 1 438 ? 6.475 30.298 -13.951 1.00 69.94 438 GLY A N 1
ATOM 3219 C CA . GLY A 1 438 ? 5.287 30.354 -13.089 1.00 69.94 438 GLY A CA 1
ATOM 3220 C C . GLY A 1 438 ? 3.950 30.170 -13.817 1.00 69.94 438 GLY A C 1
ATOM 3221 O O . GLY A 1 438 ? 2.935 29.992 -13.148 1.00 69.94 438 GLY A O 1
ATOM 3222 N N . ASP A 1 439 ? 3.938 30.150 -15.153 1.00 79.94 439 ASP A N 1
ATOM 3223 C CA . ASP A 1 439 ? 2.726 29.878 -15.929 1.00 79.94 439 ASP A CA 1
ATOM 3224 C C . ASP A 1 439 ? 2.323 28.394 -15.837 1.00 79.94 439 ASP A C 1
ATOM 3226 O O . ASP A 1 439 ? 3.157 27.491 -15.936 1.00 79.94 439 ASP A O 1
ATOM 3230 N N . VAL A 1 440 ? 1.021 28.134 -15.682 1.00 70.38 440 VAL A N 1
ATOM 3231 C CA . VAL A 1 440 ? 0.445 26.781 -15.645 1.00 70.38 440 VAL A CA 1
ATOM 3232 C C . VAL A 1 440 ? -0.284 26.511 -16.956 1.00 70.38 440 VAL A C 1
ATOM 3234 O O . VAL A 1 440 ? -1.258 27.188 -17.282 1.00 70.38 440 VAL A O 1
ATOM 3237 N N . ILE A 1 441 ? 0.170 25.500 -17.698 1.00 81.06 441 ILE A N 1
ATOM 3238 C CA . ILE A 1 441 ? -0.462 25.065 -18.949 1.00 81.06 441 ILE A CA 1
ATOM 3239 C C . ILE A 1 441 ? -1.426 23.926 -18.630 1.00 81.06 441 ILE A C 1
ATOM 3241 O O . ILE A 1 441 ? -1.007 22.847 -18.214 1.00 81.06 441 ILE A O 1
ATOM 3245 N N . SER A 1 442 ? -2.718 24.162 -18.842 1.00 65.06 442 SER A N 1
ATOM 3246 C CA . SER A 1 442 ? -3.752 23.134 -18.737 1.00 65.06 442 SER A CA 1
ATOM 3247 C C . SER A 1 442 ? -4.180 22.707 -20.137 1.00 65.06 442 SER A C 1
ATOM 3249 O O . SER A 1 442 ? -4.690 23.521 -20.905 1.00 65.06 442 SER A O 1
ATOM 3251 N N . VAL A 1 443 ? -3.957 21.438 -20.479 1.00 77.12 443 VAL A N 1
ATOM 3252 C CA . VAL A 1 443 ? -4.454 20.841 -21.724 1.00 77.12 443 VAL A CA 1
ATOM 3253 C C . VAL A 1 443 ? -5.700 20.030 -21.369 1.00 77.12 443 VAL A C 1
ATOM 3255 O O . VAL A 1 443 ? -5.564 18.959 -20.769 1.00 77.12 443 VAL A O 1
ATOM 3258 N N . PRO A 1 444 ? -6.918 20.511 -21.678 1.00 55.81 444 PRO A N 1
ATOM 3259 C CA . PRO A 1 444 ? -8.121 19.737 -21.416 1.00 55.81 444 PRO A CA 1
ATOM 3260 C C . PRO A 1 444 ? -8.075 18.446 -22.241 1.00 55.81 444 PRO A C 1
ATOM 3262 O O . PRO A 1 444 ? -7.778 18.465 -23.437 1.00 55.81 444 PRO A O 1
ATOM 3265 N N . SER A 1 445 ? -8.356 17.309 -21.602 1.00 49.84 445 SER A N 1
ATOM 3266 C CA . SER A 1 445 ? -8.542 16.055 -22.335 1.00 49.84 445 SER A CA 1
ATOM 3267 C C . SER A 1 445 ? -9.778 16.199 -23.229 1.00 49.84 445 SER A C 1
ATOM 3269 O O . SER A 1 445 ? -10.807 16.668 -22.736 1.00 49.84 445 SER A O 1
ATOM 3271 N N . PRO A 1 446 ? -9.714 15.839 -24.524 1.00 52.56 446 PRO A N 1
ATOM 3272 C CA . PRO A 1 446 ? -10.882 15.926 -25.387 1.00 52.56 446 PRO A CA 1
ATOM 3273 C C . PRO A 1 446 ? -12.018 15.055 -24.823 1.00 52.56 446 PRO A C 1
ATOM 3275 O O . PRO A 1 446 ? -11.734 14.025 -24.199 1.00 52.56 446 PRO A O 1
ATOM 3278 N N . PRO A 1 447 ? -13.290 15.452 -25.019 1.00 51.84 447 PRO A N 1
ATOM 3279 C CA . PRO A 1 447 ? -14.435 14.678 -24.557 1.00 51.84 447 PRO A CA 1
ATOM 3280 C C . PRO A 1 447 ? -14.348 13.257 -25.124 1.00 51.84 447 PRO A C 1
ATOM 3282 O O . PRO A 1 447 ? -14.330 13.051 -26.338 1.00 51.84 447 PRO A O 1
ATOM 3285 N N . GLN A 1 448 ? -14.225 12.278 -24.229 1.00 61.16 448 GLN A N 1
ATOM 3286 C CA . GLN A 1 448 ? -14.151 10.867 -24.585 1.00 61.16 448 GLN A CA 1
ATOM 3287 C C . GLN A 1 448 ? -15.561 10.408 -24.952 1.00 61.16 448 GLN A C 1
ATOM 3289 O O . GLN A 1 448 ? -16.459 10.440 -24.115 1.00 61.16 448 GLN A O 1
ATOM 3294 N N . GLY A 1 449 ? -15.766 9.998 -26.202 1.00 72.06 449 GLY A N 1
ATOM 3295 C CA . GLY A 1 449 ? -17.008 9.336 -26.583 1.00 72.06 449 GLY A CA 1
ATOM 3296 C C . GLY A 1 449 ? -17.101 7.977 -25.894 1.00 72.06 449 GLY A C 1
ATOM 3297 O O . GLY A 1 449 ? -16.144 7.195 -25.926 1.00 72.06 449 GLY A O 1
ATOM 3298 N N . VAL A 1 450 ? -18.242 7.698 -25.273 1.00 84.38 450 VAL A N 1
ATOM 3299 C CA . VAL A 1 450 ? -18.559 6.381 -24.715 1.00 84.38 450 VAL A CA 1
ATOM 3300 C C . VAL A 1 450 ? -19.435 5.613 -25.693 1.00 84.38 450 VAL A C 1
ATOM 3302 O O . VAL A 1 450 ? -20.194 6.203 -26.454 1.00 84.38 450 VAL A O 1
ATOM 3305 N N . ILE A 1 451 ? -19.326 4.292 -25.676 1.00 88.62 451 ILE A N 1
ATOM 3306 C CA . ILE A 1 451 ? -20.260 3.394 -26.353 1.00 88.62 451 ILE A CA 1
ATOM 3307 C C . ILE A 1 451 ? -20.925 2.495 -25.320 1.00 88.62 451 ILE A C 1
ATOM 3309 O O . ILE A 1 451 ? -20.319 2.125 -24.309 1.00 88.62 451 ILE A O 1
ATOM 3313 N N . TYR A 1 452 ? -22.170 2.128 -25.582 1.00 89.19 452 TYR A N 1
ATOM 3314 C CA . TYR A 1 452 ? -23.000 1.372 -24.656 1.00 89.19 452 TYR A CA 1
ATOM 3315 C C . TYR A 1 452 ? -23.201 -0.036 -25.189 1.00 89.19 452 TYR A C 1
ATOM 3317 O O . TYR A 1 452 ? -23.756 -0.232 -26.264 1.00 89.19 452 TYR A O 1
ATOM 3325 N N . VAL A 1 453 ? -22.763 -1.037 -24.435 1.00 90.50 453 VAL A N 1
ATOM 3326 C CA . VAL A 1 453 ? -22.903 -2.442 -24.813 1.00 90.50 453 VAL A CA 1
ATOM 3327 C C . VAL A 1 453 ? -23.878 -3.123 -23.869 1.00 90.50 453 VAL A C 1
ATOM 3329 O O . VAL A 1 453 ? -23.726 -3.078 -22.651 1.00 90.50 453 VAL A O 1
ATOM 3332 N N . SER A 1 454 ? -24.882 -3.778 -24.434 1.00 84.62 454 SER A N 1
ATOM 3333 C CA . SER A 1 454 ? -25.985 -4.389 -23.702 1.00 84.62 454 SER A CA 1
ATOM 3334 C C . SER A 1 454 ? -26.374 -5.744 -24.297 1.00 84.62 454 SER A C 1
ATOM 3336 O O . SER A 1 454 ? -25.922 -6.127 -25.378 1.00 84.62 454 SER A O 1
ATOM 3338 N N . GLY A 1 455 ? -27.212 -6.479 -23.569 1.00 83.38 455 GLY A N 1
ATOM 3339 C CA . GLY A 1 455 ? -27.735 -7.776 -23.989 1.00 83.38 455 GLY A CA 1
ATOM 3340 C C . GLY A 1 455 ? -26.992 -8.970 -23.372 1.00 83.38 455 GLY A C 1
ATOM 3341 O O . GLY A 1 455 ? -25.825 -8.864 -23.002 1.00 83.38 455 GLY A O 1
ATOM 3342 N N . PRO A 1 456 ? -27.661 -10.125 -23.228 1.00 80.56 456 PRO A N 1
ATOM 3343 C CA . PRO A 1 456 ? -27.080 -11.320 -22.611 1.00 80.56 456 PRO A CA 1
ATOM 3344 C C . PRO A 1 456 ? -26.104 -12.072 -23.533 1.00 80.56 456 PRO A C 1
ATOM 3346 O O . PRO A 1 456 ? -25.445 -13.007 -23.084 1.00 80.56 456 PRO A O 1
ATOM 3349 N N . GLY A 1 457 ? -26.003 -11.694 -24.812 1.00 83.44 457 GLY A N 1
ATOM 3350 C CA . GLY A 1 457 ? -25.111 -12.296 -25.808 1.00 83.44 457 GLY A CA 1
ATOM 3351 C C . GLY A 1 457 ? -23.632 -11.894 -25.691 1.00 83.44 457 GLY A C 1
ATOM 3352 O O . GLY A 1 457 ? -22.810 -12.342 -26.484 1.00 83.44 457 GLY A O 1
ATOM 3353 N N . ILE A 1 458 ? -23.259 -11.059 -24.722 1.00 89.38 458 ILE A N 1
ATOM 3354 C CA . ILE A 1 458 ? -21.882 -10.587 -24.517 1.00 89.38 458 ILE A CA 1
ATOM 3355 C C . ILE A 1 458 ? -21.455 -10.842 -23.069 1.00 89.38 458 ILE A C 1
ATOM 3357 O O . ILE A 1 458 ? -22.263 -10.723 -22.153 1.00 89.38 458 ILE A O 1
ATOM 3361 N N . GLN A 1 459 ? -20.193 -11.217 -22.850 1.00 84.75 459 GLN A N 1
ATOM 3362 C CA . GLN A 1 459 ? -19.702 -11.598 -21.516 1.00 84.75 459 GLN A CA 1
ATOM 3363 C C . GLN A 1 459 ? -19.678 -10.427 -20.523 1.00 84.75 459 GLN A C 1
ATOM 3365 O O . GLN A 1 459 ? -19.912 -10.614 -19.330 1.00 84.75 459 GLN A O 1
ATOM 3370 N N . ARG A 1 460 ? -19.390 -9.214 -21.006 1.00 88.12 460 ARG A N 1
ATOM 3371 C CA . ARG A 1 460 ? -19.317 -7.998 -20.187 1.00 88.12 460 ARG A CA 1
ATOM 3372 C C . ARG A 1 460 ? -20.143 -6.873 -20.817 1.00 88.12 460 ARG A C 1
ATOM 3374 O O . ARG A 1 460 ? -19.597 -6.080 -21.586 1.00 88.12 460 ARG A O 1
ATOM 3381 N N . PRO A 1 461 ? -21.452 -6.785 -20.538 1.00 88.44 461 PRO A N 1
ATOM 3382 C CA . PRO A 1 461 ? -22.214 -5.590 -20.875 1.00 88.44 461 PRO A CA 1
ATOM 3383 C C . PRO A 1 461 ? -21.726 -4.408 -20.023 1.00 88.44 461 PRO A C 1
ATOM 3385 O O . PRO A 1 461 ? -21.241 -4.592 -18.906 1.00 88.44 461 PRO A O 1
ATOM 3388 N N . GLY A 1 462 ? -21.837 -3.194 -20.547 1.00 84.88 462 GLY A N 1
ATOM 3389 C CA . GLY A 1 462 ? -21.368 -1.985 -19.882 1.00 84.88 462 GLY A CA 1
ATOM 3390 C C . GLY A 1 462 ? -20.951 -0.898 -20.863 1.00 84.88 462 GLY A C 1
ATOM 3391 O O . GLY A 1 462 ? -21.123 -1.019 -22.076 1.00 84.88 462 GLY A O 1
ATOM 3392 N N . THR A 1 463 ? -20.404 0.182 -20.324 1.00 87.94 463 THR A N 1
ATOM 3393 C CA . THR A 1 463 ? -19.868 1.298 -21.105 1.00 87.94 463 THR A CA 1
ATOM 3394 C C . THR A 1 463 ? -18.409 1.057 -21.461 1.00 87.94 463 THR A C 1
ATOM 3396 O O . THR A 1 463 ? -17.619 0.676 -20.596 1.00 87.94 463 THR A O 1
ATOM 3399 N N . TYR A 1 464 ? -18.037 1.333 -22.707 1.00 87.81 464 TYR A N 1
ATOM 3400 C CA . TYR A 1 464 ? -16.655 1.261 -23.175 1.00 87.81 464 TYR A CA 1
ATOM 3401 C C . TYR A 1 464 ? -16.215 2.625 -23.699 1.00 87.81 464 TYR A C 1
ATOM 3403 O O . TYR A 1 464 ? -16.976 3.315 -24.372 1.00 87.81 464 TYR A O 1
ATOM 3411 N N . ASN A 1 465 ? -14.976 3.007 -23.400 1.00 85.62 465 ASN A N 1
ATOM 3412 C CA . ASN A 1 465 ? -14.417 4.278 -23.852 1.00 85.62 465 ASN A CA 1
ATOM 3413 C C . ASN A 1 465 ? -13.794 4.114 -25.237 1.00 85.62 465 ASN A C 1
ATOM 3415 O O . ASN A 1 465 ? -13.075 3.141 -25.492 1.00 85.62 465 ASN A O 1
ATOM 3419 N N . LEU A 1 466 ? -14.019 5.087 -26.116 1.00 81.31 466 LEU A N 1
ATOM 3420 C CA . LEU A 1 466 ? -13.275 5.165 -27.366 1.00 81.31 466 LEU A CA 1
ATOM 3421 C C . LEU A 1 466 ? -11.814 5.565 -27.079 1.00 81.31 466 LEU A C 1
ATOM 3423 O O . LEU A 1 466 ? -11.567 6.453 -26.260 1.00 81.31 466 LEU A O 1
ATOM 3427 N N . PRO A 1 467 ? -10.827 4.908 -27.715 1.00 76.00 467 PRO A N 1
ATOM 3428 C CA . PRO A 1 467 ? -9.416 5.186 -27.477 1.00 76.00 467 PRO A CA 1
ATOM 3429 C C . PRO A 1 467 ? -9.027 6.591 -27.964 1.00 76.00 467 PRO A C 1
ATOM 3431 O O . PRO A 1 467 ? -9.494 7.046 -29.004 1.00 76.00 467 PRO A O 1
ATOM 3434 N N . PHE A 1 468 ? -8.119 7.251 -27.232 1.00 60.19 468 PHE A N 1
ATOM 3435 C CA . PHE A 1 468 ? -7.597 8.591 -27.556 1.00 60.19 468 PHE A CA 1
ATOM 3436 C C . PHE A 1 468 ? -6.881 8.643 -28.916 1.00 60.19 468 PHE A C 1
ATOM 3438 O O . PHE A 1 468 ? -6.944 9.642 -29.629 1.00 60.19 468 PHE A O 1
ATOM 3445 N N . SER A 1 469 ? -6.214 7.551 -29.289 1.00 53.38 469 SER A N 1
ATOM 3446 C CA . SER A 1 469 ? -5.621 7.355 -30.605 1.00 53.38 469 SER A CA 1
ATOM 3447 C C . SER A 1 469 ? -5.900 5.931 -31.085 1.00 53.38 469 SER A C 1
ATOM 3449 O O . SER A 1 469 ? -5.740 4.953 -30.355 1.00 53.38 469 SER A O 1
ATOM 3451 N N . GLY A 1 470 ? -6.357 5.815 -32.331 1.00 60.38 470 GLY A N 1
ATOM 3452 C CA . GLY A 1 470 ? -6.733 4.542 -32.937 1.00 60.38 470 GLY A CA 1
ATOM 3453 C C . GLY A 1 470 ? -8.237 4.381 -33.146 1.00 60.38 470 GLY A C 1
ATOM 3454 O O . GLY A 1 470 ? -9.058 5.186 -32.724 1.00 60.38 470 GLY A O 1
ATOM 3455 N N . LYS A 1 471 ? -8.587 3.326 -33.876 1.00 76.25 471 LYS A N 1
ATOM 3456 C CA . LYS A 1 471 ? -9.955 2.994 -34.271 1.00 76.25 471 LYS A CA 1
ATOM 3457 C C . LYS A 1 471 ? -10.456 1.829 -33.410 1.00 76.25 471 LYS A C 1
ATOM 3459 O O . LYS A 1 471 ? -9.805 0.776 -33.386 1.00 76.25 471 LYS A O 1
ATOM 3464 N N . LEU A 1 472 ? -11.576 2.010 -32.702 1.00 84.31 472 LEU A N 1
ATOM 3465 C CA . LEU A 1 472 ? -12.275 0.916 -32.018 1.00 84.31 472 LEU A CA 1
ATOM 3466 C C . LEU A 1 472 ? -13.310 0.325 -32.967 1.00 84.31 472 LEU A C 1
ATOM 3468 O O . LEU A 1 472 ? -14.252 1.000 -33.371 1.00 84.31 472 LEU A O 1
ATOM 3472 N N . THR A 1 473 ? -13.113 -0.931 -33.334 1.00 90.38 473 THR A N 1
ATOM 3473 C CA . THR A 1 473 ? -14.028 -1.658 -34.208 1.00 90.38 473 THR A CA 1
ATOM 3474 C C . THR A 1 473 ? -14.886 -2.631 -33.410 1.00 90.38 473 THR A C 1
ATOM 3476 O O . THR A 1 473 ? -14.563 -2.951 -32.260 1.00 90.38 473 THR A O 1
ATOM 3479 N N . LEU A 1 474 ? -15.965 -3.128 -34.012 1.00 87.56 474 LEU A N 1
ATOM 3480 C CA . LEU A 1 474 ? -16.858 -4.095 -33.381 1.00 87.56 474 LEU A CA 1
ATOM 3481 C C . LEU A 1 474 ? -16.108 -5.372 -32.965 1.00 87.56 474 LEU A C 1
ATOM 3483 O O . LEU A 1 474 ? -16.319 -5.871 -31.859 1.00 87.56 474 LEU A O 1
ATOM 3487 N N . GLN A 1 475 ? -15.171 -5.868 -33.780 1.00 86.44 475 GLN A N 1
ATOM 3488 C CA . GLN A 1 475 ? -14.350 -7.029 -33.415 1.00 86.44 475 GLN A CA 1
ATOM 3489 C C . GLN A 1 475 ? -13.449 -6.768 -32.204 1.00 86.44 475 GLN A C 1
ATOM 3491 O O . GLN A 1 475 ? -13.371 -7.603 -31.299 1.00 86.44 475 GLN A O 1
ATOM 3496 N N . ARG A 1 476 ? -12.805 -5.596 -32.150 1.00 88.94 476 ARG A N 1
ATOM 3497 C CA . ARG A 1 476 ? -11.939 -5.198 -31.026 1.00 88.94 476 ARG A CA 1
ATOM 3498 C C . ARG A 1 476 ? -12.729 -4.980 -29.741 1.00 88.94 476 ARG A C 1
ATOM 3500 O O . ARG A 1 476 ? -12.248 -5.347 -28.672 1.00 88.94 476 ARG A O 1
ATOM 3507 N N . LEU A 1 477 ? -13.935 -4.429 -29.851 1.00 91.94 477 LEU A N 1
ATOM 3508 C CA . LEU A 1 477 ? -14.860 -4.294 -28.733 1.00 91.94 477 LEU A CA 1
ATOM 3509 C C . LEU A 1 477 ? -15.278 -5.657 -28.181 1.00 91.94 477 LEU A C 1
ATOM 3511 O O . LEU A 1 477 ? -15.206 -5.880 -26.980 1.00 91.94 477 LEU A O 1
ATOM 3515 N N . VAL A 1 478 ? -15.722 -6.582 -29.036 1.00 89.69 478 VAL A N 1
ATOM 3516 C CA . VAL A 1 478 ? -16.151 -7.906 -28.561 1.00 89.69 478 VAL A CA 1
ATOM 3517 C C . VAL A 1 478 ? -14.982 -8.639 -27.899 1.00 89.69 478 VAL A C 1
ATOM 3519 O O . VAL A 1 478 ? -15.167 -9.267 -26.859 1.00 89.69 478 VAL A O 1
ATOM 3522 N N . ALA A 1 479 ? -13.761 -8.495 -28.424 1.00 87.38 479 ALA A N 1
ATOM 3523 C CA . ALA A 1 479 ? -12.561 -9.026 -27.784 1.00 87.38 479 ALA A CA 1
ATOM 3524 C C . ALA A 1 479 ? -12.291 -8.392 -26.403 1.00 87.38 479 ALA A C 1
ATOM 3526 O O . ALA A 1 479 ? -12.026 -9.119 -25.444 1.00 87.38 479 ALA A O 1
ATOM 3527 N N . SER A 1 480 ? -12.400 -7.064 -26.262 1.00 87.94 480 SER A N 1
ATOM 3528 C CA . SER A 1 480 ? -12.195 -6.377 -24.974 1.00 87.94 480 SER A CA 1
ATOM 3529 C C . SER A 1 480 ? -13.298 -6.687 -23.952 1.00 87.94 480 SER A C 1
ATOM 3531 O O . SER A 1 480 ? -13.027 -6.792 -22.752 1.00 87.94 480 SER A O 1
ATOM 3533 N N . ALA A 1 481 ? -14.515 -6.949 -24.429 1.00 88.00 481 ALA A N 1
ATOM 3534 C CA . ALA A 1 481 ? -15.641 -7.417 -23.630 1.00 88.00 481 ALA A CA 1
ATOM 3535 C C . ALA A 1 481 ? -15.510 -8.880 -23.162 1.00 88.00 481 ALA A C 1
ATOM 3537 O O . ALA A 1 481 ? -16.347 -9.354 -22.396 1.00 88.00 481 ALA A O 1
ATOM 3538 N N . GLY A 1 482 ? -14.450 -9.593 -23.561 1.00 84.25 482 GLY A N 1
ATOM 3539 C CA . GLY A 1 482 ? -14.215 -10.990 -23.186 1.00 84.25 482 GLY A CA 1
ATOM 3540 C C . GLY A 1 482 ? -14.895 -12.011 -24.101 1.00 84.25 482 GLY A C 1
ATOM 3541 O O . GLY A 1 482 ? -15.007 -13.174 -23.725 1.00 84.25 482 GLY A O 1
ATOM 3542 N N . GLY A 1 483 ? -15.325 -11.593 -25.292 1.00 87.81 483 GLY A N 1
ATOM 3543 C CA . GLY A 1 483 ? -15.990 -12.431 -26.284 1.00 87.81 483 GLY A CA 1
ATOM 3544 C C . GLY A 1 483 ? -17.512 -12.472 -26.141 1.00 87.81 483 GLY A C 1
ATOM 3545 O O . GLY A 1 483 ? -18.107 -11.896 -25.225 1.00 87.81 483 GLY A O 1
ATOM 3546 N N . LEU A 1 484 ? -18.149 -13.171 -27.081 1.00 87.81 484 LEU A N 1
ATOM 3547 C CA . LEU A 1 484 ? -19.577 -13.472 -27.017 1.00 87.81 484 LEU A CA 1
ATOM 3548 C C . LEU A 1 484 ? -19.864 -14.500 -25.914 1.00 87.81 484 LEU A C 1
ATOM 3550 O O . LEU A 1 484 ? -19.028 -15.347 -25.587 1.00 87.81 484 LEU A O 1
ATOM 3554 N N . SER A 1 485 ? -21.053 -14.428 -25.325 1.00 83.88 485 SER A N 1
ATOM 3555 C CA . SER A 1 485 ? -21.512 -15.434 -24.368 1.00 83.88 485 SER A CA 1
ATOM 3556 C C . SER A 1 485 ? -21.990 -16.704 -25.084 1.00 83.88 485 SER A C 1
ATOM 3558 O O . SER A 1 485 ? -22.275 -16.695 -26.281 1.00 83.88 485 SER A O 1
ATOM 3560 N N . ALA A 1 486 ? -22.122 -17.815 -24.353 1.00 79.19 486 ALA A N 1
ATOM 3561 C CA . ALA A 1 486 ? -22.584 -19.086 -24.925 1.00 79.19 486 ALA A CA 1
ATOM 3562 C C . ALA A 1 486 ? -24.023 -19.034 -25.479 1.00 79.19 486 ALA A C 1
ATOM 3564 O O . ALA A 1 486 ? -24.410 -19.891 -26.266 1.00 79.19 486 ALA A O 1
ATOM 3565 N N . VAL A 1 487 ? -24.818 -18.043 -25.062 1.00 77.56 487 VAL A N 1
ATOM 3566 C CA . VAL A 1 487 ? -26.207 -17.857 -25.508 1.00 77.56 487 VAL A CA 1
ATOM 3567 C C . VAL A 1 487 ? -26.333 -16.886 -26.683 1.00 77.56 487 VAL A C 1
ATOM 3569 O O . VAL A 1 487 ? -27.436 -16.699 -27.191 1.00 77.56 487 VAL A O 1
ATOM 3572 N N . ALA A 1 488 ? -25.235 -16.253 -27.101 1.00 84.06 488 ALA A N 1
ATOM 3573 C CA . ALA A 1 488 ? -25.231 -15.231 -28.137 1.00 84.06 488 ALA A CA 1
ATOM 3574 C C . ALA A 1 488 ? -25.695 -15.760 -29.497 1.00 84.06 488 ALA A C 1
ATOM 3576 O O . ALA A 1 488 ? -25.444 -16.913 -29.844 1.00 84.06 488 ALA A O 1
ATOM 3577 N N . ILE A 1 489 ? -26.296 -14.877 -30.297 1.00 85.88 489 ILE A N 1
ATOM 3578 C CA . ILE A 1 489 ? -26.534 -15.107 -31.726 1.00 85.88 489 ILE A CA 1
ATOM 3579 C C . ILE A 1 489 ? -25.632 -14.148 -32.502 1.00 85.88 489 ILE A C 1
ATOM 3581 O O . ILE A 1 489 ? -26.006 -12.989 -32.700 1.00 85.88 489 ILE A O 1
ATOM 3585 N N . PRO A 1 490 ? -24.427 -14.597 -32.896 1.00 84.12 490 PRO A N 1
ATOM 3586 C CA . PRO A 1 490 ? -23.451 -13.767 -33.593 1.00 84.12 490 PRO A CA 1
ATOM 3587 C C . PRO A 1 490 ? -24.004 -13.130 -34.875 1.00 84.12 490 PRO A C 1
ATOM 3589 O O . PRO A 1 490 ? -23.636 -12.015 -35.216 1.00 84.12 490 PRO A O 1
ATOM 3592 N N . GLU A 1 491 ? -24.932 -13.795 -35.558 1.00 84.75 491 GLU A N 1
ATOM 3593 C CA . GLU A 1 491 ? -25.553 -13.314 -36.794 1.00 84.75 491 GLU A CA 1
ATOM 3594 C C . GLU A 1 491 ? -26.522 -12.136 -36.572 1.00 84.75 491 GLU A C 1
ATOM 3596 O O . GLU A 1 491 ? -27.062 -11.577 -37.527 1.00 84.75 491 GLU A O 1
ATOM 3601 N N . ARG A 1 492 ? -26.797 -11.767 -35.311 1.00 79.81 492 ARG A N 1
ATOM 3602 C CA . ARG A 1 492 ? -27.895 -10.867 -34.963 1.00 79.81 492 ARG A CA 1
ATOM 3603 C C . ARG A 1 492 ? -27.531 -9.845 -33.879 1.00 79.81 492 ARG A C 1
ATOM 3605 O O . ARG A 1 492 ? -28.148 -9.816 -32.813 1.00 79.81 492 ARG A O 1
ATOM 3612 N N . VAL A 1 493 ? -26.584 -8.962 -34.186 1.00 84.19 493 VAL A N 1
ATOM 3613 C CA . VAL A 1 493 ? -26.208 -7.819 -33.335 1.00 84.19 493 VAL A CA 1
ATOM 3614 C C . VAL A 1 493 ? -26.944 -6.563 -33.803 1.00 84.19 493 VAL A C 1
ATOM 3616 O O . VAL A 1 493 ? -26.941 -6.257 -34.991 1.00 84.19 493 VAL A O 1
ATOM 3619 N N . ASP A 1 494 ? -27.593 -5.838 -32.893 1.00 84.12 494 ASP A N 1
ATOM 3620 C CA . ASP A 1 494 ? -28.219 -4.547 -33.211 1.00 84.12 494 ASP A CA 1
ATOM 3621 C C . ASP A 1 494 ? -27.275 -3.405 -32.831 1.00 84.12 494 ASP A C 1
ATOM 3623 O O . ASP A 1 494 ? -26.904 -3.276 -31.666 1.00 84.12 494 ASP A O 1
ATOM 3627 N N . LEU A 1 495 ? -26.902 -2.575 -33.805 1.00 85.88 495 LEU A N 1
ATOM 3628 C CA . LEU A 1 495 ? -26.160 -1.330 -33.611 1.00 85.88 495 LEU A CA 1
ATOM 3629 C C . LEU A 1 495 ? -27.115 -0.151 -33.795 1.00 85.88 495 LEU A C 1
ATOM 3631 O O . LEU A 1 495 ? -27.568 0.110 -34.906 1.00 85.88 495 LEU A O 1
ATOM 3635 N N . VAL A 1 496 ? -27.411 0.575 -32.725 1.00 83.25 496 VAL A N 1
ATOM 3636 C CA . VAL A 1 496 ? -28.151 1.837 -32.774 1.00 83.25 496 VAL A CA 1
ATOM 3637 C C . VAL A 1 496 ? -27.150 2.984 -32.803 1.00 83.25 496 VAL A C 1
ATOM 3639 O O . VAL A 1 496 ? -26.332 3.116 -31.896 1.00 83.25 496 VAL A O 1
ATOM 3642 N N . ARG A 1 497 ? -27.217 3.808 -33.848 1.00 84.88 497 ARG A N 1
ATOM 3643 C CA . ARG A 1 497 ? -26.316 4.940 -34.077 1.00 84.88 497 ARG A CA 1
ATOM 364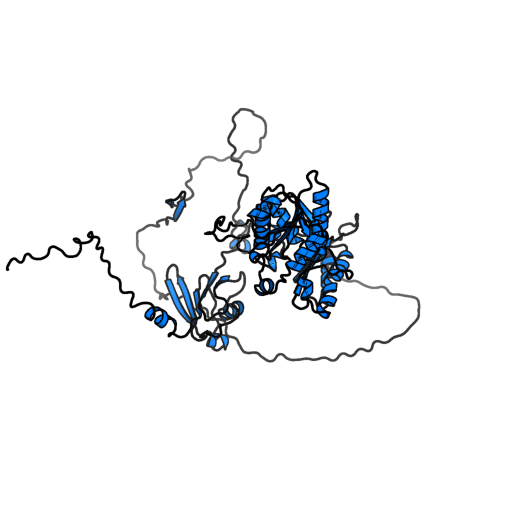4 C C . ARG A 1 497 ? -27.102 6.215 -34.338 1.00 84.88 497 ARG A C 1
ATOM 3646 O O . ARG A 1 497 ? -28.080 6.201 -35.086 1.00 84.88 497 ARG A O 1
ATOM 3653 N N . MET A 1 498 ? -26.637 7.328 -33.780 1.00 78.00 498 MET A N 1
ATOM 3654 C CA . MET A 1 498 ? -27.150 8.656 -34.112 1.00 78.00 498 MET A CA 1
ATOM 3655 C C . MET A 1 498 ? -26.729 9.059 -35.537 1.00 78.00 498 MET A C 1
ATOM 3657 O O . MET A 1 498 ? -25.544 9.050 -35.868 1.00 78.00 498 MET A O 1
ATOM 3661 N N . ILE A 1 499 ? -27.693 9.428 -36.382 1.00 77.25 499 ILE A N 1
ATOM 3662 C CA . ILE A 1 499 ? -27.490 9.986 -37.728 1.00 77.25 499 ILE A CA 1
ATOM 3663 C C . ILE A 1 499 ? -28.001 11.439 -37.732 1.00 77.25 499 ILE A C 1
ATOM 3665 O O . ILE A 1 499 ? -29.118 11.743 -38.165 1.00 77.25 499 ILE A O 1
ATOM 3669 N N . GLY A 1 500 ? -27.180 12.351 -37.205 1.00 68.38 500 GLY A N 1
ATOM 3670 C CA . GLY A 1 500 ? -27.501 13.773 -37.017 1.00 68.38 500 GLY A CA 1
ATOM 3671 C C . GLY A 1 500 ? -28.000 14.107 -35.606 1.00 68.38 500 GLY A C 1
ATOM 3672 O O . GLY A 1 500 ? -27.984 13.257 -34.722 1.00 68.38 500 GLY A O 1
ATOM 3673 N N . GLU A 1 501 ? -28.451 15.347 -35.391 1.00 63.75 501 GLU A N 1
ATOM 3674 C CA . GLU A 1 501 ? -28.691 15.886 -34.038 1.00 63.75 501 GLU A CA 1
ATOM 3675 C C . GLU A 1 501 ? -29.824 15.194 -33.260 1.00 63.75 501 GLU A C 1
ATOM 3677 O O . GLU A 1 501 ? -29.769 15.172 -32.040 1.00 63.75 501 GLU A O 1
ATOM 3682 N N . ASN A 1 502 ? -30.818 14.589 -33.931 1.00 66.69 502 ASN A N 1
ATOM 3683 C CA . ASN A 1 502 ? -32.001 13.998 -33.273 1.00 66.69 502 ASN A CA 1
ATOM 3684 C C . ASN A 1 502 ? -32.564 12.740 -33.967 1.00 66.69 502 ASN A C 1
ATOM 3686 O O . ASN A 1 502 ? -33.753 12.443 -33.854 1.00 66.69 502 ASN A O 1
ATOM 3690 N N . ARG A 1 503 ? -31.761 11.998 -34.738 1.00 59.50 503 ARG A N 1
ATOM 3691 C CA . ARG A 1 503 ? -32.233 10.775 -35.418 1.00 59.50 503 ARG A CA 1
ATOM 3692 C C . ARG A 1 503 ? -31.349 9.591 -35.078 1.00 59.50 503 ARG A C 1
ATOM 3694 O O . ARG A 1 503 ? -30.133 9.718 -35.100 1.00 59.50 503 ARG A O 1
ATOM 3701 N N . GLN A 1 504 ? -31.967 8.444 -34.815 1.00 72.75 504 GLN A N 1
ATOM 3702 C CA . GLN A 1 504 ? -31.286 7.169 -34.597 1.00 72.75 504 GLN A CA 1
ATOM 3703 C C . GLN A 1 504 ? -31.591 6.214 -35.745 1.00 72.75 504 GLN A C 1
ATOM 3705 O O . GLN A 1 504 ? -32.722 6.158 -36.228 1.00 72.75 504 GLN A O 1
ATOM 3710 N N . ALA A 1 505 ? -30.594 5.440 -36.152 1.00 66.31 505 ALA A N 1
ATOM 3711 C CA . ALA A 1 505 ? -30.763 4.305 -37.040 1.00 66.31 505 ALA A CA 1
ATOM 3712 C C . ALA A 1 505 ? -30.299 3.032 -36.342 1.00 66.31 505 ALA A C 1
ATOM 3714 O O . ALA A 1 505 ? -29.233 3.007 -35.731 1.00 66.31 505 ALA A O 1
ATOM 3715 N N . THR A 1 506 ? -31.093 1.971 -36.462 1.00 78.62 506 THR A N 1
ATOM 3716 C CA . THR A 1 506 ? -30.723 0.632 -36.005 1.00 78.62 506 THR A CA 1
ATOM 3717 C C . THR A 1 506 ? -30.253 -0.188 -37.198 1.00 78.62 506 THR A C 1
ATOM 3719 O O . THR A 1 506 ? -31.014 -0.441 -38.130 1.00 78.62 506 THR A O 1
ATOM 3722 N N . ILE A 1 507 ? -28.995 -0.603 -37.162 1.00 80.75 507 ILE A N 1
ATOM 3723 C CA . ILE A 1 507 ? -28.342 -1.420 -38.175 1.00 80.75 507 ILE A CA 1
ATOM 3724 C C . ILE A 1 507 ? -28.217 -2.831 -37.610 1.00 80.75 507 ILE A C 1
ATOM 3726 O O . ILE A 1 507 ? -27.623 -3.031 -36.549 1.00 80.75 507 ILE A O 1
ATOM 3730 N N . ARG A 1 508 ? -28.765 -3.819 -38.322 1.00 82.12 508 ARG A N 1
ATOM 3731 C CA . ARG A 1 508 ? -28.533 -5.227 -37.998 1.00 82.12 508 ARG A CA 1
ATOM 3732 C C . ARG A 1 508 ? -27.180 -5.642 -38.565 1.00 82.12 508 ARG A C 1
ATOM 3734 O O . ARG A 1 508 ? -26.959 -5.533 -39.767 1.00 82.12 508 ARG A O 1
ATOM 3741 N N . VAL A 1 509 ? -26.307 -6.132 -37.698 1.00 83.00 509 VAL A N 1
ATOM 3742 C CA . VAL A 1 509 ? -24.941 -6.535 -38.018 1.00 83.00 509 VAL A CA 1
ATOM 3743 C C . VAL A 1 509 ? -24.776 -8.035 -37.791 1.00 83.00 509 VAL A C 1
ATOM 3745 O O . VAL A 1 509 ? -25.155 -8.558 -36.741 1.00 83.00 509 VAL A O 1
ATOM 3748 N N . ASP A 1 510 ? -24.171 -8.712 -38.767 1.00 85.06 510 ASP A N 1
ATOM 3749 C CA . ASP A 1 510 ? -23.757 -10.108 -38.655 1.00 85.06 510 ASP A CA 1
ATOM 3750 C C . ASP A 1 510 ? -22.300 -10.175 -38.170 1.00 85.06 510 ASP A C 1
ATOM 3752 O O . ASP A 1 510 ? -21.339 -10.099 -38.939 1.00 85.06 510 ASP A O 1
ATOM 3756 N N . TYR A 1 511 ? -22.120 -10.313 -36.858 1.00 87.31 511 TYR A N 1
ATOM 3757 C CA . TYR A 1 511 ? -20.793 -10.430 -36.262 1.00 87.31 511 TYR A CA 1
ATOM 3758 C C . TYR A 1 511 ? -20.080 -11.729 -36.663 1.00 87.31 511 TYR A C 1
ATOM 3760 O O . TYR A 1 511 ? -18.848 -11.769 -36.702 1.00 87.31 511 TYR A O 1
ATOM 3768 N N . LYS A 1 512 ? -20.810 -12.803 -36.985 1.00 85.06 512 LYS A N 1
ATOM 3769 C CA . LYS A 1 512 ? -20.190 -14.048 -37.460 1.00 85.06 512 LYS A CA 1
ATOM 3770 C C . LYS A 1 512 ? -19.504 -13.830 -38.793 1.00 85.06 512 LYS A C 1
ATOM 3772 O O . LYS A 1 512 ? -18.357 -14.228 -38.964 1.00 85.06 512 LYS A O 1
ATOM 3777 N N . ALA A 1 513 ? -20.197 -13.170 -39.713 1.00 73.50 513 ALA A N 1
ATOM 3778 C CA . ALA A 1 513 ? -19.661 -12.860 -41.022 1.00 73.50 513 ALA A CA 1
ATOM 3779 C C . ALA A 1 513 ? -18.440 -11.928 -40.923 1.00 73.50 513 ALA A C 1
ATOM 3781 O O . ALA A 1 513 ? -17.450 -12.155 -41.624 1.00 73.50 513 ALA A O 1
ATOM 3782 N N . ILE A 1 514 ? -18.472 -10.949 -40.008 1.00 79.50 514 ILE A N 1
ATOM 3783 C CA . ILE A 1 514 ? -17.344 -10.043 -39.728 1.00 79.50 514 ILE A CA 1
ATOM 3784 C C . ILE A 1 514 ? -16.154 -10.800 -39.129 1.00 79.50 514 ILE A C 1
ATOM 3786 O O . ILE A 1 514 ? -15.035 -10.701 -39.622 1.00 79.50 514 ILE A O 1
ATOM 3790 N N . SER A 1 515 ? -16.384 -11.603 -38.088 1.00 78.69 515 SER A N 1
ATOM 3791 C CA . SER A 1 515 ? -15.318 -12.366 -37.423 1.00 78.69 515 SER A CA 1
ATOM 3792 C C . SER A 1 515 ? -14.694 -13.442 -38.319 1.00 78.69 515 SER A C 1
ATOM 3794 O O . SER A 1 515 ? -13.510 -13.737 -38.172 1.00 78.69 515 SER A O 1
ATOM 3796 N N . ALA A 1 516 ? -15.453 -13.982 -39.277 1.00 74.12 516 ALA A N 1
ATOM 3797 C CA . ALA A 1 516 ? -14.960 -14.896 -40.306 1.00 74.12 516 ALA A CA 1
ATOM 3798 C C . ALA A 1 516 ? -14.242 -14.186 -41.474 1.00 74.12 516 ALA A C 1
ATOM 3800 O O . ALA A 1 516 ? -13.741 -14.859 -42.372 1.00 74.12 516 ALA A O 1
ATOM 3801 N N . GLY A 1 517 ? -14.209 -12.847 -41.492 1.00 71.88 517 GLY A N 1
ATOM 3802 C CA . GLY A 1 517 ? -13.591 -12.047 -42.554 1.00 71.88 517 GLY A CA 1
ATOM 3803 C C . GLY A 1 517 ? -14.383 -12.008 -43.865 1.00 71.88 517 GLY A C 1
ATOM 3804 O O . GLY A 1 517 ? -13.868 -11.549 -44.878 1.00 71.88 517 GLY A O 1
ATOM 3805 N N . THR A 1 518 ? -15.629 -12.492 -43.862 1.00 60.69 518 THR A N 1
ATOM 3806 C CA . THR A 1 518 ? -16.533 -12.456 -45.031 1.00 60.69 518 THR A CA 1
ATOM 3807 C C . THR A 1 518 ? -17.281 -11.129 -45.164 1.00 60.69 518 THR A C 1
ATOM 3809 O O . THR A 1 518 ? -17.796 -10.817 -46.234 1.00 60.69 518 THR A O 1
ATOM 3812 N N . GLN A 1 519 ? -17.330 -10.344 -44.085 1.00 74.06 519 GLN A N 1
ATOM 3813 C CA . GLN A 1 519 ? -17.815 -8.969 -44.064 1.00 74.06 519 GLN A CA 1
ATOM 3814 C C . GLN A 1 519 ? -16.765 -8.051 -43.422 1.00 74.06 519 GLN A C 1
ATOM 3816 O O . GLN A 1 519 ? -16.015 -8.493 -42.550 1.00 74.06 519 GLN A O 1
ATOM 3821 N N . PRO A 1 520 ? -16.705 -6.776 -43.831 1.00 66.00 520 PRO A N 1
ATOM 3822 C CA . PRO A 1 520 ? -15.773 -5.816 -43.260 1.00 66.00 520 PRO A CA 1
ATOM 3823 C C . PRO A 1 520 ? -16.185 -5.407 -41.844 1.00 66.00 520 PRO A C 1
ATOM 3825 O O . PRO A 1 520 ? -17.367 -5.274 -41.528 1.00 66.00 520 PRO A O 1
ATOM 3828 N N . ASP A 1 521 ? -15.185 -5.178 -40.994 1.00 79.81 521 ASP A N 1
ATOM 3829 C CA . ASP A 1 521 ? -15.397 -4.774 -39.605 1.00 79.81 521 ASP A CA 1
ATOM 3830 C C . ASP A 1 521 ? -15.923 -3.335 -39.509 1.00 79.81 521 ASP A C 1
ATOM 3832 O O . ASP A 1 521 ? -15.565 -2.454 -40.298 1.00 79.81 521 ASP A O 1
ATOM 3836 N N . ILE A 1 522 ? -16.774 -3.094 -38.515 1.00 82.00 522 ILE A N 1
ATOM 3837 C CA . ILE A 1 522 ? -17.494 -1.833 -38.352 1.00 82.00 522 ILE A CA 1
ATOM 3838 C C . ILE A 1 522 ? -16.750 -0.951 -37.360 1.00 82.00 522 ILE A C 1
ATOM 3840 O O . ILE A 1 522 ? -16.494 -1.345 -36.222 1.00 82.00 522 ILE A O 1
ATOM 3844 N N . LEU A 1 523 ? -16.445 0.276 -37.778 1.00 85.38 523 LEU A N 1
ATOM 3845 C CA . LEU A 1 523 ? -15.895 1.302 -36.900 1.00 85.38 523 LEU A CA 1
ATOM 3846 C C . LEU A 1 523 ? -16.981 1.861 -35.975 1.00 85.38 523 LEU A C 1
ATOM 3848 O O . LEU A 1 523 ? -18.031 2.298 -36.455 1.00 85.38 523 LEU A O 1
ATOM 3852 N N . LEU A 1 524 ? -16.710 1.885 -34.670 1.00 88.69 524 LEU A N 1
ATOM 3853 C CA . LEU A 1 524 ? -17.622 2.417 -33.661 1.00 88.69 524 LEU A CA 1
ATOM 3854 C C . LEU A 1 524 ? -17.415 3.922 -33.465 1.00 88.69 524 LEU A C 1
ATOM 3856 O O . LEU A 1 524 ? -16.292 4.428 -33.547 1.00 88.69 524 LEU A O 1
ATOM 3860 N N . LYS A 1 525 ? -18.517 4.628 -33.230 1.00 85.44 525 LYS A N 1
ATOM 3861 C CA . LYS A 1 525 ? -18.605 6.078 -33.043 1.00 85.44 525 LYS A CA 1
ATOM 3862 C C . LYS A 1 525 ? -19.097 6.395 -31.625 1.00 85.44 525 LYS A C 1
ATOM 3864 O O . LYS A 1 525 ? -19.657 5.512 -30.975 1.00 85.44 525 LYS A O 1
ATOM 3869 N N . PRO A 1 526 ? -18.876 7.626 -31.129 1.00 85.75 526 PRO A N 1
ATOM 3870 C CA . PRO A 1 526 ? -19.448 8.063 -29.859 1.00 85.75 526 PRO A CA 1
ATOM 3871 C C . PRO A 1 526 ? -20.962 7.835 -29.829 1.00 85.75 526 PRO A C 1
ATOM 3873 O O . PRO A 1 526 ? -21.626 8.026 -30.847 1.00 85.75 526 PRO A O 1
ATOM 3876 N N . ASP A 1 527 ? -21.471 7.417 -28.674 1.00 84.44 527 ASP A N 1
ATOM 3877 C CA . ASP A 1 527 ? -22.891 7.177 -28.394 1.00 84.44 527 ASP A CA 1
ATOM 3878 C C . ASP A 1 527 ? -23.533 6.024 -29.182 1.00 84.44 527 ASP A C 1
ATOM 3880 O O . ASP A 1 527 ? -24.755 5.864 -29.180 1.00 84.44 527 ASP A O 1
ATOM 3884 N N . ASP A 1 528 ? -22.726 5.166 -29.814 1.00 88.56 528 ASP A N 1
ATOM 3885 C CA . ASP A 1 528 ? -23.222 3.907 -30.365 1.00 88.56 528 ASP A CA 1
ATOM 3886 C C . ASP A 1 528 ? -23.745 2.997 -29.241 1.00 88.56 528 ASP A C 1
ATOM 3888 O O . ASP A 1 528 ? -23.059 2.747 -28.242 1.00 88.56 528 ASP A O 1
ATOM 3892 N N . LEU A 1 529 ? -24.940 2.438 -29.440 1.00 86.00 529 LEU A N 1
ATOM 3893 C CA . LEU A 1 529 ? -25.523 1.419 -28.572 1.00 86.00 529 LEU A CA 1
ATOM 3894 C C . LEU A 1 529 ? -25.548 0.077 -29.297 1.00 86.00 529 LEU A C 1
ATOM 3896 O O . LEU A 1 529 ? -26.197 -0.088 -30.325 1.00 86.00 529 LEU A O 1
ATOM 3900 N N . LEU A 1 530 ? -24.857 -0.905 -28.732 1.00 89.25 530 LEU A N 1
ATOM 3901 C CA . LEU A 1 530 ? -24.798 -2.271 -29.228 1.00 89.25 530 LEU A CA 1
ATOM 3902 C C . LEU A 1 530 ? -25.622 -3.189 -28.335 1.00 89.25 530 LEU A C 1
ATOM 3904 O O . LEU A 1 530 ? -25.468 -3.195 -27.111 1.00 89.25 530 LEU A O 1
ATOM 3908 N N . ASN A 1 531 ? -26.473 -4.000 -28.952 1.00 85.50 531 ASN A N 1
ATOM 3909 C CA . ASN A 1 531 ? -27.256 -5.016 -28.268 1.00 85.50 531 ASN A CA 1
ATOM 3910 C C . ASN A 1 531 ? -26.976 -6.404 -28.856 1.00 85.50 531 ASN A C 1
ATOM 3912 O O . ASN A 1 531 ? -27.276 -6.687 -30.020 1.00 85.50 531 ASN A O 1
ATOM 3916 N N . PHE A 1 532 ? -26.414 -7.278 -28.023 1.00 86.19 532 PHE A N 1
ATOM 3917 C CA . PHE A 1 532 ? -26.132 -8.673 -28.343 1.00 86.19 532 PHE A CA 1
ATOM 3918 C C . PHE A 1 532 ? -27.299 -9.545 -27.860 1.00 86.19 532 PHE A C 1
ATOM 3920 O O . PHE A 1 532 ? -27.378 -9.927 -26.687 1.00 86.19 532 PHE A O 1
ATOM 3927 N N . GLY A 1 533 ? -28.243 -9.817 -28.765 1.00 72.75 533 GLY A N 1
ATOM 3928 C CA . GLY A 1 533 ? -29.495 -10.513 -28.459 1.00 72.75 533 GLY A CA 1
ATOM 3929 C C . GLY A 1 533 ? -29.411 -12.047 -28.414 1.00 72.75 533 GLY A C 1
ATOM 3930 O O . GLY A 1 533 ? -28.386 -12.657 -28.717 1.00 72.75 533 GLY A O 1
ATOM 3931 N N . THR A 1 534 ? -30.549 -12.665 -28.070 1.00 61.09 534 THR A N 1
ATOM 3932 C CA . THR A 1 534 ? -30.827 -14.115 -28.125 1.00 61.09 534 THR A CA 1
ATOM 3933 C C . THR A 1 534 ? -32.141 -14.379 -28.874 1.00 61.09 534 THR A C 1
ATOM 3935 O O . THR A 1 534 ? -32.886 -13.446 -29.193 1.00 61.09 534 THR A O 1
ATOM 3938 N N . ASN A 1 535 ? -32.423 -15.641 -29.221 1.00 51.41 535 ASN A N 1
ATOM 3939 C CA . ASN A 1 535 ? -33.567 -15.994 -30.063 1.00 51.41 535 ASN A CA 1
ATOM 3940 C C . ASN A 1 535 ? -34.912 -15.733 -29.361 1.00 51.41 535 ASN A C 1
ATOM 3942 O O . ASN A 1 535 ? -35.103 -15.957 -28.168 1.00 51.41 535 ASN A O 1
ATOM 3946 N N . PHE A 1 536 ? -35.851 -15.280 -30.185 1.00 41.09 536 PHE A N 1
ATOM 3947 C CA . PHE A 1 536 ? -37.089 -14.537 -29.934 1.00 41.09 536 PHE A CA 1
ATOM 3948 C C . PHE A 1 536 ? -38.206 -15.228 -29.110 1.00 41.09 536 PHE A C 1
ATOM 3950 O O . PHE A 1 536 ? -39.317 -14.714 -29.063 1.00 41.09 536 PHE A O 1
ATOM 3957 N N . TRP A 1 537 ? -37.953 -16.335 -28.400 1.00 41.59 537 TRP A N 1
ATOM 3958 C CA . TRP A 1 537 ? -38.988 -16.990 -27.569 1.00 41.59 537 TRP A CA 1
ATOM 3959 C C . TRP A 1 537 ? -38.836 -16.846 -26.046 1.00 41.59 537 TRP A C 1
ATOM 3961 O O . TRP A 1 537 ? -39.674 -17.364 -25.315 1.00 41.59 537 TRP A O 1
ATOM 3971 N N . ALA A 1 538 ? -37.856 -16.094 -25.532 1.00 42.66 538 ALA A N 1
ATOM 3972 C CA . ALA A 1 538 ? -37.676 -15.945 -24.077 1.00 42.66 538 ALA A CA 1
ATOM 3973 C C . ALA A 1 538 ? -38.192 -14.622 -23.471 1.00 42.66 538 ALA A C 1
ATOM 3975 O O . ALA A 1 538 ? -38.370 -14.548 -22.259 1.00 42.66 538 ALA A O 1
ATOM 3976 N N . THR A 1 539 ? -38.491 -13.590 -24.269 1.00 42.75 539 THR A N 1
ATOM 3977 C CA . THR A 1 539 ? -38.924 -12.273 -23.745 1.00 42.75 539 THR A CA 1
ATOM 3978 C C . THR A 1 539 ? -40.409 -11.958 -23.992 1.00 42.75 539 THR A C 1
ATOM 3980 O O . THR A 1 539 ? -41.040 -11.424 -23.081 1.00 42.75 539 THR A O 1
ATOM 3983 N N . PRO A 1 540 ? -41.053 -12.388 -25.101 1.00 36.47 540 PRO A N 1
ATOM 3984 C CA . PRO A 1 540 ? -42.516 -12.309 -25.214 1.00 36.47 540 PRO A CA 1
ATOM 3985 C C . PRO A 1 540 ? -43.236 -13.338 -24.320 1.00 36.47 540 PRO A C 1
ATOM 3987 O O . PRO A 1 540 ? -44.348 -13.095 -23.860 1.00 36.47 540 PRO A O 1
ATOM 3990 N N . ALA A 1 541 ? -42.589 -14.465 -23.998 1.00 39.03 541 ALA A N 1
ATOM 3991 C CA . ALA A 1 541 ? -43.145 -15.504 -23.124 1.00 39.03 541 ALA A CA 1
ATOM 3992 C C . ALA A 1 541 ? -43.009 -15.196 -21.616 1.00 39.03 541 ALA A C 1
ATOM 3994 O O . ALA A 1 541 ? -43.741 -15.769 -20.813 1.00 39.03 541 ALA A O 1
ATOM 3995 N N . ALA A 1 542 ? -42.127 -14.270 -21.221 1.00 39.50 542 ALA A N 1
ATOM 3996 C CA . ALA A 1 542 ? -41.996 -13.811 -19.834 1.00 39.50 542 ALA A CA 1
ATOM 3997 C C . ALA A 1 542 ? -42.971 -12.666 -19.487 1.00 39.50 542 ALA A C 1
ATOM 3999 O O . ALA A 1 542 ? -43.321 -12.487 -18.324 1.00 39.50 542 ALA A O 1
ATOM 4000 N N . VAL A 1 543 ? -43.473 -11.942 -20.495 1.00 43.56 543 VAL A N 1
ATOM 4001 C CA . VAL A 1 543 ? -44.463 -10.860 -20.328 1.00 43.56 543 VAL A CA 1
ATOM 4002 C C . VAL A 1 543 ? -45.906 -11.358 -20.519 1.00 43.56 543 VAL A C 1
ATOM 4004 O O . VAL A 1 543 ? -46.833 -10.780 -19.963 1.00 43.56 543 VAL A O 1
ATOM 4007 N N . ILE A 1 544 ? -46.117 -12.498 -21.190 1.00 37.34 544 ILE A N 1
ATOM 4008 C CA . ILE A 1 544 ? -47.454 -13.107 -21.363 1.00 37.34 544 ILE A CA 1
ATOM 4009 C C . ILE A 1 544 ? -47.752 -14.206 -20.314 1.00 37.34 544 ILE A C 1
ATOM 4011 O O . ILE A 1 544 ? -48.905 -14.590 -20.139 1.00 37.34 544 ILE A O 1
ATOM 4015 N N . ARG A 1 545 ? -46.759 -14.658 -19.526 1.00 38.75 545 ARG A N 1
ATOM 4016 C CA . ARG A 1 545 ? -46.951 -15.680 -18.468 1.00 38.75 545 ARG A CA 1
ATOM 4017 C C . ARG A 1 545 ? -47.036 -15.142 -17.030 1.00 38.75 545 ARG A C 1
ATOM 4019 O O . ARG A 1 545 ? -47.329 -15.921 -16.136 1.00 38.75 545 ARG A O 1
ATOM 4026 N N . ASN A 1 546 ? -46.873 -13.832 -16.817 1.00 35.22 546 ASN A N 1
ATOM 4027 C CA . ASN A 1 546 ? -47.060 -13.164 -15.513 1.00 35.22 546 ASN A CA 1
ATOM 4028 C C . ASN A 1 546 ? -48.086 -12.009 -15.550 1.00 35.22 546 ASN A C 1
ATOM 4030 O O . ASN A 1 546 ? -48.124 -11.187 -14.640 1.00 35.22 546 ASN A O 1
ATOM 4034 N N . GLY A 1 547 ? -48.918 -11.932 -16.598 1.00 35.38 547 GLY A N 1
ATOM 4035 C CA . GLY A 1 547 ? -49.737 -10.749 -16.882 1.00 35.38 547 GLY A CA 1
ATOM 4036 C C . GLY A 1 547 ? -51.257 -10.917 -16.910 1.00 35.38 547 GLY A C 1
ATOM 4037 O O . GLY A 1 547 ? -51.915 -9.907 -17.104 1.00 35.38 547 GLY A O 1
ATOM 4038 N N . PHE A 1 548 ? -51.844 -12.111 -16.726 1.00 29.38 548 PHE A N 1
ATOM 4039 C CA . PHE A 1 548 ? -53.307 -12.248 -16.595 1.00 29.38 548 PHE A CA 1
ATOM 4040 C C . PHE A 1 548 ? -53.738 -13.450 -15.723 1.00 29.38 548 PHE A C 1
ATOM 4042 O O . PHE A 1 548 ? -53.669 -14.593 -16.166 1.00 29.38 548 PHE A O 1
ATOM 4049 N N . ARG A 1 549 ? -54.318 -13.107 -14.551 1.00 29.98 549 ARG A N 1
ATOM 4050 C CA . ARG A 1 549 ? -55.319 -13.831 -13.718 1.00 29.98 549 ARG A CA 1
ATOM 4051 C C . ARG A 1 549 ? -54.806 -15.004 -12.842 1.00 29.98 549 ARG A C 1
ATOM 4053 O O . ARG A 1 549 ? -54.196 -15.923 -13.353 1.00 29.98 549 ARG A O 1
ATOM 4060 N N . MET A 1 550 ? -55.058 -15.090 -11.527 1.00 26.03 550 MET A N 1
ATOM 4061 C CA . MET A 1 550 ? -56.023 -14.409 -10.647 1.00 26.03 550 MET A CA 1
ATOM 4062 C C . MET A 1 550 ? -55.526 -14.316 -9.194 1.00 26.03 550 MET A C 1
ATOM 4064 O O . MET A 1 550 ? -55.120 -15.323 -8.622 1.00 26.03 550 MET A O 1
ATOM 4068 N N . SER A 1 551 ? -55.744 -13.159 -8.565 1.00 25.62 551 SER A N 1
ATOM 4069 C CA . SER A 1 551 ? -56.246 -13.116 -7.190 1.00 25.62 551 SER A CA 1
ATOM 4070 C C . SER A 1 551 ? -57.689 -12.633 -7.269 1.00 25.62 551 SER A C 1
ATOM 4072 O O . SER A 1 551 ? -57.959 -11.525 -7.728 1.00 25.62 551 SER A O 1
ATOM 4074 N N . TYR A 1 552 ? -58.617 -13.501 -6.881 1.00 27.83 552 TYR A N 1
ATOM 4075 C CA . TYR A 1 552 ? -59.975 -13.119 -6.510 1.00 27.83 552 TYR A CA 1
ATOM 4076 C C . TYR A 1 552 ? -59.913 -12.147 -5.320 1.00 27.83 552 TYR A C 1
ATOM 4078 O O . TYR A 1 552 ? -59.207 -12.418 -4.353 1.00 27.83 552 TYR A O 1
ATOM 4086 N N . GLY A 1 553 ? -60.673 -11.050 -5.371 1.00 26.91 553 GLY A N 1
ATOM 4087 C CA . GLY A 1 553 ? -60.861 -10.145 -4.233 1.00 26.91 553 GLY A CA 1
ATOM 4088 C C . GLY A 1 553 ? -61.367 -8.765 -4.646 1.00 26.91 553 GLY A C 1
ATOM 4089 O O . GLY A 1 553 ? -60.597 -7.932 -5.101 1.00 26.91 553 GLY A O 1
ATOM 4090 N N . PHE A 1 554 ? -62.675 -8.559 -4.513 1.00 25.84 554 PHE A N 1
ATOM 4091 C CA . PHE A 1 554 ? -63.439 -7.345 -4.817 1.00 25.84 554 PHE A CA 1
ATOM 4092 C C . PHE A 1 554 ? -62.981 -6.083 -4.057 1.00 25.84 554 PHE A C 1
ATOM 4094 O O . PHE A 1 554 ? -62.555 -6.171 -2.910 1.00 25.84 554 PHE A O 1
ATOM 4101 N N . GLY A 1 555 ? -63.226 -4.905 -4.650 1.00 25.89 555 GLY A N 1
ATOM 4102 C CA . GLY A 1 555 ? -63.252 -3.621 -3.938 1.00 25.89 555 GLY A CA 1
ATOM 4103 C C . GLY A 1 555 ? -63.293 -2.402 -4.863 1.00 25.89 555 GLY A C 1
ATOM 4104 O O . GLY A 1 555 ? -62.255 -1.839 -5.187 1.00 25.89 555 GLY A O 1
ATOM 4105 N N . PHE A 1 556 ? -64.490 -2.000 -5.296 1.00 25.72 556 PHE A N 1
ATOM 4106 C CA . PHE A 1 556 ? -64.737 -0.727 -5.982 1.00 25.72 556 PHE A CA 1
ATOM 4107 C C . PHE A 1 556 ? -64.527 0.463 -5.034 1.00 25.72 556 PHE A C 1
ATOM 4109 O O . PHE A 1 556 ? -65.121 0.489 -3.960 1.00 25.72 556 PHE A O 1
ATOM 4116 N N . LEU A 1 557 ? -63.807 1.489 -5.491 1.00 27.03 557 LEU A N 1
ATOM 4117 C CA . LEU A 1 557 ? -64.030 2.893 -5.127 1.00 27.03 557 LEU A CA 1
ATOM 4118 C C . LEU A 1 557 ? -63.814 3.728 -6.397 1.00 27.03 557 LEU A C 1
ATOM 4120 O O . LEU A 1 557 ? -62.690 3.953 -6.836 1.00 27.03 557 LEU A O 1
ATOM 4124 N N . LEU A 1 558 ? -64.928 4.097 -7.029 1.00 30.53 558 LEU A N 1
ATOM 4125 C CA . LEU A 1 558 ? -65.003 5.058 -8.127 1.00 30.53 558 LEU A CA 1
ATOM 4126 C C . LEU A 1 558 ? -64.904 6.465 -7.523 1.00 30.53 558 LEU A C 1
ATOM 4128 O O . LEU A 1 558 ? -65.812 6.868 -6.796 1.00 30.53 558 LEU A O 1
ATOM 4132 N N . ASP A 1 559 ? -63.835 7.201 -7.831 1.00 29.77 559 ASP A N 1
ATOM 4133 C CA . ASP A 1 559 ? -63.825 8.657 -7.670 1.00 29.77 559 ASP A CA 1
ATOM 4134 C C . ASP A 1 559 ? -64.455 9.306 -8.912 1.00 29.77 559 ASP A C 1
ATOM 4136 O O . ASP A 1 559 ? -64.257 8.887 -10.055 1.00 29.77 559 ASP A O 1
ATOM 4140 N N . ARG A 1 560 ? -65.303 10.291 -8.651 1.00 35.28 560 ARG A N 1
ATOM 4141 C CA . ARG A 1 560 ? -66.466 10.696 -9.435 1.00 35.28 560 ARG A CA 1
ATOM 4142 C C . ARG A 1 560 ? -66.245 12.070 -10.072 1.00 35.28 560 ARG A C 1
ATOM 4144 O O . ARG A 1 560 ? -67.138 12.906 -10.022 1.00 35.28 560 ARG A O 1
ATOM 4151 N N . ASN A 1 561 ? -65.071 12.302 -10.664 1.00 36.38 561 ASN A N 1
ATOM 4152 C CA . ASN A 1 561 ? -64.662 13.636 -11.134 1.00 36.38 561 ASN A CA 1
ATOM 4153 C C . ASN A 1 561 ? -64.145 13.711 -12.586 1.00 36.38 561 ASN A C 1
ATOM 4155 O O . ASN A 1 561 ? -63.357 14.591 -12.903 1.00 36.38 561 ASN A O 1
ATOM 4159 N N . PHE A 1 562 ? -64.605 12.846 -13.497 1.00 38.34 562 PHE A N 1
ATOM 4160 C CA . PHE A 1 562 ? -64.279 12.980 -14.933 1.00 38.34 562 PHE A CA 1
ATOM 4161 C C . PHE A 1 562 ? -65.465 12.698 -15.867 1.00 38.34 562 PHE A C 1
ATOM 4163 O O . PHE A 1 562 ? -65.346 11.987 -16.860 1.00 38.34 562 PHE A O 1
ATOM 4170 N N . GLY A 1 563 ? -66.633 13.263 -15.559 1.00 36.97 563 GLY A N 1
ATOM 4171 C CA . GLY A 1 563 ? -67.786 13.243 -16.457 1.00 36.97 563 GLY A CA 1
ATOM 4172 C C . GLY A 1 563 ? -68.278 14.658 -16.704 1.00 36.97 563 GLY A C 1
ATOM 4173 O O . GLY A 1 563 ? -68.974 15.178 -15.842 1.00 36.97 563 GLY A O 1
ATOM 4174 N N . ASN A 1 564 ? -67.861 15.271 -17.822 1.00 35.84 564 ASN A N 1
ATOM 4175 C CA . ASN A 1 564 ? -68.706 16.155 -18.649 1.00 35.84 564 ASN A CA 1
ATOM 4176 C C . ASN A 1 564 ? -68.018 16.734 -19.903 1.00 35.84 564 ASN A C 1
ATOM 4178 O O . ASN A 1 564 ? -68.730 17.181 -20.794 1.00 35.84 564 ASN A O 1
ATOM 4182 N N . ASP A 1 565 ? -66.693 16.640 -20.063 1.00 41.09 565 ASP A N 1
ATOM 4183 C CA . ASP A 1 565 ? -66.022 17.280 -21.216 1.00 41.09 565 ASP A CA 1
ATOM 4184 C C . ASP A 1 565 ? -65.870 16.403 -22.474 1.00 41.09 565 ASP A C 1
ATOM 4186 O O . ASP A 1 565 ? -65.333 16.862 -23.478 1.00 41.09 565 ASP A O 1
ATOM 4190 N N . VAL A 1 566 ? -66.346 15.150 -22.463 1.00 38.88 566 VAL A N 1
ATOM 4191 C CA . VAL A 1 566 ? -66.118 14.218 -23.591 1.00 38.88 566 VAL A CA 1
ATOM 4192 C C . VAL A 1 566 ? -67.396 13.725 -24.279 1.00 38.88 566 VAL A C 1
ATOM 4194 O O . VAL A 1 566 ? -67.326 13.353 -25.446 1.00 38.88 566 VAL A O 1
ATOM 4197 N N . PHE A 1 567 ? -68.572 13.748 -23.638 1.00 42.09 567 PHE A N 1
ATOM 4198 C CA . PHE A 1 567 ? -69.736 13.025 -24.188 1.00 42.09 567 PHE A CA 1
ATOM 4199 C C . PHE A 1 567 ? -71.034 13.814 -24.390 1.00 42.09 567 PHE A C 1
ATOM 4201 O O . PHE A 1 567 ? -71.976 13.246 -24.933 1.00 42.09 567 PHE A O 1
ATOM 4208 N N . GLY A 1 568 ? -71.088 15.110 -24.068 1.00 41.28 568 GLY A N 1
ATOM 4209 C CA . GLY A 1 568 ? -72.314 15.898 -24.252 1.00 41.28 568 GLY A CA 1
ATOM 4210 C C . GLY A 1 568 ? -73.507 15.384 -23.418 1.00 41.28 568 GLY A C 1
ATOM 4211 O O . GLY A 1 568 ? -73.407 14.361 -22.737 1.00 41.28 568 GLY A O 1
ATOM 4212 N N . PRO A 1 569 ? -74.632 16.116 -23.395 1.00 44.19 569 PRO A N 1
ATOM 4213 C CA . PRO A 1 569 ? -75.788 15.730 -22.595 1.00 44.19 569 PRO A CA 1
ATOM 4214 C C . PRO A 1 569 ? -76.502 14.503 -23.201 1.00 44.19 569 PRO A C 1
ATOM 4216 O O . PRO A 1 569 ? -76.715 14.467 -24.416 1.00 44.19 569 PRO A O 1
ATOM 4219 N N . PRO A 1 570 ? -76.886 13.501 -22.388 1.00 46.94 570 PRO A N 1
ATOM 4220 C CA . PRO A 1 570 ? -77.676 12.364 -22.850 1.00 46.94 570 PRO A CA 1
ATOM 4221 C C . PRO A 1 570 ? -79.125 12.777 -23.183 1.00 46.94 570 PRO A C 1
ATOM 4223 O O . PRO A 1 570 ? -79.612 13.773 -22.647 1.00 46.94 570 PRO A O 1
ATOM 4226 N N . PRO A 1 571 ? -79.816 12.030 -24.065 1.00 40.94 571 PRO A N 1
ATOM 4227 C CA . PRO A 1 571 ? -81.185 12.332 -24.467 1.00 40.94 571 PRO A CA 1
ATOM 4228 C C . PRO A 1 571 ? -82.186 12.059 -23.335 1.00 40.94 571 PRO A C 1
ATOM 4230 O O . PRO A 1 571 ? -82.104 11.035 -22.654 1.00 40.94 571 PRO A O 1
ATOM 4233 N N . ASP A 1 572 ? -83.144 12.974 -23.177 1.00 53.31 572 ASP A N 1
ATOM 4234 C CA . ASP A 1 572 ? -84.328 12.795 -22.342 1.00 53.31 572 ASP A CA 1
ATOM 4235 C C . ASP A 1 572 ? -85.290 11.830 -23.035 1.00 53.31 572 ASP A C 1
ATOM 4237 O O . ASP A 1 572 ? -86.005 12.225 -23.954 1.00 53.31 572 ASP A O 1
ATOM 4241 N N . ASP A 1 573 ? -85.354 10.590 -22.557 1.00 40.38 573 ASP A N 1
ATOM 4242 C CA . ASP A 1 573 ? -86.514 9.741 -22.795 1.00 40.38 573 ASP A CA 1
ATOM 4243 C C . ASP A 1 573 ? -87.187 9.396 -21.468 1.00 40.38 573 ASP A C 1
ATOM 4245 O O . ASP A 1 573 ? -86.745 8.580 -20.657 1.00 40.38 573 ASP A O 1
ATOM 4249 N N . ASN A 1 574 ? -88.297 10.109 -21.292 1.00 40.56 574 ASN A N 1
ATOM 4250 C CA . ASN A 1 574 ? -89.483 9.716 -20.560 1.00 40.56 574 ASN A CA 1
ATOM 4251 C C . ASN A 1 574 ? -89.807 8.220 -20.703 1.00 40.56 574 ASN A C 1
ATOM 4253 O O . ASN A 1 574 ? -89.511 7.586 -21.712 1.00 40.56 574 ASN A O 1
ATOM 4257 N N . ASN A 1 575 ? -90.646 7.786 -19.762 1.00 34.09 575 ASN A N 1
ATOM 4258 C CA . ASN A 1 575 ? -91.683 6.767 -19.908 1.00 34.09 575 ASN A CA 1
ATOM 4259 C C . ASN A 1 575 ? -91.399 5.332 -19.433 1.00 34.09 575 ASN A C 1
ATOM 4261 O O . ASN A 1 575 ? -90.821 4.519 -20.144 1.00 34.09 575 ASN A O 1
ATOM 4265 N N . PHE A 1 576 ? -92.092 5.041 -18.318 1.00 36.81 576 PHE A N 1
ATOM 4266 C CA . PHE A 1 576 ? -92.817 3.802 -17.995 1.00 36.81 576 PHE A CA 1
ATOM 4267 C C . PHE A 1 576 ? -91.963 2.582 -17.607 1.00 36.81 576 PHE A C 1
ATOM 4269 O O . PHE A 1 576 ? -91.018 2.226 -18.293 1.00 36.81 576 PHE A O 1
ATOM 4276 N N . ASN A 1 577 ? -92.289 1.804 -16.576 1.00 40.41 577 ASN A N 1
ATOM 4277 C CA . ASN A 1 577 ? -93.251 1.868 -15.469 1.00 40.41 577 ASN A CA 1
ATOM 4278 C C . ASN A 1 577 ? -92.848 0.730 -14.518 1.00 40.41 577 ASN A C 1
ATOM 4280 O O . ASN A 1 577 ? -92.469 -0.336 -15.063 1.00 40.41 577 ASN A O 1
#

Foldseek 3Di:
DEEAAALPVLVVQAQAAEEEDQDPDDVQSLVLLLVSQVVLVVDPVSHFYEYEHHLQPQQDPDPVCSVPQDDDVVVRVVSSVVSPGPYYHYYDNCRLAPDCPDVVHDPDDDQDFDCLQDPLCPCCVVRPRNLVSLLSSVVSVCVSRVYQEYEDECFVLSSLLRVVRSCVVVVHNYHYHYDYFDADPLRQGDDSLLVVADPLLNVLSSLQVVLQVQLLVDQDFVNSQVRSQVSNVVSVWHWPGWGKAQRNPSHHDDPPGWIKTKTWTDTRNGIHIGMDTRPHHPPPDPPDDDDDDDDDDDDDDDDDDDDDDDDDDDDDDDDDDDDDDDDDDDDDDQDAFDDDDDDDDDDDDDDDDDDDDDDDDDFDWDWDDDPHDIDIDGDDDDDDDDDDDDDDDDDDDDDDDDDDDDDDDPPPVDDDDDADVVVVVVVPVVRVDDDDPPDDDDDDQPDWFKEFEEEQQAQAGGIDTDDPDDWDWPVNVSVVSVHTDPQFDQQFKWKWDDDDDDDIDIDTDRNVCCVVSVHGIGTDDGHIYIYGYGDDPPPVVVCVVPPDDDDDDDDDDDDDPPPDDPDHDDDDDDDDD

Secondary structure (DSSP, 8-state):
-EEE-SHHHHGGGTTSEEEEE-S---HHHHHHHHHHHHHHHHSTT-PPEEEEE---GGG-SSHHHHHTS---HHHHHHHHHHHT-SEEE---HHHHS--TTSTT--PPPP----GGGTSSSSHHHHSTTHHHHHHHHHHHHHHHH--SEEEEEGGGHHHHHHHHHHHHHTT---EEEEEPPPB-TTSPBP-GGGGG--HHHHHHHHHHHHHHHHHHT-SSHHHHHHHHHHHHHHTT--EEEEEEEETTT-SS--TTS-EEEEEEEEETTEEEEEEEEE--SPTT---PPP------------------------------------PPP-----PPPP-----PPPPPP------------PPPPEEEEETTEEEEE-PPPP--------------------------------------HHHHHTT-GGG-PPP-TT-----PPPPPPEEEEESTTBSS-EEEEPPSSS--BHHHHHHHTTSB-TT--TT-EEEEEE-STT-EEEEEE-HHHHHTTSSPPPBP-TT-EEEE---TTSSHHHHHSSSS---------------STTT-PPP------